Protein 7E7F (pdb70)

GO terms:
  GO:0034651 cortisol biosynthetic process (P, IDA)
  GO:0004507 steroid 11-beta-monooxygenase activity (F, IDA)
  GO:0005739 mitochondrion (C, HTP)
  GO:0005743 mitochondrial inner membrane (C, TAS)
  GO:0016125 sterol metabolic process (P, TAS)
  GO:0004507 steroid 11-beta-monooxygenase activity (F, TAS)
  GO:0006704 glucocorticoid biosynthetic process (P, TAS)
  GO:0005739 mitochondrion (C, IDA)
  GO:0032342 aldosterone biosynthetic process (P, IDA)
  GO:0006700 C21-steroid hormone biosynthetic process (P, IDA)
  GO:0005743 mitochondrial inner membrane (C, IC)
  GO:0042593 glucose homeostasis (P, TAS)
  GO:0006955 immune response (P, TAS)
  GO:0020037 heme binding (F, IC)
  GO:0034651 cortisol biosynthetic process (P, IMP)
  GO:0004507 steroid 11-beta-monooxygenase activity (F, IMP)
  GO:0008217 regulation of blood pressure (P, IMP)
  GO:0035865 cellular response to potassium ion (P, IEP)
  GO:0032870 cellular response to hormone stimulus (P, IEP)
  GO:0032342 aldosterone biosynthetic process (P, IMP)

Structure (mmCIF, N/CA/C/O backbone):
data_7E7F
#
_entry.id   7E7F
#
_cell.length_a   75.180
_cell.length_b   84.600
_cell.length_c   85.610
_cell.angle_alpha   90.000
_cell.angle_beta   90.000
_cell.angle_gamma   90.000
#
_symmetry.space_group_name_H-M   'P 21 21 21'
#
loop_
_entity.id
_entity.type
_entity.pdbx_description
1 polymer 'Cytochrome P450 11B1, mitochondrial'
2 non-polymer 'PROTOPORPHYRIN IX CONTAINING FE'
3 non-polymer METYRAPONE
4 non-polymer 'CHOLIC ACID'
5 non-polymer GLYCEROL
6 water water
#
loop_
_atom_site.group_PDB
_atom_site.id
_atom_site.type_symbol
_atom_site.label_atom_id
_atom_site.label_alt_id
_atom_site.label_comp_id
_atom_site.label_asym_id
_atom_site.label_entity_id
_atom_site.label_seq_id
_atom_site.pdbx_PDB_ins_code
_atom_site.Cartn_x
_atom_site.Cartn_y
_atom_site.Cartn_z
_atom_site.occupancy
_atom_site.B_iso_or_equiv
_atom_site.auth_seq_id
_atom_site.auth_comp_id
_atom_site.auth_asym_id
_atom_site.auth_atom_id
_atom_site.pdbx_PDB_model_num
ATOM 1 N N . VAL A 1 8 ? 8.760 -26.952 -26.705 1.00 44.29 31 VAL A N 1
ATOM 2 C CA . VAL A 1 8 ? 7.395 -27.201 -26.116 1.00 39.78 31 VAL A CA 1
ATOM 3 C C . VAL A 1 8 ? 6.724 -28.348 -26.870 1.00 37.90 31 VAL A C 1
ATOM 4 O O . VAL A 1 8 ? 7.085 -28.657 -28.010 1.00 37.45 31 VAL A O 1
ATOM 8 N N . PRO A 1 9 ? 5.745 -29.057 -26.267 1.00 35.54 32 PRO A N 1
ATOM 9 C CA . PRO A 1 9 ? 5.086 -30.150 -26.984 1.00 35.37 32 PRO A CA 1
ATOM 10 C C . PRO A 1 9 ? 4.390 -29.687 -28.281 1.00 33.93 32 PRO A C 1
ATOM 11 O O . PRO A 1 9 ? 3.905 -28.576 -28.345 1.00 33.80 32 PRO A O 1
ATOM 15 N N . ARG A 1 10 ? 4.357 -30.566 -29.286 1.00 33.71 33 ARG A N 1
ATOM 16 C CA . ARG A 1 10 ? 3.742 -30.339 -30.629 1.00 38.02 33 ARG A CA 1
ATOM 17 C C . ARG A 1 10 ? 2.218 -30.143 -30.526 1.00 36.04 33 ARG A C 1
ATOM 18 O O . ARG A 1 10 ? 1.626 -29.610 -31.473 1.00 35.45 33 ARG A O 1
ATOM 26 N N . THR A 1 11 ? 1.594 -30.555 -29.423 1.00 35.59 34 THR A N 1
ATOM 27 C CA . THR A 1 11 ? 0.120 -30.532 -29.220 1.00 31.44 34 THR A CA 1
ATOM 28 C C . THR A 1 11 ? -0.333 -29.160 -28.691 1.00 27.33 34 THR A C 1
ATOM 29 O O . THR A 1 11 ? -1.532 -28.873 -28.723 1.00 30.12 34 THR A O 1
ATOM 33 N N . VAL A 1 12 ? 0.575 -28.307 -28.230 1.00 28.50 35 VAL A N 1
ATOM 34 C CA . VAL A 1 12 ? 0.152 -26.992 -27.669 1.00 28.68 35 VAL A CA 1
ATOM 35 C C . VAL A 1 12 ? -0.253 -26.082 -28.830 1.00 26.12 35 VAL A C 1
ATOM 36 O O . VAL A 1 12 ? 0.219 -26.284 -29.983 1.00 28.17 35 VAL A O 1
ATOM 40 N N . LEU A 1 13 ? -1.148 -25.154 -28.546 1.00 24.87 36 LEU A N 1
ATOM 41 C CA . LEU A 1 13 ? -1.651 -24.201 -29.550 1.00 25.22 36 LEU A CA 1
ATOM 42 C C . LEU A 1 13 ? -0.552 -23.199 -29.853 1.00 24.23 36 LEU A C 1
ATOM 43 O O . LEU A 1 13 ? 0.248 -22.833 -28.986 1.00 24.87 36 LEU A O 1
ATOM 48 N N . PRO A 1 14 ? -0.449 -22.765 -31.123 1.00 25.89 37 PRO A N 1
ATOM 49 C CA . PRO A 1 14 ? 0.544 -21.764 -31.478 1.00 26.22 37 PRO A CA 1
ATOM 50 C C . PRO A 1 14 ? 0.245 -20.426 -30.802 1.00 25.48 37 PRO A C 1
ATOM 51 O O . PRO A 1 14 ? -0.882 -20.154 -30.467 1.00 24.24 37 PRO A O 1
ATOM 55 N N . PHE A 1 15 ? 1.282 -19.622 -30.615 1.00 24.41 38 PHE A N 1
ATOM 56 C CA . PHE A 1 15 ? 1.151 -18.292 -29.993 1.00 24.76 38 PHE A CA 1
ATOM 57 C C . PHE A 1 15 ? 0.092 -17.473 -30.763 1.00 25.23 38 PHE A C 1
ATOM 58 O O . PHE A 1 15 ? -0.689 -16.739 -30.160 1.00 26.02 38 PHE A O 1
ATOM 66 N N . GLU A 1 16 ? 0.074 -17.597 -32.091 1.00 29.46 39 GLU A N 1
ATOM 67 C CA . GLU A 1 16 ? -0.854 -16.847 -32.986 1.00 32.72 39 GLU A CA 1
ATOM 68 C C . GLU A 1 16 ? -2.316 -17.193 -32.669 1.00 29.75 39 GLU A C 1
ATOM 69 O O . GLU A 1 16 ? -3.191 -16.384 -33.004 1.00 31.62 39 GLU A O 1
ATOM 75 N N . ALA A 1 17 ? -2.585 -18.326 -32.019 1.00 28.29 40 ALA A N 1
ATOM 76 C CA . ALA A 1 17 ? -3.961 -18.772 -31.698 1.00 29.74 40 ALA A CA 1
ATOM 77 C C . ALA A 1 17 ? -4.468 -18.079 -30.436 1.00 27.11 40 ALA A C 1
ATOM 78 O O . ALA A 1 17 ? -5.665 -18.161 -30.155 1.00 29.61 40 ALA A O 1
ATOM 80 N N . MET A 1 18 ? -3.582 -17.459 -29.662 1.00 25.48 41 MET A N 1
ATOM 81 C CA . MET A 1 18 ? -4.022 -16.837 -28.401 1.00 25.56 41 MET A CA 1
ATOM 82 C C . MET A 1 18 ? -5.044 -15.744 -28.706 1.00 25.12 41 MET A C 1
ATOM 83 O O . MET A 1 18 ? -4.850 -14.906 -29.594 1.00 26.25 41 MET A O 1
ATOM 88 N N . PRO A 1 19 ? -6.150 -15.670 -27.934 1.00 25.45 42 PRO A N 1
ATOM 89 C CA . PRO A 1 19 ? -7.082 -14.552 -28.064 1.00 26.23 42 PRO A CA 1
ATOM 90 C C . PRO A 1 19 ? -6.354 -13.208 -27.965 1.00 25.99 42 PRO A C 1
ATOM 91 O O . PRO A 1 19 ? -5.465 -13.062 -27.136 1.00 25.78 42 PRO A O 1
ATOM 95 N N . ARG A 1 20 ? -6.741 -12.270 -28.819 1.00 28.19 43 ARG A N 1
ATOM 96 C CA . ARG A 1 20 ? -6.104 -10.945 -28.936 1.00 29.36 43 ARG A CA 1
ATOM 97 C C . ARG A 1 20 ? -7.121 -9.893 -28.519 1.00 28.46 43 ARG A C 1
ATOM 98 O O . ARG A 1 20 ? -8.270 -9.914 -29.022 1.00 31.36 43 ARG A O 1
ATOM 106 N N . ARG A 1 21 ? -6.684 -8.976 -27.670 1.00 30.04 44 ARG A N 1
ATOM 107 C CA . ARG A 1 21 ? -7.461 -7.769 -27.349 1.00 30.59 44 ARG A CA 1
ATOM 108 C C . ARG A 1 21 ? -7.417 -6.901 -28.588 1.00 32.80 44 ARG A C 1
ATOM 109 O O . ARG A 1 21 ? -6.343 -6.507 -29.030 1.00 37.20 44 ARG A O 1
ATOM 117 N N . PRO A 1 22 ? -8.586 -6.626 -29.196 1.00 39.60 45 PRO A N 1
ATOM 118 C CA . PRO A 1 22 ? -8.643 -5.754 -30.366 1.00 46.55 45 PRO A CA 1
ATOM 119 C C . PRO A 1 22 ? -7.983 -4.404 -30.051 1.00 46.13 45 PRO A C 1
ATOM 120 O O . PRO A 1 22 ? -8.257 -3.844 -28.997 1.00 42.43 45 PRO A O 1
ATOM 124 N N . GLY A 1 23 ? -7.093 -3.946 -30.936 1.00 46.87 46 GLY A N 1
ATOM 125 C CA . GLY A 1 23 ? -6.427 -2.634 -30.839 1.00 51.66 46 GLY A CA 1
ATOM 126 C C . GLY A 1 23 ? -7.089 -1.595 -31.729 1.00 55.25 46 GLY A C 1
ATOM 127 O O . GLY A 1 23 ? -6.704 -0.415 -31.624 1.00 74.53 46 GLY A O 1
ATOM 128 N N . ASN A 1 24 ? -8.058 -2.006 -32.560 1.00 65.16 47 ASN A N 1
ATOM 129 C CA . ASN A 1 24 ? -8.631 -1.181 -33.660 1.00 67.16 47 ASN A CA 1
ATOM 130 C C . ASN A 1 24 ? -10.164 -1.116 -33.555 1.00 65.79 47 ASN A C 1
ATOM 131 O O . ASN A 1 24 ? -10.814 -0.897 -34.598 1.00 68.12 47 ASN A O 1
ATOM 136 N N . ARG A 1 25 ? -10.739 -1.273 -32.359 1.00 64.37 48 ARG A N 1
ATOM 137 C CA . ARG A 1 25 ? -12.213 -1.137 -32.175 1.00 62.53 48 ARG A CA 1
ATOM 138 C C . ARG A 1 25 ? -12.581 0.349 -32.175 1.00 72.55 48 ARG A C 1
ATOM 139 O O . ARG A 1 25 ? -11.703 1.178 -31.848 1.00 61.79 48 ARG A O 1
ATOM 147 N N . ARG A 1 26 ? -13.825 0.656 -32.553 1.00 63.24 49 ARG A N 1
ATOM 148 C CA . ARG A 1 26 ? -14.432 2.011 -32.466 1.00 69.44 49 ARG A CA 1
ATOM 149 C C . ARG A 1 26 ? -15.229 2.090 -31.159 1.00 72.93 49 ARG A C 1
ATOM 150 O O . ARG A 1 26 ? -16.266 1.432 -31.056 1.00 83.19 49 ARG A O 1
ATOM 158 N N . ASN A 1 27 ? -14.735 2.870 -30.192 1.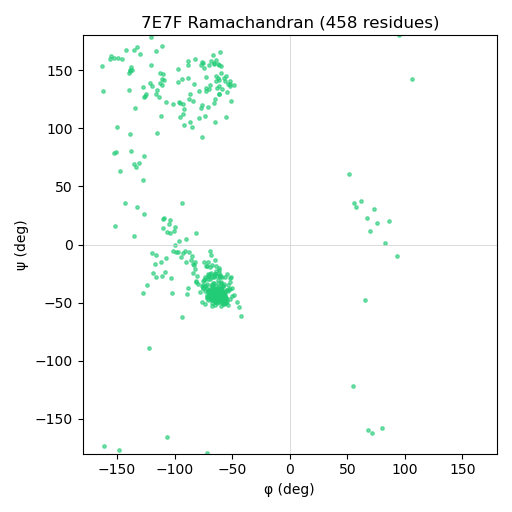00 66.90 50 ASN A N 1
ATOM 159 C CA . ASN A 1 27 ? -15.329 3.100 -28.849 1.00 71.37 50 ASN A CA 1
ATOM 160 C C . ASN A 1 27 ? -14.703 4.390 -28.302 1.00 72.50 50 ASN A C 1
ATOM 161 O O . ASN A 1 27 ? -13.933 5.030 -29.054 1.00 62.07 50 ASN A O 1
ATOM 166 N N . ARG A 1 28 ? -14.987 4.739 -27.045 1.00 62.13 51 ARG A N 1
ATOM 167 C CA A ARG A 1 28 ? -14.564 6.062 -26.502 0.50 62.52 51 ARG A CA 1
ATOM 168 C CA B ARG A 1 28 ? -14.622 6.030 -26.401 0.50 61.39 51 ARG A CA 1
ATOM 169 C C . ARG A 1 28 ? -13.258 5.917 -25.706 1.00 63.00 51 ARG A C 1
ATOM 170 O O . ARG A 1 28 ? -12.924 6.857 -24.962 1.00 66.26 51 ARG A O 1
ATOM 185 N N . LEU A 1 29 ? -12.520 4.817 -25.915 1.00 52.71 52 LEU A N 1
ATOM 186 C CA . LEU A 1 29 ? -11.245 4.561 -25.181 1.00 48.02 52 LEU A CA 1
ATOM 187 C C . LEU A 1 29 ? -10.240 5.688 -25.465 1.00 53.92 52 LEU A C 1
ATOM 188 O O . LEU A 1 29 ? -9.577 6.136 -24.515 1.00 55.21 52 LEU A O 1
ATOM 193 N N . ASN A 1 30 ? -10.128 6.112 -26.730 1.00 63.23 53 ASN A N 1
ATOM 194 C CA . ASN A 1 30 ? -9.335 7.289 -27.185 1.00 62.60 53 ASN A CA 1
ATOM 195 C C . ASN A 1 30 ? -9.582 8.463 -26.224 1.00 59.75 53 ASN A C 1
ATOM 196 O O . ASN A 1 30 ? -8.593 9.021 -25.676 1.00 55.85 53 ASN A O 1
ATOM 201 N N . GLN A 1 31 ? -10.860 8.803 -26.010 1.00 58.46 54 GLN A N 1
ATOM 202 C CA . GLN A 1 31 ? -11.301 9.967 -25.194 1.00 56.63 54 GLN A CA 1
ATOM 203 C C . GLN A 1 31 ? -11.088 9.664 -23.705 1.00 54.73 54 GLN A C 1
ATOM 204 O O . GLN A 1 31 ? -10.643 10.588 -22.985 1.00 58.65 54 GLN A O 1
ATOM 210 N N . ILE A 1 32 ? -11.367 8.430 -23.264 1.00 52.12 55 ILE A N 1
ATOM 211 C CA . ILE A 1 32 ? -11.102 7.968 -21.863 1.00 44.54 55 ILE A CA 1
ATOM 212 C C . ILE A 1 32 ? -9.609 8.175 -21.552 1.00 44.22 55 ILE A C 1
ATOM 213 O O . ILE A 1 32 ? -9.302 8.713 -20.463 1.00 41.44 55 ILE A O 1
ATOM 218 N N . ARG A 1 33 ? -8.712 7.801 -22.472 1.00 45.27 56 ARG A N 1
ATOM 219 C CA . ARG A 1 33 ? -7.246 8.017 -22.312 1.00 43.25 56 ARG A CA 1
ATOM 220 C C . ARG A 1 33 ? -6.961 9.521 -22.187 1.00 47.58 56 ARG A C 1
ATOM 221 O O . ARG A 1 33 ? -6.233 9.907 -21.256 1.00 42.57 56 ARG A O 1
ATOM 229 N N . ARG A 1 34 ? -7.521 10.355 -23.067 1.00 51.87 57 ARG A N 1
ATOM 230 C CA . ARG A 1 34 ? -7.315 11.823 -22.975 1.00 55.41 57 ARG A CA 1
ATOM 231 C C . ARG A 1 34 ? -7.734 12.325 -21.580 1.00 48.58 57 ARG A C 1
ATOM 232 O O . ARG A 1 34 ? -7.024 13.196 -21.045 1.00 47.98 57 ARG A O 1
ATOM 240 N N . GLU A 1 35 ? -8.820 11.794 -20.998 1.00 49.29 58 GLU A N 1
ATOM 241 C CA . GLU A 1 35 ? -9.451 12.342 -19.762 1.00 46.30 58 GLU A CA 1
ATOM 242 C C . GLU A 1 35 ? -8.847 11.731 -18.492 1.00 43.75 58 GLU A C 1
ATOM 243 O O . GLU A 1 35 ? -8.637 12.489 -17.529 1.00 49.84 58 GLU A O 1
ATOM 249 N N . GLN A 1 36 ? -8.611 10.417 -18.464 1.00 42.71 59 GLN A N 1
ATOM 250 C CA . GLN A 1 36 ? -8.208 9.719 -17.210 1.00 42.99 59 GLN A CA 1
ATOM 251 C C . GLN A 1 36 ? -7.044 8.750 -17.442 1.00 38.28 59 GLN A C 1
ATOM 252 O O . GLN A 1 36 ? -6.715 8.010 -16.477 1.00 34.69 59 GLN A O 1
ATOM 258 N N . GLY A 1 37 ? -6.429 8.741 -18.636 1.00 34.21 60 GLY A N 1
ATOM 259 C CA . GLY A 1 37 ? -5.236 7.908 -18.895 1.00 34.32 60 GLY A CA 1
ATOM 260 C C . GLY A 1 37 ? -5.500 6.451 -18.581 1.00 31.52 60 GLY A C 1
ATOM 261 O O . GLY A 1 37 ? -6.454 5.880 -19.156 1.00 32.33 60 GLY A O 1
ATOM 262 N N . TYR A 1 38 ? -4.717 5.847 -17.678 1.00 26.25 61 TYR A N 1
ATOM 263 C CA . TYR A 1 38 ? -4.819 4.395 -17.422 1.00 24.27 61 TYR A CA 1
ATOM 264 C C . TYR A 1 38 ? -5.427 4.126 -16.040 1.00 23.26 61 TYR A C 1
ATOM 265 O O . TYR A 1 38 ? -5.261 2.998 -15.558 1.00 24.69 61 TYR A O 1
ATOM 274 N N . GLU A 1 39 ? -6.163 5.079 -15.459 1.00 24.68 62 GLU A N 1
ATOM 275 C CA . GLU A 1 39 ? -6.673 4.994 -14.061 1.00 26.20 62 GLU A CA 1
ATOM 276 C C . GLU A 1 39 ? -7.628 3.792 -13.883 1.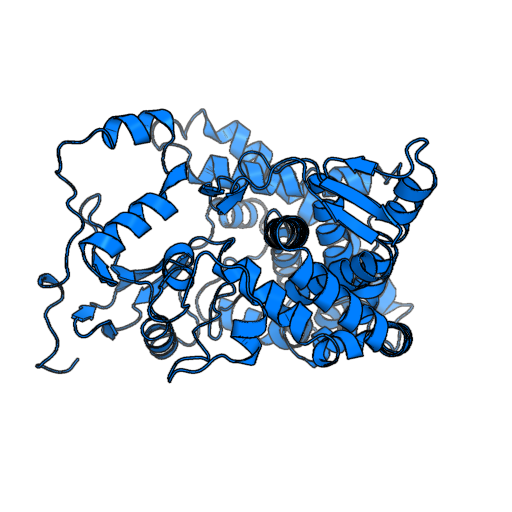00 24.44 62 GLU A C 1
ATOM 277 O O . GLU A 1 39 ? -7.722 3.288 -12.757 1.00 24.73 62 GLU A O 1
ATOM 283 N N . ASP A 1 40 ? -8.280 3.310 -14.941 1.00 23.91 63 ASP A N 1
ATOM 284 C CA . ASP A 1 40 ? -9.210 2.159 -14.865 1.00 23.83 63 ASP A CA 1
ATOM 285 C C . ASP A 1 40 ? -8.612 0.920 -15.544 1.00 22.61 63 ASP A C 1
ATOM 286 O O . ASP A 1 40 ? -9.355 -0.016 -15.838 1.00 24.54 63 ASP A O 1
ATOM 291 N N . LEU A 1 41 ? -7.293 0.834 -15.685 1.00 23.33 64 LEU A N 1
ATOM 292 C CA . LEU A 1 41 ? -6.686 -0.300 -16.421 1.00 22.11 64 LEU A CA 1
ATOM 293 C C . LEU A 1 41 ? -7.043 -1.634 -15.759 1.00 22.23 64 LEU A C 1
ATOM 294 O O . LEU A 1 41 ? -7.230 -2.628 -16.476 1.00 21.91 64 LEU A O 1
ATOM 299 N N . HIS A 1 42 ? -7.105 -1.678 -14.434 1.00 21.89 65 HIS A N 1
ATOM 300 C CA . HIS A 1 42 ? -7.472 -2.931 -13.727 1.00 21.77 65 HIS A CA 1
ATOM 301 C C . HIS A 1 42 ? -8.850 -3.406 -14.211 1.00 21.98 65 HIS A C 1
ATOM 302 O O . HIS A 1 42 ? -9.029 -4.602 -14.444 1.00 21.57 65 HIS A O 1
ATOM 309 N N . LEU A 1 43 ? -9.787 -2.483 -14.356 1.00 22.59 66 LEU A N 1
ATOM 310 C CA . LEU A 1 43 ? -11.187 -2.799 -14.748 1.00 23.18 66 LEU A CA 1
ATOM 311 C C . LEU A 1 43 ? -11.266 -3.129 -16.243 1.00 23.02 66 LEU A C 1
ATOM 312 O O . LEU A 1 43 ? -12.035 -4.027 -16.643 1.00 24.88 66 LEU A O 1
ATOM 317 N N . GLU A 1 44 ? -10.488 -2.422 -17.056 1.00 23.15 67 GLU A N 1
ATOM 318 C CA . GLU A 1 44 ? -10.455 -2.649 -18.521 1.00 23.68 67 GLU A CA 1
ATOM 319 C C . GLU A 1 44 ? -9.904 -4.048 -18.799 1.00 22.96 67 GLU A C 1
ATOM 320 O O . GLU A 1 44 ? -10.498 -4.807 -19.579 1.00 25.20 67 GLU A O 1
ATOM 326 N N . VAL A 1 45 ? -8.775 -4.394 -18.192 1.00 23.92 68 VAL A N 1
ATOM 327 C CA . VAL A 1 45 ? -8.201 -5.754 -18.357 1.00 22.48 68 VAL A CA 1
ATOM 328 C C . VAL A 1 45 ? -9.160 -6.814 -17.789 1.00 21.80 68 VAL A C 1
ATOM 329 O O . VAL A 1 45 ? -9.337 -7.857 -18.418 1.00 22.53 68 VAL A O 1
ATOM 333 N N . HIS A 1 46 ? -9.779 -6.561 -16.638 1.00 21.93 69 HIS A N 1
ATOM 334 C CA . HIS A 1 46 ? -10.775 -7.490 -16.049 1.00 23.68 69 HIS A CA 1
ATOM 335 C C . HIS A 1 46 ? -11.894 -7.768 -17.062 1.00 23.00 69 HIS A C 1
ATOM 336 O O . HIS A 1 46 ? -12.270 -8.936 -17.249 1.00 24.31 69 HIS A O 1
ATOM 343 N N . GLN A 1 47 ? -12.406 -6.721 -17.706 1.00 23.84 70 GLN A N 1
ATOM 344 C CA . GLN A 1 47 ? -13.491 -6.868 -18.703 1.00 26.03 70 GLN A CA 1
ATOM 345 C C . GLN A 1 47 ? -12.980 -7.715 -19.873 1.00 24.98 70 GLN A C 1
ATOM 346 O O . GLN A 1 47 ? -13.722 -8.593 -20.362 1.00 27.22 70 GLN A O 1
ATOM 352 N N . THR A 1 48 ? -11.741 -7.501 -20.302 1.00 25.58 71 THR A N 1
ATOM 353 C CA . THR A 1 48 ? -11.165 -8.274 -21.424 1.00 23.95 71 THR A CA 1
ATOM 354 C C . THR A 1 48 ? -11.082 -9.763 -21.044 1.00 24.64 71 THR A C 1
ATOM 355 O O . THR A 1 48 ? -11.394 -10.610 -21.892 1.00 26.96 71 THR A O 1
ATOM 359 N N . PHE A 1 49 ? -10.646 -10.101 -19.836 1.00 23.72 72 PHE A N 1
ATOM 360 C CA . PHE A 1 49 ? -10.629 -11.508 -19.376 1.00 23.39 72 PHE A CA 1
ATOM 361 C C . PHE A 1 49 ? -12.063 -12.074 -19.384 1.00 23.15 72 PHE A C 1
ATOM 362 O O . PHE A 1 49 ? -12.239 -13.258 -19.714 1.00 24.35 72 PHE A O 1
ATOM 370 N N . GLN A 1 50 ? -13.061 -11.286 -18.980 1.00 24.53 73 GLN A N 1
ATOM 371 C CA . GLN A 1 50 ? -14.461 -11.785 -18.980 1.00 26.91 73 GLN A CA 1
ATOM 372 C C . GLN A 1 50 ? -14.834 -12.199 -20.412 1.00 28.58 73 GLN A C 1
ATOM 373 O O . GLN A 1 50 ? -15.470 -13.261 -20.597 1.00 30.58 73 GLN A O 1
ATOM 379 N N . GLU A 1 51 ? -14.426 -11.404 -21.401 1.00 26.98 74 GLU A N 1
ATOM 380 C CA . GLU A 1 51 ? -14.792 -11.608 -22.826 1.00 27.84 74 GLU A CA 1
ATOM 381 C C . GLU A 1 51 ? -13.966 -12.720 -23.474 1.00 27.09 74 GLU A C 1
ATOM 382 O O . GLU A 1 51 ? -14.529 -13.459 -24.297 1.00 30.20 74 GLU A O 1
ATOM 388 N N . LEU A 1 52 ? -12.665 -12.785 -23.186 1.00 28.35 75 LEU A N 1
ATOM 389 C CA . LEU A 1 52 ? -11.730 -13.618 -23.986 1.00 27.45 75 LEU A CA 1
ATOM 390 C C . LEU A 1 52 ? -11.277 -14.862 -23.227 1.00 26.17 75 LEU A C 1
ATOM 391 O O . LEU A 1 52 ? -10.679 -15.748 -23.873 1.00 27.09 75 LEU A O 1
ATOM 396 N N . GLY A 1 53 ? -11.553 -14.941 -21.926 1.00 25.82 76 GLY A N 1
ATOM 397 C CA . GLY A 1 53 ? -11.026 -16.007 -21.076 1.00 26.16 76 GLY A CA 1
ATOM 398 C C . GLY A 1 53 ? -9.753 -15.550 -20.369 1.00 25.49 76 GLY A C 1
ATOM 399 O O . GLY A 1 53 ? -9.319 -14.412 -20.503 1.00 25.71 76 GLY A O 1
ATOM 400 N N . PRO A 1 54 ? -9.166 -16.433 -19.555 1.00 26.32 77 PRO A N 1
ATOM 401 C CA . PRO A 1 54 ? -8.125 -16.040 -18.602 1.00 24.55 77 PRO A CA 1
ATOM 402 C C . PRO A 1 54 ? -6.707 -15.903 -19.158 1.00 24.81 77 PRO A C 1
ATOM 403 O O . PRO A 1 54 ? -5.792 -15.749 -18.369 1.00 24.39 77 PRO A O 1
ATOM 407 N N . ILE A 1 55 ? -6.553 -15.951 -20.476 1.00 23.25 78 ILE A N 1
ATOM 408 C CA . ILE A 1 55 ? -5.278 -15.561 -21.139 1.00 21.51 78 ILE A CA 1
ATOM 409 C C . ILE A 1 55 ? -5.585 -14.768 -22.406 1.00 21.70 78 ILE A C 1
ATOM 410 O O . ILE A 1 55 ? -6.415 -15.197 -23.218 1.00 23.62 78 ILE A O 1
ATOM 415 N N . PHE A 1 56 ? -4.924 -13.651 -22.613 1.00 21.48 79 PHE A N 1
ATOM 416 C CA . PHE A 1 56 ? -5.041 -12.958 -23.910 1.00 21.61 79 PHE A CA 1
ATOM 417 C C . PHE A 1 56 ? -3.772 -12.159 -24.172 1.00 22.15 79 PHE A C 1
ATOM 418 O O . PHE A 1 56 ? -3.008 -11.868 -23.238 1.00 22.54 79 PHE A O 1
ATOM 426 N N . ARG A 1 57 ? -3.564 -11.825 -25.433 1.00 22.60 80 ARG A N 1
ATOM 427 C CA . ARG A 1 57 ? -2.464 -10.955 -25.907 1.00 23.78 80 ARG A CA 1
ATOM 428 C C . ARG A 1 57 ? -3.011 -9.532 -26.013 1.00 24.03 80 ARG A C 1
ATOM 429 O O . ARG A 1 57 ? -3.986 -9.301 -26.747 1.00 24.66 80 ARG A O 1
ATOM 437 N N . TYR A 1 58 ? -2.391 -8.611 -25.295 1.00 26.09 81 TYR A N 1
ATOM 438 C CA . TYR A 1 58 ? -2.716 -7.172 -25.314 1.00 26.63 81 TYR A CA 1
ATOM 439 C C . TYR A 1 58 ? -1.824 -6.533 -26.374 1.00 28.63 81 TYR A C 1
ATOM 440 O O . TYR A 1 58 ? -0.617 -6.404 -26.145 1.00 28.71 81 TYR A O 1
ATOM 449 N N . ASP A 1 59 ? -2.397 -6.247 -27.539 1.00 29.91 82 ASP A N 1
ATOM 450 C CA . ASP A 1 59 ? -1.651 -5.676 -28.692 1.00 30.17 82 ASP A CA 1
ATOM 451 C C . ASP A 1 59 ? -1.605 -4.149 -28.591 1.00 28.76 82 ASP A C 1
ATOM 452 O O . ASP A 1 59 ? -2.640 -3.505 -28.420 1.00 32.85 82 ASP A O 1
ATOM 457 N N . LEU A 1 60 ? -0.410 -3.583 -28.709 1.00 27.26 83 LEU A N 1
ATOM 458 C CA . LEU A 1 60 ? -0.183 -2.125 -28.631 1.00 29.14 83 LEU A CA 1
ATOM 459 C C . LEU A 1 60 ? 1.192 -1.841 -29.239 1.00 32.04 83 LEU A C 1
ATOM 460 O O . LEU A 1 60 ? 2.178 -2.539 -28.858 1.00 30.62 83 LEU A O 1
ATOM 465 N N . GLY A 1 61 ? 1.278 -0.859 -30.125 1.00 32.34 84 GLY A N 1
ATOM 466 C CA . GLY A 1 61 ? 2.559 -0.334 -30.645 1.00 32.12 84 GLY A CA 1
ATOM 467 C C . GLY A 1 61 ? 3.408 -1.410 -31.303 1.00 31.86 84 GLY A C 1
ATOM 468 O O . GLY A 1 61 ? 4.652 -1.287 -31.267 1.00 35.45 84 GLY A O 1
ATOM 469 N N . GLY A 1 62 ? 2.768 -2.411 -31.923 1.00 32.21 85 GLY A N 1
ATOM 470 C CA . GLY A 1 62 ? 3.441 -3.519 -32.634 1.00 32.92 85 GLY A CA 1
ATOM 471 C C . GLY A 1 62 ? 3.884 -4.621 -31.697 1.00 34.42 85 GLY A C 1
ATOM 472 O O . GLY A 1 62 ? 4.483 -5.606 -32.170 1.00 35.22 85 GLY A O 1
ATOM 473 N N . ALA A 1 63 ? 3.594 -4.472 -30.410 1.00 31.38 86 ALA A N 1
ATOM 474 C CA . ALA A 1 63 ? 3.993 -5.437 -29.372 1.00 31.83 86 ALA A CA 1
ATOM 475 C C . ALA A 1 63 ? 2.760 -6.146 -28.838 1.00 31.35 86 ALA A C 1
ATOM 476 O O . ALA A 1 63 ? 1.630 -5.733 -29.158 1.00 33.86 86 ALA A O 1
ATOM 478 N N . GLY A 1 64 ? 2.995 -7.168 -28.030 1.00 29.87 87 GLY A N 1
ATOM 479 C CA . GLY A 1 64 ? 1.908 -7.986 -27.475 1.00 33.55 87 GLY A CA 1
ATOM 480 C C . GLY A 1 64 ? 2.244 -8.567 -26.126 1.00 39.58 87 GLY A C 1
ATOM 481 O O . GLY A 1 64 ? 2.943 -9.634 -26.094 1.00 44.58 87 GLY A O 1
ATOM 482 N N . MET A 1 65 ? 1.721 -7.935 -25.069 1.00 31.56 88 MET A N 1
ATOM 483 C CA A MET A 1 65 ? 1.913 -8.417 -23.670 0.70 29.49 88 MET A CA 1
ATOM 484 C CA B MET A 1 65 ? 1.859 -8.397 -23.679 0.30 28.66 88 MET A CA 1
ATOM 485 C C . MET A 1 65 ? 0.922 -9.568 -23.427 1.00 26.43 88 MET A C 1
ATOM 486 O O . MET A 1 65 ? -0.273 -9.442 -23.785 1.00 27.96 88 MET A O 1
ATOM 495 N N . VAL A 1 66 ? 1.429 -10.667 -22.880 1.00 21.89 89 VAL A N 1
ATOM 496 C CA . VAL A 1 66 ? 0.553 -11.796 -22.488 1.00 21.02 89 VAL A CA 1
ATOM 497 C C . VAL A 1 66 ? -0.004 -11.492 -21.098 1.00 20.75 89 VAL A C 1
ATOM 498 O O . VAL A 1 66 ? 0.766 -11.350 -20.149 1.00 20.18 89 VAL A O 1
ATOM 502 N N . CYS A 1 67 ? -1.322 -11.485 -20.995 1.00 21.55 90 CYS A N 1
ATOM 503 C CA . CYS A 1 67 ? -2.072 -11.187 -19.751 1.00 20.67 90 CYS A CA 1
ATOM 504 C C . CYS A 1 67 ? -2.680 -12.476 -19.219 1.00 19.55 90 CYS A C 1
ATOM 505 O O . CYS A 1 67 ? -3.386 -13.156 -19.966 1.00 20.60 90 CYS A O 1
ATOM 508 N N . VAL A 1 68 ? -2.347 -12.832 -17.984 1.00 19.03 91 VAL A N 1
ATOM 509 C CA . VAL A 1 68 ? -2.833 -14.069 -17.325 1.00 19.69 91 VAL A CA 1
ATOM 510 C C . VAL A 1 68 ? -3.389 -13.733 -15.944 1.00 18.78 91 VAL A C 1
ATOM 511 O O . VAL A 1 68 ? -3.129 -12.641 -15.414 1.00 19.69 91 VAL A O 1
ATOM 515 N N . MET A 1 69 ? -4.155 -14.658 -15.384 1.00 19.35 92 MET A N 1
ATOM 516 C CA . MET A 1 69 ? -4.829 -14.380 -14.095 1.00 20.59 92 MET A CA 1
ATOM 517 C C . MET A 1 69 ? -5.065 -15.647 -13.286 1.00 19.46 92 MET A C 1
ATOM 518 O O . MET A 1 69 ? -5.861 -15.561 -12.345 1.00 22.00 92 MET A O 1
ATOM 523 N N . LEU A 1 70 ? -4.409 -16.761 -13.601 1.00 20.16 93 LEU A N 1
ATOM 524 C CA . LEU A 1 70 ? -4.647 -18.035 -12.875 1.00 19.92 93 LEU A CA 1
ATOM 525 C C . LEU A 1 70 ? -3.432 -18.411 -12.038 1.00 19.93 93 LEU A C 1
ATOM 526 O O . LEU A 1 70 ? -2.279 -18.273 -12.475 1.00 19.98 93 LEU A O 1
ATOM 531 N N . PRO A 1 71 ? -3.666 -18.976 -10.843 1.00 20.02 94 PRO A N 1
ATOM 532 C CA . PRO A 1 71 ? -2.583 -19.554 -10.049 1.00 19.64 94 PRO A CA 1
ATOM 533 C C . PRO A 1 71 ? -1.700 -20.527 -10.842 1.00 20.34 94 PRO A C 1
ATOM 534 O O . PRO A 1 71 ? -0.484 -20.489 -10.688 1.00 20.57 94 PRO A O 1
ATOM 538 N N . GLU A 1 72 ? -2.281 -21.322 -11.737 1.00 20.80 95 GLU A N 1
ATOM 539 C CA A GLU A 1 72 ? -1.528 -22.301 -12.562 0.70 25.17 95 GLU A CA 1
ATOM 540 C CA B GLU A 1 72 ? -1.463 -22.310 -12.495 0.30 21.62 95 GLU A CA 1
ATOM 541 C C . GLU A 1 72 ? -0.454 -21.565 -13.377 1.00 22.33 95 GLU A C 1
ATOM 542 O O . GLU A 1 72 ? 0.651 -22.115 -13.565 1.00 23.34 95 GLU A O 1
ATOM 553 N N . ASP A 1 73 ? -0.775 -20.362 -13.855 1.00 21.66 96 ASP A N 1
ATOM 554 C CA . ASP A 1 73 ? 0.176 -19.583 -14.696 1.00 22.32 96 ASP A CA 1
ATOM 555 C C . ASP A 1 73 ? 1.317 -19.085 -13.821 1.00 21.67 96 ASP A C 1
ATOM 556 O O . ASP A 1 73 ? 2.466 -19.023 -14.297 1.00 22.27 96 ASP A O 1
ATOM 561 N N . VAL A 1 74 ? 1.005 -18.650 -12.609 1.00 20.34 97 VAL A N 1
ATOM 562 C CA . VAL A 1 74 ? 2.072 -18.161 -11.692 1.00 21.09 97 VAL A CA 1
ATOM 563 C C . VAL A 1 74 ? 3.032 -19.323 -11.432 1.00 22.24 97 VAL A C 1
ATOM 564 O O . VAL A 1 74 ? 4.253 -19.106 -11.438 1.00 24.24 97 VAL A O 1
ATOM 568 N N . GLU A 1 75 ? 2.498 -20.515 -11.198 1.00 21.59 98 GLU A N 1
ATOM 569 C CA . GLU A 1 75 ? 3.327 -21.707 -10.918 1.00 24.23 98 GLU A CA 1
ATOM 570 C C . GLU A 1 75 ? 4.241 -21.963 -12.125 1.00 24.58 98 GLU A C 1
ATOM 571 O O . GLU A 1 75 ? 5.449 -22.211 -11.938 1.00 26.03 98 GLU A O 1
ATOM 577 N N . LYS A 1 76 ? 3.704 -21.906 -13.335 1.00 22.60 99 LYS A N 1
ATOM 578 C CA . LYS A 1 76 ? 4.506 -22.140 -14.560 1.00 23.54 99 LYS A CA 1
ATOM 579 C C . LYS A 1 76 ? 5.592 -21.064 -14.668 1.00 25.01 99 LYS A C 1
ATOM 580 O O . LYS A 1 76 ? 6.707 -21.380 -15.106 1.00 30.31 99 LYS A O 1
ATOM 586 N N . LEU A 1 77 ? 5.285 -19.809 -14.342 1.00 22.65 100 LEU A N 1
ATOM 587 C CA . LEU A 1 77 ? 6.318 -18.743 -14.389 1.00 25.52 100 LEU A CA 1
ATOM 588 C C . LEU A 1 77 ? 7.404 -19.031 -13.368 1.00 27.45 100 LEU A C 1
ATOM 589 O O . LEU A 1 77 ? 8.579 -18.826 -13.687 1.00 30.24 100 LEU A O 1
ATOM 594 N N . GLN A 1 78 ? 7.043 -19.438 -12.169 1.00 27.09 101 GLN A N 1
ATOM 595 C CA . GLN A 1 78 ? 8.094 -19.718 -11.171 1.00 29.59 101 GLN A CA 1
ATOM 596 C C . GLN A 1 78 ? 9.029 -20.791 -11.753 1.00 33.90 101 GLN A C 1
ATOM 597 O O . GLN A 1 78 ? 10.240 -20.671 -11.538 1.00 34.05 101 GLN A O 1
ATOM 603 N N . GLN A 1 79 ? 8.510 -21.758 -12.514 1.00 31.20 102 GLN A N 1
ATOM 604 C CA . GLN A 1 79 ? 9.323 -22.850 -13.122 1.00 31.53 102 GLN A CA 1
ATOM 605 C C . GLN A 1 79 ? 10.409 -22.315 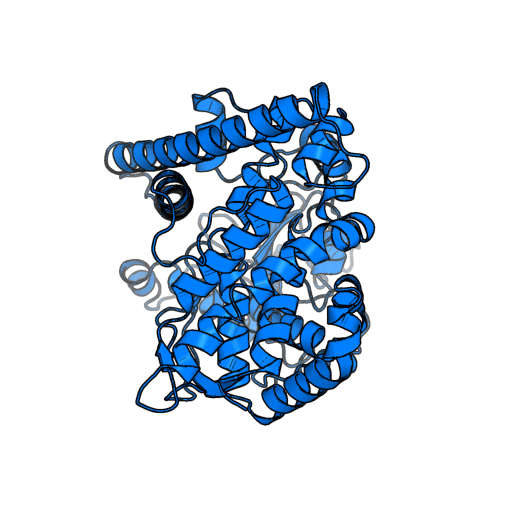-14.074 1.00 28.01 102 GLN A C 1
ATOM 606 O O . GLN A 1 79 ? 11.451 -23.019 -14.190 1.00 37.78 102 GLN A O 1
ATOM 612 N N . VAL A 1 80 ? 10.209 -21.200 -14.776 1.00 31.85 103 VAL A N 1
ATOM 613 C CA . VAL A 1 80 ? 11.192 -20.683 -15.787 1.00 32.44 103 VAL A CA 1
ATOM 614 C C . VAL A 1 80 ? 11.919 -19.442 -15.250 1.00 35.58 103 VAL A C 1
ATOM 615 O O . VAL A 1 80 ? 12.622 -18.709 -16.022 1.00 32.98 103 VAL A O 1
ATOM 619 N N . ASP A 1 81 ? 11.752 -19.162 -13.970 1.00 29.48 104 ASP A N 1
ATOM 620 C CA . ASP A 1 81 ? 12.623 -18.166 -13.320 1.00 25.94 104 ASP A CA 1
ATOM 621 C C . ASP A 1 81 ? 14.077 -18.648 -13.390 1.00 29.71 104 ASP A C 1
ATOM 622 O O . ASP A 1 81 ? 14.408 -19.802 -12.995 1.00 32.36 104 ASP A O 1
ATOM 627 N N . SER A 1 82 ? 14.930 -17.765 -13.845 1.00 29.18 105 SER A N 1
ATOM 628 C CA . SER A 1 82 ? 16.387 -17.980 -13.797 1.00 26.23 105 SER A CA 1
ATOM 629 C C . SER A 1 82 ? 16.909 -17.875 -12.354 1.00 25.64 105 SER A C 1
ATOM 630 O O . SER A 1 82 ? 16.150 -17.593 -11.404 1.00 26.84 105 SER A O 1
ATOM 633 N N . LEU A 1 83 ? 18.215 -18.032 -12.202 1.00 23.44 106 LEU A N 1
ATOM 634 C CA . LEU A 1 83 ? 18.925 -17.745 -10.928 1.00 22.74 106 LEU A CA 1
ATOM 635 C C . LEU A 1 83 ? 18.852 -16.247 -10.574 1.00 21.22 106 LEU A C 1
ATOM 636 O O . LEU A 1 83 ? 19.210 -15.872 -9.443 1.00 21.79 106 LEU A O 1
ATOM 641 N N . HIS A 1 84 ? 18.448 -15.390 -11.503 1.00 20.54 107 HIS A N 1
ATOM 642 C CA . HIS A 1 84 ? 18.363 -13.924 -11.288 1.00 19.36 107 HIS A CA 1
ATOM 643 C C . HIS A 1 84 ? 17.299 -13.379 -12.219 1.00 20.06 107 HIS A C 1
ATOM 644 O O . HIS A 1 84 ? 17.587 -12.819 -13.279 1.00 20.57 107 HIS A O 1
ATOM 651 N N . PRO A 1 85 ? 16.018 -13.546 -11.847 1.00 19.18 108 PRO A N 1
ATOM 652 C CA . PRO A 1 85 ? 14.946 -13.126 -12.740 1.00 17.80 108 PRO A CA 1
ATOM 653 C C . PRO A 1 85 ? 15.099 -11.662 -13.160 1.00 18.59 108 PRO A C 1
ATOM 654 O O . PRO A 1 85 ? 15.373 -10.795 -12.348 1.00 18.87 108 PRO A O 1
ATOM 658 N N . HIS A 1 86 ? 14.844 -11.391 -14.443 1.00 18.81 109 HIS A N 1
ATOM 659 C CA . HIS A 1 86 ? 14.978 -10.045 -15.009 1.00 18.41 109 HIS A CA 1
ATOM 660 C C . HIS A 1 86 ? 13.877 -9.134 -14.470 1.00 18.17 109 HIS A C 1
ATOM 661 O O . HIS A 1 86 ? 12.698 -9.535 -14.499 1.00 20.42 109 HIS A O 1
ATOM 668 N N . ARG A 1 87 ? 14.296 -7.949 -14.065 1.00 18.44 110 ARG A N 1
ATOM 669 C CA A ARG A 1 87 ? 13.420 -6.842 -13.651 0.70 17.41 110 ARG A CA 1
ATOM 670 C CA B ARG A 1 87 ? 13.420 -6.837 -13.636 0.30 18.02 110 ARG A CA 1
ATOM 671 C C . ARG A 1 87 ? 13.627 -5.637 -14.562 1.00 19.76 110 ARG A C 1
ATOM 672 O O . ARG A 1 87 ? 14.771 -5.273 -14.827 1.00 20.74 110 ARG A O 1
ATOM 687 N N . MET A 1 88 ? 12.536 -5.058 -15.035 1.00 19.30 111 MET A N 1
ATOM 688 C CA . MET A 1 88 ? 12.556 -3.772 -15.750 1.00 21.89 111 MET A CA 1
ATOM 689 C C . MET A 1 88 ? 12.748 -2.686 -14.682 1.00 21.74 111 MET A C 1
ATOM 690 O O . MET A 1 88 ? 11.793 -2.250 -14.056 1.00 25.41 111 MET A O 1
ATOM 695 N N . SER A 1 89 ? 14.001 -2.316 -14.431 1.00 22.99 112 SER A N 1
ATOM 696 C CA . SER A 1 89 ? 14.407 -1.469 -13.286 1.00 23.80 112 SER A CA 1
ATOM 697 C C . SER A 1 89 ? 13.739 -0.098 -13.384 1.00 22.49 112 SER A C 1
ATOM 698 O O . SER A 1 89 ? 13.640 0.440 -14.526 1.00 25.99 112 SER A O 1
ATOM 701 N N . LEU A 1 90 ? 13.327 0.456 -12.245 1.00 21.56 113 LEU A N 1
ATOM 702 C CA . LEU A 1 90 ? 12.699 1.804 -12.148 1.00 23.76 113 LEU A CA 1
ATOM 703 C C . LEU A 1 90 ? 13.717 2.874 -12.557 1.00 23.88 113 LEU A C 1
ATOM 704 O O . LEU A 1 90 ? 14.608 3.240 -11.762 1.00 23.41 113 LEU A O 1
ATOM 709 N N . GLU A 1 91 ? 13.536 3.423 -13.742 1.00 22.81 114 GLU A N 1
ATOM 710 C CA . GLU A 1 91 ? 14.552 4.297 -14.362 1.00 21.84 114 GLU A CA 1
ATOM 711 C C . GLU A 1 91 ? 14.867 5.527 -13.512 1.00 22.88 114 GLU A C 1
ATOM 712 O O . GLU A 1 91 ? 16.043 5.862 -13.362 1.00 22.59 114 GLU A O 1
ATOM 718 N N . PRO A 1 92 ? 13.895 6.283 -12.955 1.00 22.33 115 PRO A N 1
ATOM 719 C CA . PRO A 1 92 ? 14.269 7.497 -12.228 1.00 22.88 115 PRO A CA 1
ATOM 720 C C . PRO A 1 92 ? 15.194 7.153 -11.046 1.00 21.03 115 PRO A C 1
ATOM 721 O O . PRO A 1 92 ? 16.104 7.911 -10.702 1.00 22.73 115 PRO A O 1
ATOM 725 N N . TRP A 1 93 ? 14.962 6.000 -10.424 1.00 21.21 116 TRP A N 1
ATOM 726 C CA . TRP A 1 93 ? 15.766 5.581 -9.252 1.00 20.05 116 TRP A CA 1
ATOM 727 C C . TRP A 1 93 ? 17.187 5.233 -9.699 1.00 21.40 116 TRP A C 1
ATOM 728 O O . TRP A 1 93 ? 18.144 5.612 -8.986 1.00 22.39 116 TRP A O 1
ATOM 739 N N . VAL A 1 94 ? 17.316 4.517 -10.810 1.00 21.10 117 VAL A N 1
ATOM 740 C CA . VAL A 1 94 ? 18.650 4.170 -11.374 1.00 22.15 117 VAL A CA 1
ATOM 741 C C . VAL A 1 94 ? 19.381 5.477 -11.689 1.00 22.09 117 VAL A C 1
ATOM 742 O O . VAL A 1 94 ? 20.584 5.581 -11.367 1.00 22.90 117 VAL A O 1
ATOM 746 N N . ALA A 1 95 ? 18.714 6.416 -12.361 1.00 21.52 118 ALA A N 1
ATOM 747 C CA . ALA A 1 95 ? 19.348 7.673 -12.817 1.00 24.22 118 ALA A CA 1
ATOM 748 C C . ALA A 1 95 ? 19.916 8.422 -11.609 1.00 23.67 118 ALA A C 1
ATOM 749 O O . ALA A 1 95 ? 20.999 8.993 -11.715 1.00 25.24 118 ALA A O 1
ATOM 751 N N . TYR A 1 96 ? 19.208 8.441 -10.484 1.00 22.61 119 TYR A N 1
ATOM 752 C CA . TYR A 1 96 ? 19.705 9.121 -9.269 1.00 23.04 119 TYR A CA 1
ATOM 753 C C . TYR A 1 96 ? 21.032 8.479 -8.840 1.00 23.00 119 TYR A C 1
ATOM 754 O O . TYR A 1 96 ? 22.027 9.194 -8.522 1.00 24.13 119 TYR A O 1
ATOM 763 N N . ARG A 1 97 ? 21.078 7.152 -8.784 1.00 22.28 120 ARG A N 1
ATOM 764 C CA . ARG A 1 97 ? 22.302 6.446 -8.327 1.00 22.97 120 ARG A CA 1
ATOM 765 C C . ARG A 1 97 ? 23.463 6.733 -9.286 1.00 24.51 120 ARG A C 1
ATOM 766 O O . ARG A 1 97 ? 24.591 6.975 -8.801 1.00 24.87 120 ARG A O 1
ATOM 774 N N . GLN A 1 98 ? 23.203 6.717 -10.589 1.00 24.70 121 GLN A N 1
ATOM 775 C CA . GLN A 1 98 ? 24.225 7.023 -11.620 1.00 27.13 121 GLN A CA 1
ATOM 776 C C . GLN A 1 98 ? 24.769 8.438 -11.387 1.00 28.75 121 GLN A C 1
ATOM 777 O O . GLN A 1 98 ? 26.013 8.622 -11.406 1.00 31.04 121 GLN A O 1
ATOM 783 N N . HIS A 1 99 ? 23.890 9.406 -11.150 1.00 27.25 122 HIS A N 1
ATOM 784 C CA . HIS A 1 99 ? 24.261 10.842 -11.043 1.00 30.04 122 HIS A CA 1
ATOM 785 C C . HIS A 1 99 ? 25.112 11.083 -9.796 1.00 28.30 122 HIS A C 1
ATOM 786 O O . HIS A 1 99 ? 26.055 11.876 -9.894 1.00 32.56 122 HIS A O 1
ATOM 793 N N . ARG A 1 100 ? 24.786 10.447 -8.665 1.00 26.57 123 ARG A N 1
ATOM 794 C CA . ARG A 1 100 ? 25.498 10.694 -7.375 1.00 28.32 123 ARG A CA 1
ATOM 795 C C . ARG A 1 100 ? 26.590 9.658 -7.093 1.00 28.86 123 ARG A C 1
ATOM 796 O O . ARG A 1 100 ? 27.306 9.849 -6.105 1.00 35.01 123 ARG A O 1
ATOM 804 N N . GLY A 1 101 ? 26.726 8.610 -7.904 1.00 29.18 124 GLY A N 1
ATOM 805 C CA . GLY A 1 101 ? 27.751 7.573 -7.689 1.00 30.54 124 GLY A CA 1
ATOM 806 C C . GLY A 1 101 ? 27.411 6.659 -6.521 1.00 28.83 124 GLY A C 1
ATOM 807 O O . GLY A 1 101 ? 28.333 6.128 -5.873 1.00 31.26 124 GLY A O 1
ATOM 808 N N . HIS A 1 102 ? 26.123 6.455 -6.266 1.00 25.31 125 HIS A N 1
ATOM 809 C CA . HIS A 1 102 ? 25.634 5.456 -5.288 1.00 26.22 125 HIS A CA 1
ATOM 810 C C . HIS A 1 102 ? 25.446 4.106 -5.988 1.00 23.81 125 HIS A C 1
ATOM 811 O O . HIS A 1 102 ? 25.282 4.048 -7.233 1.00 24.76 125 HIS A O 1
ATOM 818 N N . LYS A 1 103 ? 25.458 3.037 -5.214 1.00 23.84 126 LYS A N 1
ATOM 819 C CA . LYS A 1 103 ? 25.161 1.690 -5.731 1.00 23.01 126 LYS A CA 1
ATOM 820 C C . LYS A 1 103 ? 23.656 1.558 -5.968 1.00 21.70 126 LYS A C 1
ATOM 821 O O . LYS A 1 103 ? 22.845 2.276 -5.353 1.00 21.76 126 LYS A O 1
ATOM 827 N N . CYS A 1 104 ? 23.311 0.633 -6.853 1.00 21.56 127 CYS A N 1
ATOM 828 C CA . CYS A 1 104 ? 21.947 0.075 -6.957 1.00 21.21 127 CYS A CA 1
ATOM 829 C C . CYS A 1 104 ? 21.828 -1.118 -6.012 1.00 19.69 127 CYS A C 1
ATOM 830 O O . CYS A 1 104 ? 22.786 -1.888 -5.868 1.00 20.57 127 CYS A O 1
ATOM 833 N N . GLY A 1 105 ? 20.660 -1.275 -5.393 1.00 20.27 128 GLY A N 1
ATOM 834 C CA . GLY A 1 105 ? 20.362 -2.455 -4.577 1.00 19.53 128 GLY A CA 1
ATOM 835 C C . GLY A 1 105 ? 19.396 -3.390 -5.273 1.00 18.70 128 GLY A C 1
ATOM 836 O O . GLY A 1 105 ? 19.171 -3.258 -6.504 1.00 19.32 128 GLY A O 1
ATOM 837 N N . VAL A 1 106 ? 18.836 -4.327 -4.526 1.00 18.18 129 VAL A N 1
ATOM 838 C CA . VAL A 1 106 ? 18.041 -5.424 -5.142 1.00 17.63 129 VAL A CA 1
ATOM 839 C C . VAL A 1 106 ? 16.824 -4.916 -5.913 1.00 18.54 129 VAL A C 1
ATOM 840 O O . VAL A 1 106 ? 16.366 -5.661 -6.791 1.00 19.39 129 VAL A O 1
ATOM 844 N N . PHE A 1 107 ? 16.267 -3.763 -5.581 1.00 18.13 130 PHE A N 1
ATOM 845 C CA . PHE A 1 107 ? 15.085 -3.282 -6.325 1.00 19.39 130 PHE A CA 1
ATOM 846 C C . PHE A 1 107 ? 15.474 -3.060 -7.791 1.00 18.01 130 PHE A C 1
ATOM 847 O O . PHE A 1 107 ? 14.619 -3.213 -8.676 1.00 20.49 130 PHE A O 1
ATOM 855 N N . LEU A 1 108 ? 16.735 -2.654 -8.038 1.00 18.13 131 LEU A N 1
ATOM 856 C CA . LEU A 1 108 ? 17.173 -2.135 -9.358 1.00 19.23 131 LEU A CA 1
ATOM 857 C C . LEU A 1 108 ? 18.139 -3.078 -10.073 1.00 19.05 131 LEU A C 1
ATOM 858 O O . LEU A 1 108 ? 18.232 -2.991 -11.315 1.00 22.20 131 LEU A O 1
ATOM 863 N N . LEU A 1 109 ? 18.882 -3.880 -9.333 1.00 17.50 132 LEU A N 1
ATOM 864 C CA . LEU A 1 109 ? 19.946 -4.726 -9.919 1.00 17.98 132 LEU A CA 1
ATOM 865 C C . LEU A 1 109 ? 19.361 -5.832 -10.805 1.00 18.39 132 LEU A C 1
ATOM 866 O O . LEU A 1 109 ? 18.209 -6.274 -10.622 1.00 18.87 132 LEU A O 1
ATOM 871 N N . ASN A 1 110 ? 20.200 -6.332 -11.700 1.00 19.00 133 ASN A N 1
ATOM 872 C CA . ASN A 1 110 ? 19.928 -7.550 -12.482 1.00 19.02 133 ASN A CA 1
ATOM 873 C C . ASN A 1 110 ? 21.167 -8.444 -12.497 1.00 18.11 133 ASN A C 1
ATOM 874 O O . ASN A 1 110 ? 22.247 -8.011 -12.070 1.00 21.69 133 ASN A O 1
ATOM 879 N N . GLY A 1 111 ? 20.990 -9.676 -12.941 1.00 19.58 134 GLY A N 1
ATOM 880 C CA . GLY A 1 111 ? 22.109 -10.591 -13.181 1.00 20.31 134 GLY A CA 1
ATOM 881 C C . GLY A 1 111 ? 22.755 -11.068 -11.895 1.00 19.72 134 GLY A C 1
ATOM 882 O O . GLY A 1 111 ? 22.187 -11.009 -10.798 1.00 19.65 134 GLY A O 1
ATOM 883 N N . PRO A 1 112 ? 23.982 -11.590 -12.009 1.00 20.14 135 PRO A N 1
ATOM 884 C CA . PRO A 1 112 ? 24.699 -12.105 -10.846 1.00 20.21 135 PRO A CA 1
ATOM 885 C C . PRO A 1 112 ? 24.809 -11.114 -9.683 1.00 19.94 135 PRO A C 1
ATOM 886 O O . PRO A 1 112 ? 24.756 -11.572 -8.545 1.00 20.49 135 PRO A O 1
ATOM 890 N N . GLU A 1 113 ? 24.939 -9.819 -9.966 1.00 18.34 136 GLU A N 1
ATOM 891 C CA . GLU A 1 113 ? 25.053 -8.821 -8.877 1.00 19.13 136 GLU A CA 1
ATOM 892 C C . GLU A 1 113 ? 23.737 -8.796 -8.090 1.00 18.30 136 GLU A C 1
ATOM 893 O O . GLU A 1 113 ? 23.775 -8.706 -6.846 1.00 18.47 136 GLU A O 1
ATOM 899 N N . TRP A 1 114 ? 22.587 -8.886 -8.760 1.00 17.73 137 TRP A N 1
ATOM 900 C CA . TRP A 1 114 ? 21.298 -8.970 -8.025 1.00 17.57 137 TRP A CA 1
ATOM 901 C C . TRP A 1 114 ? 21.334 -10.168 -7.069 1.00 17.69 137 TRP A C 1
ATOM 902 O O . TRP A 1 114 ? 20.996 -10.041 -5.866 1.00 17.37 137 TRP A O 1
ATOM 913 N N . ARG A 1 115 ? 21.731 -11.330 -7.563 1.00 17.17 138 ARG A N 1
ATOM 914 C CA . ARG A 1 115 ? 21.667 -12.575 -6.767 1.00 17.23 138 ARG A CA 1
ATOM 915 C C . ARG A 1 115 ? 22.630 -12.451 -5.580 1.00 17.61 138 ARG A C 1
ATOM 916 O O . ARG A 1 115 ? 22.284 -12.879 -4.486 1.00 18.39 138 ARG A O 1
ATOM 924 N N . PHE A 1 116 ? 23.829 -11.926 -5.822 1.00 17.79 139 PHE A N 1
ATOM 925 C CA . PHE A 1 116 ? 24.841 -11.747 -4.758 1.00 18.81 139 PHE A CA 1
ATOM 926 C C . PHE A 1 116 ? 24.223 -10.928 -3.620 1.00 18.20 139 PHE A C 1
ATOM 927 O O . PHE A 1 116 ? 24.386 -11.267 -2.441 1.00 19.88 139 PHE A O 1
ATOM 935 N N . ASN A 1 117 ? 23.569 -9.832 -3.977 1.00 17.27 140 ASN A N 1
ATOM 936 C CA . ASN A 1 117 ? 22.926 -8.942 -2.988 1.00 17.49 140 ASN A CA 1
ATOM 937 C C . ASN A 1 117 ? 21.784 -9.692 -2.303 1.00 17.15 140 ASN A C 1
ATOM 938 O O . ASN A 1 117 ? 21.695 -9.669 -1.068 1.00 17.39 140 ASN A O 1
ATOM 943 N N . ARG A 1 118 ? 20.888 -10.273 -3.087 1.00 16.37 141 ARG A N 1
ATOM 944 C CA . ARG A 1 118 ? 19.661 -10.877 -2.522 1.00 16.86 141 ARG A CA 1
ATOM 945 C C . ARG A 1 118 ? 20.010 -11.962 -1.501 1.00 16.23 141 ARG A C 1
ATOM 946 O O . ARG A 1 118 ? 19.389 -12.013 -0.416 1.00 17.42 141 ARG A O 1
ATOM 954 N N . LEU A 1 119 ? 20.951 -12.839 -1.812 1.00 18.05 142 LEU A N 1
ATOM 955 C CA . LEU A 1 119 ? 21.266 -13.966 -0.906 1.00 19.16 142 LEU A CA 1
ATOM 956 C C . LEU A 1 119 ? 21.843 -13.444 0.422 1.00 18.01 142 LEU A C 1
ATOM 957 O O . LEU A 1 119 ? 21.686 -14.141 1.417 1.00 21.21 142 LEU A O 1
ATOM 962 N N . ARG A 1 120 ? 22.451 -12.265 0.421 1.00 18.36 143 ARG A N 1
ATOM 963 C CA . ARG A 1 120 ? 23.063 -11.674 1.641 1.00 20.06 143 ARG A CA 1
ATOM 964 C C . ARG A 1 120 ? 22.051 -10.791 2.390 1.00 20.70 143 ARG A C 1
ATOM 965 O O . ARG A 1 120 ? 22.354 -10.362 3.505 1.00 22.64 143 ARG A O 1
ATOM 973 N N . LEU A 1 121 ? 20.855 -10.576 1.835 1.00 18.53 144 LEU A N 1
ATOM 974 C CA . LEU A 1 121 ? 19.782 -9.810 2.506 1.00 18.31 144 LEU A CA 1
ATOM 975 C C . LEU A 1 121 ? 18.727 -10.749 3.084 1.00 18.48 144 LEU A C 1
ATOM 976 O O . LEU A 1 121 ? 18.208 -10.453 4.159 1.00 19.90 144 LEU A O 1
ATOM 981 N N . ASN A 1 122 ? 18.347 -11.780 2.351 1.00 18.60 145 ASN A N 1
ATOM 982 C CA . ASN A 1 122 ? 17.217 -12.653 2.732 1.00 19.28 145 ASN A CA 1
ATOM 983 C C . ASN A 1 122 ? 17.302 -13.040 4.202 1.00 20.08 145 ASN A C 1
ATOM 984 O O . ASN A 1 122 ? 16.312 -12.954 4.924 1.00 19.51 145 ASN A O 1
ATOM 989 N N . PRO A 1 123 ? 18.444 -13.521 4.744 1.00 19.68 146 PRO A N 1
ATOM 990 C CA . PRO A 1 123 ? 18.473 -14.005 6.131 1.00 20.75 146 PRO A CA 1
ATOM 991 C C . PRO A 1 123 ? 18.159 -12.923 7.169 1.00 21.41 146 PRO A C 1
ATOM 992 O O . PRO A 1 123 ? 17.678 -13.276 8.248 1.00 24.45 146 PRO A O 1
ATOM 996 N N . GLU A 1 124 ? 18.446 -11.660 6.843 1.00 20.12 147 GLU A N 1
ATOM 997 C CA . GLU A 1 124 ? 18.289 -10.537 7.798 1.00 21.18 147 GLU A CA 1
ATOM 998 C C . GLU A 1 124 ? 16.929 -9.842 7.647 1.00 19.90 147 GLU A C 1
ATOM 999 O O . GLU A 1 124 ? 16.610 -9.061 8.535 1.00 20.76 147 GLU A O 1
ATOM 1005 N N . VAL A 1 125 ? 16.147 -10.130 6.595 1.00 20.87 148 VAL A N 1
ATOM 1006 C CA . VAL A 1 125 ? 14.912 -9.350 6.277 1.00 21.21 148 VAL A CA 1
ATOM 1007 C C . VAL A 1 125 ? 13.707 -10.291 6.117 1.00 20.25 148 VAL A C 1
ATOM 1008 O O . VAL A 1 125 ? 12.602 -9.936 6.562 1.00 21.67 148 VAL A O 1
ATOM 1012 N N . LEU A 1 126 ? 13.877 -11.440 5.456 1.00 20.84 149 LEU A N 1
ATOM 1013 C CA . LEU A 1 126 ? 12.718 -12.256 4.997 1.00 22.42 149 LEU A CA 1
ATOM 1014 C C . LEU A 1 126 ? 12.574 -13.539 5.826 1.00 24.31 149 LEU A C 1
ATOM 1015 O O . LEU A 1 126 ? 11.473 -14.087 5.873 1.00 26.47 149 LEU A O 1
ATOM 1020 N N . SER A 1 127 ? 13.647 -14.019 6.452 1.00 23.37 150 SER A N 1
ATOM 1021 C CA . SER A 1 127 ? 13.700 -15.344 7.115 1.00 24.37 150 SER A CA 1
ATOM 1022 C C . SER A 1 127 ? 12.845 -15.362 8.376 1.00 26.00 150 SER A C 1
ATOM 1023 O O . SER A 1 127 ? 12.595 -14.324 9.005 1.00 25.57 150 SER A O 1
ATOM 1026 N N . PRO A 1 128 ? 12.363 -16.550 8.785 1.00 29.15 151 PRO A N 1
ATOM 1027 C CA . PRO A 1 128 ? 11.639 -16.681 10.049 1.00 30.50 151 PRO A CA 1
ATOM 1028 C C . PRO A 1 128 ? 12.443 -16.098 11.222 1.00 28.03 151 PRO A C 1
ATOM 1029 O O . PRO A 1 128 ? 11.874 -15.438 12.095 1.00 29.57 151 PRO A O 1
ATOM 1033 N N . ASN A 1 129 ? 13.757 -16.304 11.210 1.00 29.13 152 ASN A N 1
ATOM 1034 C CA . ASN A 1 129 ? 14.647 -15.774 12.271 1.00 31.07 152 ASN A CA 1
ATOM 1035 C C . ASN A 1 129 ? 14.596 -14.241 12.261 1.00 27.91 152 ASN A C 1
ATOM 1036 O O . ASN A 1 129 ? 14.456 -13.649 13.345 1.00 30.71 152 ASN A O 1
ATOM 1041 N N . ALA A 1 130 ? 14.671 -13.614 11.087 1.00 24.34 153 ALA A N 1
ATOM 1042 C CA . ALA A 1 130 ? 14.606 -12.139 10.976 1.00 23.21 153 ALA A CA 1
ATOM 1043 C C . ALA A 1 130 ? 13.288 -11.643 11.584 1.00 23.13 153 ALA A C 1
ATOM 1044 O O . ALA A 1 130 ? 13.280 -10.623 12.305 1.00 24.53 153 ALA A O 1
ATOM 1046 N N . VAL A 1 131 ? 12.188 -12.304 11.258 1.00 23.52 154 VAL A N 1
ATOM 1047 C CA . VAL A 1 131 ? 10.846 -11.897 11.760 1.00 24.41 154 VAL A CA 1
ATOM 1048 C C . VAL A 1 131 ? 10.846 -11.997 13.287 1.00 26.26 154 VAL A C 1
ATOM 1049 O O . VAL A 1 131 ? 10.351 -11.060 13.942 1.00 25.98 154 VAL A O 1
ATOM 1053 N N . GLN A 1 132 ? 11.370 -13.094 13.837 1.00 27.67 155 GLN A N 1
ATOM 1054 C CA . GLN A 1 132 ? 11.362 -13.293 15.308 1.00 31.06 155 GLN A CA 1
ATOM 1055 C C . GLN A 1 132 ? 12.102 -12.118 15.960 1.00 32.07 155 GLN A C 1
ATOM 1056 O O . GLN A 1 132 ? 11.669 -11.674 17.026 1.00 35.65 155 GLN A O 1
ATOM 1062 N N . ARG A 1 133 ? 13.154 -11.613 15.318 1.00 29.06 156 ARG A N 1
ATOM 1063 C CA . ARG A 1 133 ? 13.999 -10.507 15.851 1.00 29.84 156 ARG A CA 1
ATOM 1064 C C . ARG A 1 133 ? 13.246 -9.167 15.808 1.00 27.28 156 ARG A C 1
ATOM 1065 O O . ARG A 1 133 ? 13.328 -8.404 16.785 1.00 26.18 156 ARG A O 1
ATOM 1073 N N . PHE A 1 134 ? 12.581 -8.827 14.700 1.00 25.36 157 PHE A N 1
ATOM 1074 C CA . PHE A 1 134 ? 12.007 -7.464 14.543 1.00 26.75 157 PHE A CA 1
ATOM 1075 C C . PHE A 1 134 ? 10.566 -7.389 15.076 1.00 26.09 157 PHE A C 1
ATOM 1076 O O . PHE A 1 134 ? 10.095 -6.250 15.265 1.00 26.11 157 PHE A O 1
ATOM 1084 N N . LEU A 1 135 ? 9.877 -8.511 15.328 1.00 25.82 158 LEU A N 1
ATOM 1085 C CA . LEU A 1 135 ? 8.449 -8.448 15.753 1.00 27.46 158 LEU A CA 1
ATOM 1086 C C . LEU A 1 135 ? 8.306 -7.600 17.013 1.00 25.87 158 LEU A C 1
ATOM 1087 O O . LEU A 1 135 ? 7.358 -6.817 17.094 1.00 27.31 158 LEU A O 1
ATOM 1092 N N . PRO A 1 136 ? 9.164 -7.727 18.060 1.00 26.38 159 PRO A N 1
ATOM 1093 C CA . PRO A 1 136 ? 8.993 -6.883 19.242 1.00 27.56 159 PRO A CA 1
ATOM 1094 C C . PRO A 1 136 ? 9.075 -5.377 18.951 1.00 25.87 159 PRO A C 1
ATOM 1095 O O . PRO A 1 136 ? 8.405 -4.594 19.623 1.00 27.23 159 PRO A O 1
ATOM 1099 N N . MET A 1 137 ? 9.900 -4.986 17.974 1.00 25.13 160 MET A N 1
ATOM 1100 C CA . MET A 1 137 ? 10.055 -3.557 17.595 1.00 24.65 160 MET A CA 1
ATOM 1101 C C . MET A 1 137 ? 8.782 -3.097 16.883 1.00 25.48 160 MET A C 1
ATOM 1102 O O . MET A 1 137 ? 8.243 -2.031 17.217 1.00 24.34 160 MET A O 1
ATOM 1107 N N . VAL A 1 138 ? 8.300 -3.875 15.925 1.00 23.34 161 VAL A N 1
ATOM 1108 C CA . VAL A 1 138 ? 7.020 -3.522 15.257 1.00 23.30 161 VAL A CA 1
ATOM 1109 C C . VAL A 1 138 ? 5.908 -3.469 16.317 1.00 23.22 161 VAL A C 1
ATOM 1110 O O . VAL A 1 138 ? 5.090 -2.536 16.262 1.00 24.85 161 VAL A O 1
ATOM 1114 N N . ASP A 1 139 ? 5.878 -4.440 17.230 1.00 24.07 162 ASP A N 1
ATOM 1115 C CA . ASP A 1 139 ? 4.849 -4.503 18.299 1.00 24.88 162 ASP A CA 1
ATOM 1116 C C . ASP A 1 139 ? 4.886 -3.206 19.123 1.00 25.08 162 ASP A C 1
ATOM 1117 O O . ASP A 1 139 ? 3.809 -2.668 19.403 1.00 26.67 162 ASP A O 1
ATOM 1122 N N . ALA A 1 140 ? 6.069 -2.703 19.489 1.00 26.23 163 ALA A N 1
ATOM 1123 C CA . ALA A 1 140 ? 6.205 -1.459 20.283 1.00 26.11 163 ALA A CA 1
ATOM 1124 C C . ALA A 1 140 ? 5.569 -0.281 19.534 1.00 25.28 163 ALA A C 1
ATOM 1125 O O . ALA A 1 140 ? 4.820 0.512 20.156 1.00 27.39 163 ALA A O 1
ATOM 1127 N N . VAL A 1 141 ? 5.821 -0.168 18.229 1.00 24.11 164 VAL A N 1
ATOM 1128 C CA . VAL A 1 141 ? 5.264 0.964 17.445 1.00 23.01 164 VAL A CA 1
ATOM 1129 C C . VAL A 1 141 ? 3.740 0.799 17.324 1.00 23.83 164 VAL A C 1
ATOM 1130 O O . VAL A 1 141 ? 3.006 1.812 17.422 1.00 23.75 164 VAL A O 1
ATOM 1134 N N . ALA A 1 142 ? 3.266 -0.426 17.111 1.00 23.79 165 ALA A N 1
ATOM 1135 C CA . ALA A 1 142 ? 1.818 -0.720 16.991 1.00 24.43 165 ALA A CA 1
ATOM 1136 C C . ALA A 1 142 ? 1.107 -0.342 18.295 1.00 26.01 165 ALA A C 1
ATOM 1137 O O . ALA A 1 142 ? 0.056 0.299 18.250 1.00 26.05 165 ALA A O 1
ATOM 1139 N N . ARG A 1 143 ? 1.700 -0.685 19.424 1.00 25.61 166 ARG A N 1
ATOM 1140 C CA . ARG A 1 143 ? 1.175 -0.287 20.750 1.00 28.02 166 ARG A CA 1
ATOM 1141 C C . ARG A 1 143 ? 1.085 1.237 20.834 1.00 27.77 166 ARG A C 1
ATOM 1142 O O . ARG A 1 143 ? 0.032 1.738 21.285 1.00 31.23 166 ARG A O 1
ATOM 1150 N N . ASP A 1 144 ? 2.136 1.954 20.442 1.00 26.40 167 ASP A N 1
ATOM 1151 C CA . ASP A 1 144 ? 2.153 3.429 20.583 1.00 27.61 167 ASP A CA 1
ATOM 1152 C C . ASP A 1 144 ? 1.037 4.035 19.728 1.00 26.88 167 ASP A C 1
ATOM 1153 O O . ASP A 1 144 ? 0.357 4.942 20.208 1.00 28.46 167 ASP A O 1
ATOM 1158 N N . PHE A 1 145 ? 0.842 3.555 18.501 1.00 26.47 168 PHE A N 1
ATOM 1159 C CA A PHE A 1 145 ? -0.204 4.065 17.570 0.50 26.85 168 PHE A CA 1
ATOM 1160 C CA B PHE A 1 145 ? -0.182 4.160 17.611 0.50 26.72 168 PHE A CA 1
ATOM 1161 C C . PHE A 1 145 ? -1.576 3.778 18.156 1.00 27.33 168 PHE A C 1
ATOM 1162 O O . PHE A 1 145 ? -2.437 4.670 18.173 1.00 28.89 168 PHE A O 1
ATOM 1177 N N . SER A 1 146 ? -1.771 2.530 18.590 1.00 27.63 169 SER A N 1
ATOM 1178 C CA A SER A 1 146 ? -3.073 2.078 19.149 0.70 29.17 169 SER A CA 1
ATOM 1179 C CA B SER A 1 146 ? -3.053 2.046 19.179 0.30 28.94 169 SER A CA 1
ATOM 1180 C C . SER A 1 146 ? -3.428 2.886 20.409 1.00 31.27 169 SER A C 1
ATOM 1181 O O . SER A 1 146 ? -4.616 3.326 20.524 1.00 33.24 169 SER A O 1
ATOM 1186 N N . GLN A 1 147 ? -2.460 3.115 21.296 1.00 30.88 170 GLN A N 1
ATOM 1187 C CA . GLN A 1 147 ? -2.676 3.884 22.553 1.00 33.76 170 GLN A CA 1
ATOM 1188 C C . GLN A 1 147 ? -3.018 5.340 22.205 1.00 33.10 170 GLN A C 1
ATOM 1189 O O . GLN A 1 147 ? -3.901 5.908 22.856 1.00 34.79 170 GLN A O 1
ATOM 1195 N N . ALA A 1 148 ? -2.364 5.925 21.203 1.00 32.35 171 ALA A N 1
ATOM 1196 C CA . ALA A 1 148 ? -2.595 7.330 20.796 1.00 31.68 171 ALA A CA 1
ATOM 1197 C C . ALA A 1 148 ? -4.025 7.473 20.263 1.00 30.65 171 ALA A C 1
ATOM 1198 O O . ALA A 1 148 ? -4.685 8.451 20.604 1.00 34.76 171 ALA A O 1
ATOM 1200 N N . LEU A 1 149 ? -4.516 6.482 19.519 1.00 32.16 172 LEU A N 1
ATOM 1201 C CA . LEU A 1 149 ? -5.879 6.546 18.948 1.00 32.59 172 LEU A CA 1
ATOM 1202 C C . LEU A 1 149 ? -6.901 6.379 20.074 1.00 33.48 172 LEU A C 1
ATOM 1203 O O . LEU A 1 149 ? -7.898 7.139 20.098 1.00 33.74 172 LEU A O 1
ATOM 1208 N N . LYS A 1 150 ? -6.675 5.403 20.957 1.00 33.88 173 LYS A N 1
ATOM 1209 C CA . LYS A 1 150 ? -7.577 5.128 22.103 1.00 36.99 173 LYS A CA 1
ATOM 1210 C C . LYS A 1 150 ? -7.697 6.410 22.934 1.00 39.91 173 LYS A C 1
ATOM 1211 O O . LYS A 1 150 ? -8.828 6.756 23.318 1.00 40.71 173 LYS A O 1
ATOM 1217 N N . LYS A 1 151 ? -6.585 7.114 23.155 1.00 38.44 174 LYS A N 1
ATOM 1218 C CA . LYS A 1 151 ? -6.548 8.358 23.971 1.00 43.01 174 LYS A CA 1
ATOM 1219 C C . LYS A 1 151 ? -7.388 9.457 23.305 1.00 42.49 174 LYS A C 1
ATOM 1220 O O . LYS A 1 151 ? -8.125 10.136 24.041 1.00 48.13 174 LYS A O 1
ATOM 1226 N N . LYS A 1 152 ? -7.256 9.647 21.986 1.00 38.92 175 LYS A N 1
ATOM 1227 C CA . LYS A 1 152 ? -8.057 10.624 21.196 1.00 42.18 175 LYS A CA 1
ATOM 1228 C C . LYS A 1 152 ? -9.550 10.284 21.303 1.00 44.04 175 LYS A C 1
ATOM 1229 O O . LYS A 1 152 ? -10.346 11.239 21.483 1.00 47.59 175 LYS A O 1
ATOM 1235 N N . VAL A 1 153 ? -9.918 8.997 21.228 1.00 40.95 176 VAL A N 1
ATOM 1236 C CA . VAL A 1 153 ? -11.334 8.516 21.329 1.00 43.13 176 VAL A CA 1
ATOM 1237 C C . VAL A 1 153 ? -11.874 8.855 22.724 1.00 45.71 176 VAL A C 1
ATOM 1238 O O . VAL A 1 153 ? -12.966 9.439 22.811 1.00 43.63 176 VAL A O 1
ATOM 1242 N N . LEU A 1 154 ? -11.134 8.504 23.779 1.00 47.85 177 LEU A N 1
ATOM 1243 C CA . LEU A 1 154 ? -11.639 8.572 25.173 1.00 53.96 177 LEU A CA 1
ATOM 1244 C C . LEU A 1 154 ? -11.738 10.027 25.643 1.00 57.76 177 LEU A C 1
ATOM 1245 O O . LEU A 1 154 ? -12.506 10.273 26.598 1.00 63.45 177 LEU A O 1
ATOM 1250 N N . GLN A 1 155 ? -11.050 10.959 24.978 1.00 48.38 178 GLN A N 1
ATOM 1251 C CA . GLN A 1 155 ? -11.032 12.391 25.388 1.00 55.98 178 GLN A CA 1
ATOM 1252 C C . GLN A 1 155 ? -11.978 13.213 24.500 1.00 55.50 178 GLN A C 1
ATOM 1253 O O . GLN A 1 155 ? -12.183 14.402 24.819 1.00 55.68 178 GLN A O 1
ATOM 1259 N N . ASN A 1 156 ? -12.566 12.610 23.459 1.00 51.29 179 ASN A N 1
ATOM 1260 C CA . ASN A 1 156 ? -13.548 13.286 22.568 1.00 50.00 179 ASN A CA 1
ATOM 1261 C C . ASN A 1 156 ? -14.874 13.450 23.323 1.00 49.86 179 ASN A C 1
ATOM 1262 O O . ASN A 1 156 ? -15.360 12.461 23.925 1.00 50.48 179 ASN A O 1
ATOM 1267 N N . ALA A 1 157 ? -15.434 14.661 23.268 1.00 48.66 180 ALA A N 1
ATOM 1268 C CA . ALA A 1 157 ? -16.696 15.071 23.928 1.00 56.42 180 ALA A CA 1
ATOM 1269 C C . ALA A 1 157 ? -17.857 14.155 23.503 1.00 54.78 180 ALA A C 1
ATOM 1270 O O . ALA A 1 157 ? -18.811 14.000 24.287 1.00 49.29 180 ALA A O 1
ATOM 1272 N N . ARG A 1 158 ? -17.800 13.567 22.306 1.00 54.43 181 ARG A N 1
ATOM 1273 C CA . ARG A 1 158 ? -18.953 12.864 21.682 1.00 48.60 181 ARG A CA 1
ATOM 1274 C C . ARG A 1 158 ? -18.898 11.348 21.935 1.00 48.27 181 ARG A C 1
ATOM 1275 O O . ARG A 1 158 ? -19.782 10.654 21.414 1.00 48.75 181 ARG A O 1
ATOM 1283 N N . GLY A 1 159 ? -17.925 10.838 22.699 1.00 53.25 182 GLY A N 1
ATOM 1284 C CA . GLY A 1 159 ? -17.807 9.392 22.989 1.00 50.51 182 GLY A CA 1
ATOM 1285 C C . GLY A 1 159 ? -17.400 8.576 21.757 1.00 47.57 182 GLY A C 1
ATOM 1286 O O . GLY A 1 159 ? -17.494 7.334 21.797 1.00 51.29 182 GLY A O 1
ATOM 1287 N N . SER A 1 160 ? -16.970 9.243 20.685 1.00 41.70 183 SER A N 1
ATOM 1288 C CA . SER A 1 160 ? -16.548 8.618 19.407 1.00 41.71 183 SER A CA 1
ATOM 1289 C C . SER A 1 160 ? -15.588 9.579 18.707 1.00 43.79 183 SER A C 1
ATOM 1290 O O . SER A 1 160 ? -15.532 10.762 19.095 1.00 49.83 183 SER A O 1
ATOM 1293 N N . LEU A 1 161 ? -14.816 9.076 17.749 1.00 38.31 184 LEU A N 1
ATOM 1294 C CA . LEU A 1 161 ? -13.868 9.911 16.966 1.00 37.13 184 LEU A CA 1
ATOM 1295 C C . LEU A 1 161 ? -14.025 9.550 15.494 1.00 30.82 184 LEU A C 1
ATOM 1296 O O . LEU A 1 161 ? -13.752 8.380 15.144 1.00 34.63 184 LEU A O 1
ATOM 1301 N N . THR A 1 162 ? -14.437 10.518 14.681 1.00 33.92 185 THR A N 1
ATOM 1302 C CA . THR A 1 162 ? -14.465 10.400 13.206 1.00 34.96 185 THR A CA 1
ATOM 1303 C C . THR A 1 162 ? -13.237 11.141 12.692 1.00 33.89 185 THR A C 1
ATOM 1304 O O . THR A 1 162 ? -13.075 12.335 13.010 1.00 36.75 185 THR A O 1
ATOM 1308 N N . LEU A 1 163 ? -12.370 10.440 11.977 1.00 31.88 186 LEU A N 1
ATOM 1309 C CA . LEU A 1 163 ? -11.127 11.069 11.480 1.00 34.13 186 LEU A CA 1
ATOM 1310 C C . LEU A 1 163 ? -10.710 10.423 10.169 1.00 31.00 186 LEU A C 1
ATOM 1311 O O . LEU A 1 163 ? -11.158 9.285 9.856 1.00 31.72 186 LEU A O 1
ATOM 1316 N N . ASP A 1 164 ? -9.878 11.161 9.444 1.00 33.25 187 ASP A N 1
ATOM 1317 C CA . ASP A 1 164 ? -9.101 10.637 8.310 1.00 31.74 187 ASP A CA 1
ATOM 1318 C C . ASP A 1 164 ? -7.899 9.893 8.910 1.00 30.67 187 ASP A C 1
ATOM 1319 O O . ASP A 1 164 ? -7.035 10.545 9.498 1.00 31.74 187 ASP A O 1
ATOM 1324 N N . VAL A 1 165 ? -7.883 8.566 8.822 1.00 28.62 188 VAL A N 1
ATOM 1325 C CA . VAL A 1 165 ? -6.803 7.719 9.409 1.00 27.57 188 VAL A CA 1
ATOM 1326 C C . VAL A 1 165 ? -5.651 7.566 8.422 1.00 25.68 188 VAL A C 1
ATOM 1327 O O . VAL A 1 165 ? -4.629 6.991 8.846 1.00 27.39 188 VAL A O 1
ATOM 1331 N N . GLN A 1 166 ? -5.780 8.048 7.185 1.00 26.94 189 GLN A N 1
ATOM 1332 C CA . GLN A 1 166 ? -4.778 7.743 6.134 1.00 25.23 189 GLN A CA 1
ATOM 1333 C C . GLN A 1 166 ? -3.411 8.261 6.578 1.00 26.37 189 GLN A C 1
ATOM 1334 O O . GLN A 1 166 ? -2.429 7.517 6.512 1.00 24.78 189 GLN A O 1
ATOM 1340 N N . PRO A 1 167 ? -3.249 9.548 6.975 1.00 25.15 190 PRO A N 1
ATOM 1341 C CA . PRO A 1 167 ? -1.911 10.022 7.335 1.00 24.39 190 PRO A CA 1
ATOM 1342 C C . PRO A 1 167 ? -1.288 9.246 8.506 1.00 24.67 190 PRO A C 1
ATOM 1343 O O . PRO A 1 167 ? -0.122 8.867 8.432 1.00 25.33 190 PRO A O 1
ATOM 1347 N N . SER A 1 168 ? -2.061 9.004 9.564 1.00 25.68 191 SER A N 1
ATOM 1348 C CA . SER A 1 168 ? -1.545 8.362 10.799 1.00 25.50 191 SER A CA 1
ATOM 1349 C C . SER A 1 168 ? -1.153 6.903 10.488 1.00 23.01 191 SER A C 1
ATOM 1350 O O . SER A 1 168 ? -0.118 6.420 11.005 1.00 23.84 191 SER A O 1
ATOM 1353 N N . ILE A 1 169 ? -1.903 6.204 9.633 1.00 23.04 192 ILE A N 1
ATOM 1354 C CA . ILE A 1 169 ? -1.555 4.799 9.286 1.00 23.31 192 ILE A CA 1
ATOM 1355 C C . ILE A 1 169 ? -0.280 4.814 8.434 1.00 21.96 192 ILE A C 1
ATOM 1356 O O . ILE A 1 169 ? 0.600 3.959 8.643 1.00 22.51 192 ILE A O 1
ATOM 1361 N N . PHE A 1 170 ? -0.185 5.731 7.483 1.00 21.45 193 PHE A N 1
ATOM 1362 C CA . PHE A 1 170 ? 1.051 5.859 6.686 1.00 20.84 193 PHE A CA 1
ATOM 1363 C C . PHE A 1 170 ? 2.223 6.105 7.639 1.00 20.73 193 PHE A C 1
ATOM 1364 O O . PHE A 1 170 ? 3.269 5.444 7.544 1.00 21.47 193 PHE A O 1
ATOM 1372 N N . HIS A 1 171 ? 2.093 7.077 8.535 1.00 21.98 194 HIS A N 1
ATOM 1373 C CA . HIS A 1 171 ? 3.176 7.422 9.489 1.00 22.06 194 HIS A CA 1
ATOM 1374 C C . HIS A 1 171 ? 3.562 6.189 10.308 1.00 20.51 194 HIS A C 1
ATOM 1375 O O . HIS A 1 171 ? 4.752 5.964 10.557 1.00 22.26 194 HIS A O 1
ATOM 1382 N N . TYR A 1 172 ? 2.584 5.412 10.745 1.00 21.50 195 TYR A N 1
ATOM 1383 C CA . TYR A 1 172 ? 2.847 4.153 11.478 1.00 20.77 195 TYR A CA 1
ATOM 1384 C C . TYR A 1 172 ? 3.751 3.234 10.643 1.00 20.99 195 TYR A C 1
ATOM 1385 O O . TYR A 1 172 ? 4.711 2.693 11.174 1.00 20.39 195 TYR A O 1
ATOM 1394 N N . THR A 1 173 ? 3.424 3.017 9.372 1.00 19.35 196 THR A N 1
ATOM 1395 C CA . THR A 1 173 ? 4.216 2.067 8.544 1.00 19.30 196 THR A CA 1
ATOM 1396 C C . THR A 1 173 ? 5.663 2.563 8.425 1.00 18.99 196 THR A C 1
ATOM 1397 O O . THR A 1 173 ? 6.593 1.724 8.504 1.00 19.56 196 THR A O 1
ATOM 1401 N N . ILE A 1 174 ? 5.863 3.871 8.262 1.00 19.36 197 ILE A N 1
ATOM 1402 C CA . ILE A 1 174 ? 7.240 4.438 8.123 1.00 19.77 197 ILE A CA 1
ATOM 1403 C C . ILE A 1 174 ? 7.950 4.295 9.475 1.00 19.53 197 ILE A C 1
ATOM 1404 O O . ILE A 1 174 ? 9.092 3.838 9.530 1.00 21.06 197 ILE A O 1
ATOM 1409 N N . GLU A 1 175 ? 7.277 4.640 10.557 1.00 20.77 198 GLU A N 1
ATOM 1410 C CA . GLU A 1 175 ? 7.889 4.558 11.896 1.00 20.50 198 GLU A CA 1
ATOM 1411 C C . GLU A 1 175 ? 8.342 3.125 12.183 1.00 19.43 198 GLU A C 1
ATOM 1412 O O . GLU A 1 175 ? 9.483 2.922 12.634 1.00 20.74 198 GLU A O 1
ATOM 1418 N N . ALA A 1 176 ? 7.478 2.149 11.948 1.00 19.44 199 ALA A N 1
ATOM 1419 C CA . ALA A 1 176 ? 7.762 0.732 12.248 1.00 20.31 199 ALA A CA 1
ATOM 1420 C C . ALA A 1 176 ? 8.903 0.245 11.354 1.00 19.55 199 ALA A C 1
ATOM 1421 O O . ALA A 1 176 ? 9.802 -0.433 11.841 1.00 19.58 199 ALA A O 1
ATOM 1423 N N . SER A 1 177 ? 8.831 0.528 10.059 1.00 18.86 200 SER A N 1
ATOM 1424 C CA . SER A 1 177 ? 9.856 0.020 9.108 1.00 19.24 200 SER A CA 1
ATOM 1425 C C . SER A 1 177 ? 11.211 0.641 9.449 1.00 18.79 200 SER A C 1
ATOM 1426 O O . SER A 1 177 ? 12.238 -0.058 9.420 1.00 19.82 200 SER A O 1
ATOM 1429 N N . ASN A 1 178 ? 11.219 1.941 9.704 1.00 19.68 201 ASN A N 1
ATOM 1430 C CA . ASN A 1 178 ? 12.475 2.670 9.977 1.00 20.11 201 ASN A CA 1
ATOM 1431 C C . ASN A 1 178 ? 13.091 2.123 11.269 1.00 19.77 201 ASN A C 1
ATOM 1432 O O . ASN A 1 178 ? 14.320 1.998 11.355 1.00 21.20 201 ASN A O 1
ATOM 1437 N N . LEU A 1 179 ? 12.274 1.803 12.262 1.00 19.94 202 LEU A N 1
ATOM 1438 C CA . LEU A 1 179 ? 12.789 1.201 13.506 1.00 20.38 202 LEU A CA 1
ATOM 1439 C C . LEU A 1 179 ? 13.390 -0.172 13.201 1.00 20.29 202 LEU A C 1
ATOM 1440 O O . LEU A 1 179 ? 14.512 -0.462 13.666 1.00 21.67 202 LEU A O 1
ATOM 1445 N N . ALA A 1 180 ? 12.677 -1.024 12.463 1.00 19.16 203 ALA A N 1
ATOM 1446 C CA . ALA A 1 180 ? 13.204 -2.357 12.101 1.00 19.60 203 ALA A CA 1
ATOM 1447 C C . ALA A 1 180 ? 14.551 -2.210 11.372 1.00 19.90 203 ALA A C 1
ATOM 1448 O O . ALA A 1 180 ? 15.472 -2.990 11.679 1.00 20.38 203 ALA A O 1
ATOM 1450 N N . LEU A 1 181 ? 14.640 -1.288 10.422 1.00 19.64 204 LEU A N 1
ATOM 1451 C CA . LEU A 1 181 ? 15.832 -1.148 9.552 1.00 19.13 204 LEU A CA 1
ATOM 1452 C C . LEU A 1 181 ? 16.993 -0.535 10.336 1.00 20.18 204 LEU A C 1
ATOM 1453 O O . LEU A 1 181 ? 18.111 -1.074 10.250 1.00 21.58 204 LEU A O 1
ATOM 1458 N N . PHE A 1 182 ? 16.786 0.588 11.015 1.00 20.45 205 PHE A N 1
ATOM 1459 C CA . PHE A 1 182 ? 17.908 1.431 11.513 1.00 20.98 205 PHE A CA 1
ATOM 1460 C C . PHE A 1 182 ? 17.949 1.515 13.038 1.00 22.71 205 PHE A C 1
ATOM 1461 O O . PHE A 1 182 ? 18.930 2.089 13.565 1.00 25.07 205 PHE A O 1
ATOM 1469 N N . GLY A 1 183 ? 16.930 1.019 13.726 1.00 21.59 206 GLY A N 1
ATOM 1470 C CA . GLY A 1 183 ? 16.892 1.018 15.195 1.00 22.96 206 GLY A CA 1
ATOM 1471 C C . GLY A 1 183 ? 16.585 2.395 15.759 1.00 23.57 206 GLY A C 1
ATOM 1472 O O . GLY A 1 183 ? 16.861 2.595 16.950 1.00 27.58 206 GLY A O 1
ATOM 1473 N N . GLU A 1 184 ? 16.035 3.290 14.942 1.00 23.58 207 GLU A N 1
ATOM 1474 C CA . GLU A 1 184 ? 15.690 4.684 15.303 1.00 25.61 207 GLU A CA 1
ATOM 1475 C C . GLU A 1 184 ? 14.176 4.870 15.293 1.00 23.92 207 GLU A C 1
ATOM 1476 O O . GLU A 1 184 ? 13.522 4.380 14.357 1.00 23.84 207 GLU A O 1
ATOM 1482 N N . ARG A 1 185 ? 13.656 5.604 16.271 1.00 23.08 208 ARG A N 1
ATOM 1483 C CA . ARG A 1 185 ? 12.272 6.130 16.258 1.00 23.34 208 ARG A CA 1
ATOM 1484 C C . ARG A 1 185 ? 12.283 7.535 15.653 1.00 24.57 208 ARG A C 1
ATOM 1485 O O . ARG A 1 185 ? 12.906 8.443 16.234 1.00 28.12 208 ARG A O 1
ATOM 1493 N N . LEU A 1 186 ? 11.543 7.735 14.567 1.00 24.01 209 LEU A N 1
ATOM 1494 C CA . LEU A 1 186 ? 11.385 9.076 13.953 1.00 24.65 209 LEU A CA 1
ATOM 1495 C C . LEU A 1 186 ? 10.515 9.972 14.835 1.00 24.03 209 LEU A C 1
ATOM 1496 O O . LEU A 1 186 ? 10.625 11.183 14.730 1.00 26.80 209 LEU A O 1
ATOM 1501 N N . GLY A 1 187 ? 9.651 9.384 15.650 1.00 24.96 210 GLY A N 1
ATOM 1502 C CA . GLY A 1 187 ? 8.740 10.150 16.515 1.00 26.87 210 GLY A CA 1
ATOM 1503 C C . GLY A 1 187 ? 7.451 10.557 15.827 1.00 28.02 210 GLY A C 1
ATOM 1504 O O . GLY A 1 187 ? 6.779 11.478 16.340 1.00 30.39 210 GLY A O 1
ATOM 1505 N N . LEU A 1 188 ? 7.068 9.887 14.735 1.00 25.82 211 LEU A N 1
ATOM 1506 C CA . LEU A 1 188 ? 5.872 10.300 13.954 1.00 27.85 211 LEU A CA 1
ATOM 1507 C C . LEU A 1 188 ? 4.559 10.043 14.722 1.00 32.23 211 LEU A C 1
ATOM 1508 O O . LEU A 1 188 ? 3.524 10.549 14.229 1.00 35.56 211 LEU A O 1
ATOM 1513 N N . VAL A 1 189 ? 4.583 9.408 15.909 1.00 38.57 212 VAL A N 1
ATOM 1514 C CA . VAL A 1 189 ? 3.396 9.298 16.831 1.00 40.31 212 VAL A CA 1
ATOM 1515 C C . VAL A 1 189 ? 3.223 10.532 17.723 1.00 42.56 212 VAL A C 1
ATOM 1516 O O . VAL A 1 189 ? 2.107 10.697 18.242 1.00 46.87 212 VAL A O 1
ATOM 1520 N N . GLY A 1 190 ? 4.268 11.300 17.998 1.00 45.92 213 GLY A N 1
ATOM 1521 C CA . GLY A 1 190 ? 4.141 12.546 18.774 1.00 43.65 213 GLY A CA 1
ATOM 1522 C C . GLY A 1 190 ? 3.345 13.553 17.975 1.00 48.63 213 GLY A C 1
ATOM 1523 O O . GLY A 1 190 ? 3.177 13.334 16.752 1.00 54.69 213 GLY A O 1
ATOM 1524 N N . HIS A 1 191 ? 2.838 14.594 18.630 1.00 59.38 214 HIS A N 1
ATOM 1525 C CA . HIS A 1 191 ? 2.058 15.682 17.983 1.00 65.94 214 HIS A CA 1
ATOM 1526 C C . HIS A 1 191 ? 3.017 16.718 17.390 1.00 63.50 214 HIS A C 1
ATOM 1527 O O . HIS A 1 191 ? 2.574 17.491 16.518 1.00 71.07 214 HIS A O 1
ATOM 1534 N N . SER A 1 192 ? 4.281 16.702 17.824 1.00 57.26 215 SER A N 1
ATOM 1535 C CA . SER A 1 192 ? 5.349 17.625 17.364 1.00 53.25 215 SER A CA 1
ATOM 1536 C C . SER A 1 192 ? 6.622 16.837 17.053 1.00 47.53 215 SER A C 1
ATOM 1537 O O . SER A 1 192 ? 7.635 16.972 17.734 1.00 49.10 215 SER A O 1
ATOM 1540 N N . PRO A 1 193 ? 6.622 15.978 16.010 1.00 43.35 216 PRO A N 1
ATOM 1541 C CA . PRO A 1 193 ? 7.849 15.304 15.591 1.00 41.20 216 PRO A CA 1
ATOM 1542 C C . PRO A 1 193 ? 8.901 16.338 15.156 1.00 38.07 216 PRO A C 1
ATOM 1543 O O . PRO A 1 193 ? 8.514 17.429 14.750 1.00 41.45 216 PRO A O 1
ATOM 1547 N N . SER A 1 194 ? 10.187 15.984 15.249 1.00 35.10 217 SER A N 1
ATOM 1548 C CA . SER A 1 194 ? 11.330 16.874 14.910 1.00 36.16 217 SER A CA 1
ATOM 1549 C C . SER A 1 194 ? 11.250 17.312 13.443 1.00 36.47 217 SER A C 1
ATOM 1550 O O . SER A 1 194 ? 10.655 16.591 12.613 1.00 33.83 217 SER A O 1
ATOM 1553 N N . SER A 1 195 ? 11.829 18.471 13.129 1.00 39.04 218 SER A N 1
ATOM 1554 C CA . SER A 1 195 ? 11.956 18.974 11.739 1.00 39.34 218 SER A CA 1
ATOM 1555 C C . SER A 1 195 ? 12.719 17.945 10.897 1.00 34.16 218 SER A C 1
ATOM 1556 O O . SER A 1 195 ? 12.341 17.732 9.743 1.00 34.59 218 SER A O 1
ATOM 1559 N N . ALA A 1 196 ? 13.774 17.341 11.446 1.00 34.08 219 ALA A N 1
ATOM 1560 C CA . ALA A 1 196 ? 14.590 16.325 10.736 1.00 33.76 219 ALA A CA 1
ATOM 1561 C C . ALA A 1 196 ? 13.697 15.142 10.339 1.00 29.95 219 ALA A C 1
ATOM 1562 O O . ALA A 1 196 ? 13.743 14.710 9.169 1.00 31.29 219 ALA A O 1
ATOM 1564 N N . SER A 1 197 ? 12.859 14.662 11.254 1.00 28.13 220 SER A N 1
ATOM 1565 C CA . SER A 1 197 ? 11.948 13.520 10.971 1.00 25.43 220 SER A CA 1
ATOM 1566 C C . SER A 1 197 ? 10.899 13.915 9.922 1.00 24.81 220 SER A C 1
ATOM 1567 O O . SER A 1 197 ? 10.653 13.139 8.997 1.00 25.38 220 SER A O 1
ATOM 1570 N N . LEU A 1 198 ? 10.316 15.106 10.037 1.00 26.44 221 LEU A N 1
ATOM 1571 C CA . LEU A 1 198 ? 9.287 15.561 9.075 1.00 28.69 221 LEU A CA 1
ATOM 1572 C C . LEU A 1 198 ? 9.929 15.781 7.702 1.00 26.56 221 LEU A C 1
ATOM 1573 O O . LEU A 1 198 ? 9.273 15.466 6.695 1.00 27.86 221 LEU A O 1
ATOM 1578 N N . ASN A 1 199 ? 11.167 16.266 7.651 1.00 27.09 222 ASN A N 1
ATOM 1579 C CA . ASN A 1 199 ? 11.877 16.508 6.367 1.00 28.84 222 ASN A CA 1
ATOM 1580 C C . ASN A 1 199 ? 12.100 15.159 5.683 1.00 25.56 222 ASN A C 1
ATOM 1581 O O . ASN A 1 199 ? 11.896 15.064 4.478 1.00 26.29 222 ASN A O 1
ATOM 1586 N N . PHE A 1 200 ? 12.496 14.146 6.442 1.00 25.14 223 PHE A N 1
ATOM 1587 C CA . PHE A 1 200 ? 12.719 12.779 5.912 1.00 23.43 223 PHE A CA 1
ATOM 1588 C C . PHE A 1 200 ? 11.397 12.220 5.378 1.00 23.15 223 PHE A C 1
ATOM 1589 O O . PHE A 1 200 ? 11.331 11.721 4.237 1.00 22.77 223 PHE A O 1
ATOM 1597 N N . LEU A 1 201 ? 10.338 12.319 6.167 1.00 22.52 224 LEU A N 1
ATOM 1598 C CA . LEU A 1 201 ? 9.001 11.837 5.731 1.00 22.48 224 LEU A CA 1
ATOM 1599 C C . LEU A 1 201 ? 8.604 12.564 4.435 1.00 22.64 224 LEU A C 1
ATOM 1600 O O . LEU A 1 201 ? 8.142 11.909 3.490 1.00 23.70 224 LEU A O 1
ATOM 1605 N N . HIS A 1 202 ? 8.738 13.886 4.381 1.00 22.90 225 HIS A N 1
ATOM 1606 C CA A HIS A 1 202 ? 8.377 14.716 3.197 0.50 24.58 225 HIS A CA 1
ATOM 1607 C CA B HIS A 1 202 ? 8.317 14.652 3.185 0.50 24.15 225 HIS A CA 1
ATOM 1608 C C . HIS A 1 202 ? 9.181 14.244 1.986 1.00 21.85 225 HIS A C 1
ATOM 1609 O O . HIS A 1 202 ? 8.620 14.142 0.885 1.00 23.40 225 HIS A O 1
ATOM 1622 N N . ALA A 1 203 ? 10.469 13.957 2.195 1.00 22.98 226 ALA A N 1
ATOM 1623 C CA . ALA A 1 203 ? 11.354 13.523 1.095 1.00 22.33 226 ALA A CA 1
ATOM 1624 C C . ALA A 1 203 ? 10.847 12.176 0.562 1.00 21.11 226 ALA A C 1
ATOM 1625 O O . ALA A 1 203 ? 10.844 11.973 -0.649 1.00 21.02 226 ALA A O 1
ATOM 1627 N N . LEU A 1 204 ? 10.443 11.261 1.444 1.00 20.56 227 LEU A N 1
ATOM 1628 C CA . LEU A 1 204 ? 9.899 9.955 1.002 1.00 20.53 227 LEU A CA 1
ATOM 1629 C C . LEU A 1 204 ? 8.675 10.195 0.106 1.00 19.81 227 LEU A C 1
ATOM 1630 O O . LEU A 1 204 ? 8.538 9.557 -0.952 1.00 20.65 227 LEU A O 1
ATOM 1635 N N . GLU A 1 205 ? 7.776 11.080 0.541 1.00 20.28 228 GLU A N 1
ATOM 1636 C CA . GLU A 1 205 ? 6.536 11.380 -0.206 1.00 21.84 228 GLU A CA 1
ATOM 1637 C C . GLU A 1 205 ? 6.892 12.001 -1.558 1.00 21.09 228 GLU A C 1
ATOM 1638 O O . GLU A 1 205 ? 6.319 11.582 -2.578 1.00 21.54 228 GLU A O 1
ATOM 1644 N N . VAL A 1 206 ? 7.779 12.998 -1.578 1.00 21.72 229 VAL A N 1
ATOM 1645 C CA . VAL A 1 206 ? 8.149 13.668 -2.845 1.00 22.33 229 VAL A CA 1
ATOM 1646 C C . VAL A 1 206 ? 8.854 12.679 -3.770 1.00 20.50 229 VAL A C 1
ATOM 1647 O O . VAL A 1 206 ? 8.602 12.704 -4.981 1.00 21.71 229 VAL A O 1
ATOM 1651 N N . MET A 1 207 ? 9.726 11.855 -3.221 1.00 20.48 230 MET A N 1
ATOM 1652 C CA . MET A 1 207 ? 10.426 10.830 -4.024 1.00 20.55 230 MET A CA 1
ATOM 1653 C C . MET A 1 207 ? 9.389 9.973 -4.767 1.00 19.41 230 MET A C 1
ATOM 1654 O O . MET A 1 207 ? 9.516 9.784 -5.999 1.00 20.79 230 MET A O 1
ATOM 1659 N N . PHE A 1 208 ? 8.362 9.484 -4.077 1.00 19.81 231 PHE A N 1
ATOM 1660 C CA . PHE A 1 208 ? 7.402 8.565 -4.724 1.00 20.36 231 PHE A CA 1
ATOM 1661 C C . PHE A 1 208 ? 6.549 9.352 -5.729 1.00 20.25 231 PHE A C 1
ATOM 1662 O O . PHE A 1 208 ? 6.326 8.882 -6.846 1.00 20.40 231 PHE A O 1
ATOM 1670 N N . LYS A 1 209 ? 6.061 10.528 -5.335 1.00 21.41 232 LYS A N 1
ATOM 1671 C CA . LYS A 1 209 ? 5.182 11.341 -6.219 1.00 21.81 232 LYS A CA 1
ATOM 1672 C C . LYS A 1 209 ? 5.933 11.629 -7.529 1.00 20.31 232 LYS A C 1
ATOM 1673 O O . LYS A 1 209 ? 5.360 11.437 -8.636 1.00 21.63 232 LYS A O 1
ATOM 1679 N N . SER A 1 210 ? 7.188 12.059 -7.412 1.00 20.15 233 SER A N 1
ATOM 1680 C CA . SER A 1 210 ? 8.028 12.426 -8.576 1.00 20.95 233 SER A CA 1
ATOM 1681 C C . SER A 1 210 ? 8.396 11.175 -9.391 1.00 20.06 233 SER A C 1
ATOM 1682 O O . SER A 1 210 ? 8.511 11.273 -10.624 1.00 20.73 233 SER A O 1
ATOM 1685 N N . THR A 1 211 ? 8.502 10.011 -8.766 1.00 20.18 234 THR A N 1
ATOM 1686 C CA . THR A 1 211 ? 8.727 8.753 -9.516 1.00 20.37 234 THR A CA 1
ATOM 1687 C C . THR A 1 211 ? 7.585 8.578 -10.528 1.00 19.46 234 THR A C 1
ATOM 1688 O O . THR A 1 211 ? 7.809 8.276 -11.706 1.00 20.32 234 THR A O 1
ATOM 1692 N N . VAL A 1 212 ? 6.359 8.681 -10.048 1.00 20.21 235 VAL A N 1
ATOM 1693 C CA . VAL A 1 212 ? 5.162 8.413 -10.891 1.00 20.19 235 VAL A CA 1
ATOM 1694 C C . VAL A 1 212 ? 5.047 9.502 -11.960 1.00 20.84 235 VAL A C 1
ATOM 1695 O O . VAL A 1 212 ? 4.765 9.167 -13.119 1.00 21.77 235 VAL A O 1
ATOM 1699 N N . GLN A 1 213 ? 5.292 10.758 -11.602 1.00 20.58 236 GLN A N 1
ATOM 1700 C CA . GLN A 1 213 ? 5.254 11.859 -12.597 1.00 20.66 236 GLN A CA 1
ATOM 1701 C C . GLN A 1 213 ? 6.293 11.601 -13.693 1.00 21.16 236 GLN A C 1
ATOM 1702 O O . GLN A 1 213 ? 5.987 11.827 -14.859 1.00 23.33 236 GLN A O 1
ATOM 1708 N N . LEU A 1 214 ? 7.496 11.152 -13.336 1.00 20.26 237 LEU A N 1
ATOM 1709 C CA . LEU A 1 214 ? 8.547 10.941 -14.355 1.00 20.98 237 LEU A CA 1
ATOM 1710 C C . LEU A 1 214 ? 8.203 9.732 -15.215 1.00 21.54 237 LEU A C 1
ATOM 1711 O O . LEU A 1 214 ? 8.390 9.793 -16.438 1.00 23.35 237 LEU A O 1
ATOM 1716 N N . MET A 1 215 ? 7.681 8.667 -14.622 1.00 21.84 238 MET A N 1
ATOM 1717 C CA . MET A 1 215 ? 7.398 7.450 -15.414 1.00 22.77 238 MET A CA 1
ATOM 1718 C C . MET A 1 215 ? 6.350 7.736 -16.496 1.00 22.78 238 MET A C 1
ATOM 1719 O O . MET A 1 215 ? 6.429 7.099 -17.558 1.00 22.59 238 MET A O 1
ATOM 1724 N N . PHE A 1 216 ? 5.430 8.669 -16.249 1.00 22.07 239 PHE A N 1
ATOM 1725 C CA . PHE A 1 216 ? 4.321 8.977 -17.180 1.00 23.00 239 PHE A CA 1
ATOM 1726 C C . PHE A 1 216 ? 4.577 10.287 -17.937 1.00 23.87 239 PHE A C 1
ATOM 1727 O O . PHE A 1 216 ? 3.672 10.724 -18.660 1.00 28.26 239 PHE A O 1
ATOM 1735 N N . MET A 1 217 ? 5.779 10.860 -17.842 1.00 24.94 240 MET A N 1
ATOM 1736 C CA . MET A 1 217 ? 6.144 12.106 -18.565 1.00 26.10 240 MET A CA 1
ATOM 1737 C C . MET A 1 217 ? 6.142 11.809 -20.064 1.00 28.28 240 MET A C 1
ATOM 1738 O O . MET A 1 217 ? 6.879 10.930 -20.514 1.00 28.35 240 MET A O 1
ATOM 1743 N N . PRO A 1 218 ? 5.333 12.510 -20.888 1.00 27.64 241 PRO A N 1
ATOM 1744 C CA . PRO A 1 218 ? 5.357 12.304 -22.337 1.00 29.27 241 PRO A CA 1
ATOM 1745 C C . PRO A 1 218 ? 6.703 12.682 -22.966 1.00 29.67 241 PRO A C 1
ATOM 1746 O O . PRO A 1 218 ? 7.364 13.622 -22.520 1.00 29.45 241 PRO A O 1
ATOM 1750 N N . ARG A 1 219 ? 7.082 11.934 -23.994 1.00 29.87 242 ARG A N 1
ATOM 1751 C CA . ARG A 1 219 ? 8.381 12.104 -24.680 1.00 31.13 242 ARG A CA 1
ATOM 1752 C C . ARG A 1 219 ? 8.565 13.544 -25.170 1.00 34.55 242 ARG A C 1
ATOM 1753 O O . ARG A 1 219 ? 9.666 14.112 -25.022 1.00 36.45 242 ARG A O 1
ATOM 1761 N N . SER A 1 220 ? 7.522 14.088 -25.787 1.00 30.16 243 SER A N 1
ATOM 1762 C CA . SER A 1 220 ? 7.529 15.423 -26.435 1.00 33.59 243 SER A CA 1
ATOM 1763 C C . SER A 1 220 ? 7.650 16.572 -25.420 1.00 38.86 243 SER A C 1
ATOM 1764 O O . SER A 1 220 ? 7.808 17.714 -25.882 1.00 43.93 243 SER A O 1
ATOM 1767 N N . ASN A 1 221 ? 7.557 16.306 -24.106 1.00 39.51 244 ASN A N 1
ATOM 1768 C CA . ASN A 1 221 ? 7.531 17.357 -23.044 1.00 36.72 244 ASN A CA 1
ATOM 1769 C C . ASN A 1 221 ? 8.710 17.204 -22.086 1.00 38.70 244 ASN A C 1
ATOM 1770 O O . ASN A 1 221 ? 8.877 18.096 -21.222 1.00 37.85 244 ASN A O 1
ATOM 1775 N N . SER A 1 222 ? 9.486 16.127 -22.221 1.00 38.19 245 SER A N 1
ATOM 1776 C CA . SER A 1 222 ? 10.559 15.746 -21.273 1.00 40.85 245 SER A CA 1
ATOM 1777 C C . SER A 1 222 ? 11.618 16.855 -21.167 1.00 43.76 245 SER A C 1
ATOM 1778 O O . SER A 1 222 ? 11.992 17.207 -20.017 1.00 39.81 245 SER A O 1
ATOM 1781 N N . ARG A 1 223 ? 12.092 17.379 -22.308 1.00 39.14 246 ARG A N 1
ATOM 1782 C CA . ARG A 1 223 ? 13.245 18.319 -22.363 1.00 39.68 246 ARG A CA 1
ATOM 1783 C C . ARG A 1 223 ? 13.008 19.454 -21.356 1.00 37.90 246 ARG A C 1
ATOM 1784 O O . ARG A 1 223 ? 13.958 19.795 -20.611 1.00 44.19 246 ARG A O 1
ATOM 1792 N N . ASN A 1 224 ? 11.793 20.006 -21.304 1.00 41.80 247 ASN A N 1
ATOM 1793 C CA . ASN A 1 224 ? 11.560 21.241 -20.511 1.00 40.20 247 ASN A CA 1
ATOM 1794 C C . ASN A 1 224 ? 10.546 21.059 -19.382 1.00 38.91 247 ASN A C 1
ATOM 1795 O O . ASN A 1 224 ? 10.640 21.866 -18.438 1.00 47.85 247 ASN A O 1
ATOM 1800 N N . THR A 1 225 ? 9.617 20.094 -19.453 1.00 37.17 248 THR A N 1
ATOM 1801 C CA . THR A 1 225 ? 8.660 19.823 -18.338 1.00 38.00 248 THR A CA 1
ATOM 1802 C C . THR A 1 225 ? 9.383 19.001 -17.259 1.00 35.16 248 THR A C 1
ATOM 1803 O O . THR A 1 225 ? 9.096 19.211 -16.052 1.00 36.71 248 THR A O 1
ATOM 1807 N N . SER A 1 226 ? 10.313 18.123 -17.645 1.00 36.19 249 SER A N 1
ATOM 1808 C CA . SER A 1 226 ? 10.895 17.132 -16.703 1.00 35.97 249 SER A CA 1
ATOM 1809 C C . SER A 1 226 ? 12.017 17.722 -15.836 1.00 33.66 249 SER A C 1
ATOM 1810 O O . SER A 1 226 ? 12.132 17.293 -14.701 1.00 35.79 249 SER A O 1
ATOM 1813 N N . PRO A 1 227 ? 12.862 18.707 -16.249 1.00 37.33 250 PRO A N 1
ATOM 1814 C CA . PRO A 1 227 ? 14.020 19.075 -15.431 1.00 35.75 250 PRO A CA 1
ATOM 1815 C C . PRO A 1 227 ? 13.676 19.482 -13.983 1.00 33.57 250 PRO A C 1
ATOM 1816 O O . PRO A 1 227 ? 14.360 19.024 -13.102 1.00 31.62 250 PRO A O 1
ATOM 1820 N N . LYS A 1 228 ? 12.621 20.279 -13.760 1.00 31.80 251 LYS A N 1
ATOM 1821 C CA . LYS A 1 228 ? 12.162 20.631 -12.386 1.00 32.30 251 LYS A CA 1
ATOM 1822 C C . LYS A 1 228 ? 11.744 19.353 -11.639 1.00 30.33 251 LYS A C 1
ATOM 1823 O O . LYS A 1 228 ? 11.961 19.266 -10.415 1.00 30.21 251 LYS A O 1
ATOM 1829 N N . VAL A 1 229 ? 11.115 18.401 -12.331 1.00 31.03 252 VAL A N 1
ATOM 1830 C CA . VAL A 1 229 ? 10.654 17.141 -11.677 1.00 27.74 252 VAL A CA 1
ATOM 1831 C C . VAL A 1 229 ? 11.877 16.282 -11.354 1.00 25.90 252 VAL A C 1
ATOM 1832 O O . VAL A 1 229 ? 11.938 15.721 -10.249 1.00 25.30 252 VAL A O 1
ATOM 1836 N N . TRP A 1 230 ? 12.819 16.174 -12.285 1.00 25.78 253 TRP A N 1
ATOM 1837 C CA . TRP A 1 230 ? 14.087 15.448 -12.031 1.00 24.04 253 TRP A CA 1
ATOM 1838 C C . TRP A 1 230 ? 14.804 16.073 -10.841 1.00 26.20 253 TRP A C 1
ATOM 1839 O O . TRP A 1 230 ? 15.322 15.329 -10.002 1.00 25.57 253 TRP A O 1
ATOM 1850 N N . LYS A 1 231 ? 14.881 17.398 -10.803 1.00 26.68 254 LYS A N 1
ATOM 1851 C CA . LYS A 1 231 ? 15.545 18.100 -9.681 1.00 28.46 254 LYS A CA 1
ATOM 1852 C C . LYS A 1 231 ? 14.841 17.718 -8.379 1.00 26.73 254 LYS A C 1
ATOM 1853 O O . LYS A 1 231 ? 15.525 17.402 -7.412 1.00 27.53 254 LYS A O 1
ATOM 1859 N N . GLU A 1 232 ? 13.508 17.763 -8.359 1.00 25.66 255 GLU A N 1
ATOM 1860 C CA . GLU A 1 232 ? 12.720 17.436 -7.146 1.00 26.76 255 GLU A CA 1
ATOM 1861 C C . GLU A 1 232 ? 13.027 15.987 -6.730 1.00 24.47 255 GLU A C 1
ATOM 1862 O O . GLU A 1 232 ? 13.221 15.708 -5.529 1.00 24.65 255 GLU A O 1
ATOM 1868 N N . HIS A 1 233 ? 13.053 15.075 -7.698 1.00 22.83 256 HIS A N 1
ATOM 1869 C CA . HIS A 1 233 ? 13.294 13.632 -7.461 1.00 22.75 256 HIS A CA 1
ATOM 1870 C C . HIS A 1 233 ? 14.676 13.448 -6.839 1.00 23.33 256 HIS A C 1
ATOM 1871 O O . HIS A 1 233 ? 14.801 12.760 -5.829 1.00 22.58 256 HIS A O 1
ATOM 1878 N N . PHE A 1 234 ? 15.693 14.060 -7.434 1.00 22.89 257 PHE A N 1
ATOM 1879 C CA . PHE A 1 234 ? 17.084 13.871 -6.961 1.00 24.17 257 PHE A CA 1
ATOM 1880 C C . PHE A 1 234 ? 17.277 14.535 -5.592 1.00 24.15 257 PHE A C 1
ATOM 1881 O O . PHE A 1 234 ? 17.995 13.968 -4.760 1.00 24.47 257 PHE A O 1
ATOM 1889 N N . GLU A 1 235 ? 16.671 15.700 -5.356 1.00 23.92 258 GLU A N 1
ATOM 1890 C CA . GLU A 1 235 ? 16.790 16.386 -4.039 1.00 27.25 258 GLU A CA 1
ATOM 1891 C C . GLU A 1 235 ? 16.109 15.539 -2.962 1.00 24.83 258 GLU A C 1
ATOM 1892 O O . GLU A 1 235 ? 16.652 15.434 -1.854 1.00 24.84 258 GLU A O 1
ATOM 1898 N N . ALA A 1 236 ? 14.986 14.907 -3.282 1.00 23.51 259 ALA A N 1
ATOM 1899 C CA . ALA A 1 236 ? 14.296 14.025 -2.321 1.00 23.07 259 ALA A CA 1
ATOM 1900 C C . ALA A 1 236 ? 15.204 12.829 -1.999 1.00 21.54 259 ALA A C 1
ATOM 1901 O O . ALA A 1 236 ? 15.392 12.506 -0.811 1.00 22.15 259 ALA A O 1
ATOM 1903 N N . TRP A 1 237 ? 15.743 12.163 -3.014 1.00 21.37 260 TRP A N 1
ATOM 1904 C CA . TRP A 1 237 ? 16.682 11.046 -2.782 1.00 21.62 260 TRP A CA 1
ATOM 1905 C C . TRP A 1 237 ? 17.905 11.530 -1.993 1.00 21.90 260 TRP A C 1
ATOM 1906 O O . TRP A 1 237 ? 18.396 10.773 -1.150 1.00 22.51 260 TRP A O 1
ATOM 1917 N N . ASP A 1 238 ? 18.411 12.732 -2.262 1.00 22.46 261 ASP A N 1
ATOM 1918 C CA . ASP A 1 238 ? 19.583 13.231 -1.500 1.00 23.83 261 ASP A CA 1
ATOM 1919 C C . ASP A 1 238 ? 19.224 13.266 -0.008 1.00 23.87 261 ASP A C 1
ATOM 1920 O O . ASP A 1 238 ? 20.062 12.882 0.828 1.00 24.33 261 ASP A O 1
ATOM 1925 N N . CYS A 1 239 ? 18.022 13.742 0.335 1.00 23.13 262 CYS A N 1
ATOM 1926 C CA . CYS A 1 239 ? 17.586 13.827 1.752 1.00 23.79 262 CYS A CA 1
ATOM 1927 C C . CYS A 1 239 ? 17.484 12.409 2.332 1.00 23.34 262 CYS A C 1
ATOM 1928 O O . CYS A 1 239 ? 17.928 12.163 3.462 1.00 23.88 262 CYS A O 1
ATOM 1931 N N . ILE A 1 240 ? 16.909 11.485 1.578 1.00 22.71 263 ILE A N 1
ATOM 1932 C CA . ILE A 1 240 ? 16.765 10.076 2.040 1.00 22.45 263 ILE A CA 1
ATOM 1933 C C . ILE A 1 240 ? 18.161 9.478 2.285 1.00 21.48 263 ILE A C 1
ATOM 1934 O O . ILE A 1 240 ? 18.374 8.857 3.323 1.00 21.79 263 ILE A O 1
ATOM 1939 N N . PHE A 1 241 ? 19.086 9.658 1.343 1.00 21.22 264 PHE A N 1
ATOM 1940 C CA . PHE A 1 241 ? 20.459 9.117 1.466 1.00 21.13 264 PHE A CA 1
ATOM 1941 C C . PHE A 1 241 ? 21.207 9.804 2.617 1.00 22.52 264 PHE A C 1
ATOM 1942 O O . PHE A 1 241 ? 22.012 9.123 3.260 1.00 25.16 264 PHE A O 1
ATOM 1950 N N . GLN A 1 242 ? 20.944 11.089 2.884 1.00 22.69 265 GLN A N 1
ATOM 1951 C CA . GLN A 1 242 ? 21.577 11.815 4.023 1.00 24.64 265 GLN A CA 1
ATOM 1952 C C . GLN A 1 242 ? 21.114 11.159 5.322 1.00 24.28 265 GLN A C 1
ATOM 1953 O O . GLN A 1 242 ? 21.948 10.840 6.162 1.00 26.46 265 GLN A O 1
ATOM 1959 N N . TYR A 1 243 ? 19.819 10.876 5.437 1.00 23.80 266 TYR A N 1
ATOM 1960 C CA . TYR A 1 243 ? 19.264 10.203 6.636 1.00 24.54 266 TYR A CA 1
ATOM 1961 C C . TYR A 1 243 ? 19.914 8.821 6.782 1.00 24.25 266 TYR A C 1
ATOM 1962 O O . TYR A 1 243 ? 20.355 8.477 7.888 1.00 25.37 266 TYR A O 1
ATOM 1971 N N . GLY A 1 244 ? 19.979 8.049 5.699 1.00 23.28 267 GLY A N 1
ATOM 1972 C CA . GLY A 1 244 ? 20.622 6.723 5.712 1.00 24.47 267 GLY A CA 1
ATOM 1973 C C . GLY A 1 244 ? 22.067 6.801 6.179 1.00 24.11 267 GLY A C 1
ATOM 1974 O O . GLY A 1 244 ? 22.467 5.993 7.022 1.00 25.36 267 GLY A O 1
ATOM 1975 N N . ASP A 1 245 ? 22.850 7.708 5.590 1.00 24.50 268 ASP A N 1
ATOM 1976 C CA . ASP A 1 245 ? 24.262 7.909 5.991 1.00 26.13 268 ASP A CA 1
ATOM 1977 C C . ASP A 1 245 ? 24.305 8.231 7.488 1.00 26.75 268 ASP A C 1
ATOM 1978 O O . ASP A 1 245 ? 25.139 7.623 8.190 1.00 27.68 268 ASP A O 1
ATOM 1983 N N . ASN A 1 246 ? 23.452 9.147 7.955 1.00 25.69 269 ASN A N 1
ATOM 1984 C CA . ASN A 1 246 ? 23.444 9.583 9.376 1.00 26.94 269 ASN A CA 1
ATOM 1985 C C . ASN A 1 246 ? 23.220 8.343 10.251 1.00 26.72 269 ASN A C 1
ATOM 1986 O O . ASN A 1 246 ? 23.942 8.160 11.237 1.00 28.74 269 ASN A O 1
ATOM 1991 N N . CYS A 1 247 ? 22.249 7.508 9.911 1.00 23.48 270 CYS A N 1
ATOM 1992 C CA . CYS A 1 247 ? 21.921 6.313 10.730 1.00 23.59 270 CYS A CA 1
ATOM 1993 C C . CYS A 1 247 ? 23.095 5.324 10.700 1.00 24.00 270 CYS A C 1
ATOM 1994 O O . CYS A 1 247 ? 23.429 4.762 11.746 1.00 25.28 270 CYS A O 1
ATOM 1997 N N . ILE A 1 248 ? 23.671 5.079 9.522 1.00 22.94 271 ILE A N 1
ATOM 1998 C CA . ILE A 1 248 ? 24.779 4.099 9.375 1.00 22.57 271 ILE A CA 1
ATOM 1999 C C . ILE A 1 248 ? 25.984 4.606 10.177 1.00 23.18 271 ILE A C 1
ATOM 2000 O O . ILE A 1 248 ? 26.606 3.792 10.859 1.00 24.33 271 ILE A O 1
ATOM 2005 N N . GLN A 1 249 ? 26.274 5.906 10.154 1.00 24.77 272 GLN A N 1
ATOM 2006 C CA . GLN A 1 249 ? 27.429 6.441 10.925 1.00 26.29 272 GLN A CA 1
ATOM 2007 C C . GLN A 1 249 ? 27.174 6.179 12.416 1.00 26.10 272 GLN A C 1
ATOM 2008 O O . GLN A 1 249 ? 28.120 5.810 13.162 1.00 27.28 272 GLN A O 1
ATOM 2014 N N . LYS A 1 250 ? 25.945 6.398 12.872 1.00 24.16 273 LYS A N 1
ATOM 2015 C CA . LYS A 1 250 ? 25.589 6.175 14.294 1.00 24.08 273 LYS A CA 1
ATOM 2016 C C . LYS A 1 250 ? 25.772 4.690 14.634 1.00 22.04 273 LYS A C 1
ATOM 2017 O O . LYS A 1 250 ? 26.338 4.356 15.704 1.00 23.27 273 LYS A O 1
ATOM 2023 N N . ILE A 1 251 ? 25.301 3.802 13.769 1.00 22.34 274 ILE A N 1
ATOM 2024 C CA . ILE A 1 251 ? 25.434 2.343 14.002 1.00 21.82 274 ILE A CA 1
ATOM 2025 C C . ILE A 1 251 ? 26.932 1.978 14.024 1.00 21.53 274 ILE A C 1
ATOM 2026 O O . ILE A 1 251 ? 27.329 1.212 14.915 1.00 22.69 274 ILE A O 1
ATOM 2031 N N . TYR A 1 252 ? 27.743 2.494 13.094 1.00 23.80 275 TYR A N 1
ATOM 2032 C CA . TYR A 1 252 ? 29.205 2.215 13.085 1.00 25.10 275 TYR A CA 1
ATOM 2033 C C . TYR A 1 252 ? 29.777 2.514 14.475 1.00 21.99 275 TYR A C 1
ATOM 2034 O O . TYR A 1 252 ? 30.562 1.728 15.038 1.00 23.65 275 TYR A O 1
ATOM 2043 N N . GLN A 1 253 ? 29.401 3.670 15.016 1.00 22.85 276 GLN A N 1
ATOM 2044 C CA . GLN A 1 253 ? 29.954 4.176 16.304 1.00 23.15 276 GLN A CA 1
ATOM 2045 C C . GLN A 1 253 ? 29.549 3.220 17.430 1.00 22.59 276 GLN A C 1
ATOM 2046 O O . GLN A 1 253 ? 30.400 2.890 18.288 1.00 22.78 276 GLN A O 1
ATOM 2052 N N . GLU A 1 254 ? 28.283 2.799 17.452 1.00 20.91 277 GLU A N 1
ATOM 2053 C CA . GLU A 1 254 ? 27.773 1.817 18.448 1.00 21.40 277 GLU A CA 1
ATOM 2054 C C . GLU A 1 254 ? 28.493 0.466 18.305 1.00 20.24 277 GLU A C 1
ATOM 2055 O O . GLU A 1 254 ? 28.914 -0.116 19.330 1.00 21.88 277 GLU A O 1
ATOM 2061 N N . LEU A 1 255 ? 28.670 -0.032 17.079 1.00 20.70 278 LEU A N 1
ATOM 2062 C CA . LEU A 1 255 ? 29.258 -1.381 16.890 1.00 21.15 278 LEU A CA 1
ATOM 2063 C C . LEU A 1 255 ? 30.751 -1.370 17.231 1.00 20.35 278 LEU A C 1
ATOM 2064 O O . LEU A 1 255 ? 31.280 -2.429 17.624 1.00 23.04 278 LEU A O 1
ATOM 2069 N N . ALA A 1 256 ? 31.431 -0.248 17.040 1.00 20.96 279 ALA A N 1
ATOM 2070 C CA . ALA A 1 256 ? 32.885 -0.169 17.314 1.00 20.53 279 ALA A CA 1
ATOM 2071 C C . ALA A 1 256 ? 33.125 -0.074 18.826 1.00 19.95 279 ALA A C 1
ATOM 2072 O O . ALA A 1 256 ? 33.924 -0.850 19.360 1.00 22.32 279 ALA A O 1
ATOM 2074 N N . PHE A 1 257 ? 32.424 0.828 19.511 1.00 19.82 280 PHE A N 1
ATOM 2075 C CA . PHE A 1 257 ? 32.826 1.248 20.875 1.00 19.08 280 PHE A CA 1
ATOM 2076 C C . PHE A 1 257 ? 31.862 0.791 21.966 1.00 19.83 280 PHE A C 1
ATOM 2077 O O . PHE A 1 257 ? 32.237 0.855 23.156 1.00 19.06 280 PHE A O 1
ATOM 2085 N N . SER A 1 258 ? 30.658 0.369 21.598 1.00 19.80 281 SER A N 1
ATOM 2086 C CA . SER A 1 258 ? 29.553 0.091 22.557 1.00 20.12 281 SER A CA 1
ATOM 2087 C C . SER A 1 258 ? 28.745 -1.123 22.079 1.00 20.59 281 SER A C 1
ATOM 2088 O O . SER A 1 258 ? 27.526 -1.133 22.240 1.00 21.63 281 SER A O 1
ATOM 2091 N N . ARG A 1 259 ? 29.379 -2.123 21.477 1.00 20.84 282 ARG A N 1
ATOM 2092 C CA A ARG A 1 259 ? 28.658 -3.175 20.722 0.60 21.61 282 ARG A CA 1
ATOM 2093 C CA B ARG A 1 259 ? 28.632 -3.157 20.714 0.40 21.17 282 ARG A CA 1
ATOM 2094 C C . ARG A 1 259 ? 27.791 -3.991 21.670 1.00 21.01 282 ARG A C 1
ATOM 2095 O O . ARG A 1 259 ? 28.301 -4.587 22.608 1.00 24.38 282 ARG A O 1
ATOM 2110 N N . PRO A 1 260 ? 26.472 -4.097 21.406 1.00 21.22 283 PRO A N 1
ATOM 2111 C CA . PRO A 1 260 ? 25.625 -4.976 22.201 1.00 22.65 283 PRO A CA 1
ATOM 2112 C C . PRO A 1 260 ? 25.686 -6.440 21.758 1.00 23.32 283 PRO A C 1
ATOM 2113 O O . PRO A 1 260 ? 26.063 -6.758 20.622 1.00 24.97 283 PRO A O 1
ATOM 2117 N N . GLN A 1 261 ? 25.285 -7.306 22.676 1.00 25.07 284 GLN A N 1
ATOM 2118 C CA . GLN A 1 261 ? 25.126 -8.752 22.429 1.00 26.43 284 GLN A CA 1
ATOM 2119 C C . GLN A 1 261 ? 23.842 -9.014 21.634 1.00 27.89 284 GLN A C 1
ATOM 2120 O O . GLN A 1 261 ? 23.824 -9.951 20.826 1.00 31.70 284 GLN A O 1
ATOM 2126 N N . GLN A 1 262 ? 22.796 -8.244 21.892 1.00 26.95 285 GLN A N 1
ATOM 2127 C CA . GLN A 1 262 ? 21.454 -8.522 21.319 1.00 29.15 285 GLN A CA 1
ATOM 2128 C C . GLN A 1 262 ? 21.300 -7.833 19.957 1.00 28.97 285 GLN A C 1
ATOM 2129 O O . GLN A 1 262 ? 21.965 -6.812 19.675 1.00 27.42 285 GLN A O 1
ATOM 2135 N N . TYR A 1 263 ? 20.424 -8.397 19.139 1.00 30.44 286 TYR A N 1
ATOM 2136 C CA . TYR A 1 263 ? 19.905 -7.752 17.911 1.00 30.28 286 TYR A CA 1
ATOM 2137 C C . TYR A 1 263 ? 19.373 -6.361 18.264 1.00 26.93 286 TYR A C 1
ATOM 2138 O O . TYR A 1 263 ? 18.622 -6.227 19.271 1.00 29.35 286 TYR A O 1
ATOM 2147 N N . THR A 1 264 ? 19.695 -5.362 17.436 1.00 26.50 287 THR A N 1
ATOM 2148 C CA . THR A 1 264 ? 19.112 -4.001 17.514 1.00 25.48 287 THR A CA 1
ATOM 2149 C C . THR A 1 264 ? 18.459 -3.572 16.199 1.00 24.22 287 THR A C 1
ATOM 2150 O O . THR A 1 264 ? 17.492 -2.798 16.259 1.00 26.40 287 THR A O 1
ATOM 2154 N N . SER A 1 265 ? 18.993 -3.965 15.046 1.00 22.80 288 SER A N 1
ATOM 2155 C CA . SER A 1 265 ? 18.437 -3.489 13.749 1.00 23.19 288 SER A CA 1
ATOM 2156 C C . SER A 1 265 ? 18.913 -4.363 12.598 1.00 22.62 288 SER A C 1
ATOM 2157 O O . SER A 1 265 ? 19.984 -4.977 12.674 1.00 21.89 288 SER A O 1
ATOM 2160 N N . ILE A 1 266 ? 18.115 -4.400 11.545 1.00 20.40 289 ILE A N 1
ATOM 2161 C CA . ILE A 1 266 ? 18.489 -5.127 10.312 1.00 19.32 289 ILE A CA 1
ATOM 2162 C C . ILE A 1 266 ? 19.824 -4.584 9.796 1.00 20.18 289 ILE A C 1
ATOM 2163 O O . ILE A 1 266 ? 20.698 -5.392 9.426 1.00 20.30 289 ILE A O 1
ATOM 2168 N N . VAL A 1 267 ? 19.970 -3.270 9.692 1.00 20.24 290 VAL A N 1
ATOM 2169 C CA . VAL A 1 267 ? 21.197 -2.686 9.082 1.00 19.87 290 VAL A CA 1
ATOM 2170 C C . VAL A 1 267 ? 22.407 -3.021 9.970 1.00 19.83 290 VAL A C 1
ATOM 2171 O O . VAL A 1 267 ? 23.469 -3.339 9.414 1.00 20.53 290 VAL A O 1
ATOM 2175 N N . ALA A 1 268 ? 22.283 -2.995 11.298 1.00 20.75 291 ALA A N 1
ATOM 2176 C CA . ALA A 1 268 ? 23.408 -3.388 12.171 1.00 20.79 291 ALA A CA 1
ATOM 2177 C C . ALA A 1 268 ? 23.800 -4.833 11.854 1.00 20.28 291 ALA A C 1
ATOM 2178 O O . ALA A 1 268 ? 24.997 -5.121 11.767 1.00 22.25 291 ALA A O 1
ATOM 2180 N N . GLU A 1 269 ? 22.838 -5.740 11.676 1.00 19.53 292 GLU A N 1
ATOM 2181 C CA . GLU A 1 269 ? 23.170 -7.149 11.381 1.00 19.80 292 GLU A CA 1
ATOM 2182 C C . GLU A 1 269 ? 23.917 -7.221 10.049 1.00 20.25 292 GLU A C 1
ATOM 2183 O O . GLU A 1 269 ? 24.889 -7.985 9.950 1.00 21.64 292 GLU A O 1
ATOM 2189 N N . LEU A 1 270 ? 23.465 -6.495 9.031 1.00 19.34 293 LEU A N 1
ATOM 2190 C CA . LEU A 1 270 ? 24.166 -6.516 7.720 1.00 19.97 293 LEU A CA 1
ATOM 2191 C C . LEU A 1 270 ? 25.596 -5.985 7.887 1.00 20.16 293 LEU A C 1
ATOM 2192 O O . LEU A 1 270 ? 26.528 -6.574 7.293 1.00 21.85 293 LEU A O 1
ATOM 2197 N N . LEU A 1 271 ? 25.785 -4.885 8.631 1.00 20.51 294 LEU A N 1
ATOM 2198 C CA . LEU A 1 271 ? 27.142 -4.316 8.789 1.00 21.88 294 LEU A CA 1
ATOM 2199 C C . LEU A 1 271 ? 28.025 -5.308 9.553 1.00 22.79 294 LEU A C 1
ATOM 2200 O O . LEU A 1 271 ? 29.221 -5.449 9.183 1.00 25.47 294 LEU A O 1
ATOM 2205 N N . LEU A 1 272 ? 27.491 -5.972 10.578 1.00 21.81 295 LEU A N 1
ATOM 2206 C CA . LEU A 1 272 ? 28.253 -6.987 11.359 1.00 23.07 295 LEU A CA 1
ATOM 2207 C C . LEU A 1 272 ? 28.616 -8.178 10.469 1.00 23.11 295 LEU A C 1
ATOM 2208 O O . LEU A 1 272 ? 29.740 -8.661 10.562 1.00 27.05 295 LEU A O 1
ATOM 2213 N N . ASN A 1 273 ? 27.701 -8.636 9.616 1.00 22.42 296 ASN A N 1
ATOM 2214 C CA . ASN A 1 273 ? 27.973 -9.772 8.704 1.00 23.39 296 ASN A CA 1
ATOM 2215 C C . ASN A 1 273 ? 29.128 -9.405 7.765 1.00 23.78 296 ASN A C 1
ATOM 2216 O O . ASN A 1 273 ? 29.951 -10.294 7.459 1.00 26.61 296 ASN A O 1
ATOM 2221 N N . ALA A 1 274 ? 29.150 -8.156 7.291 1.00 23.96 297 ALA A N 1
ATOM 2222 C CA . ALA A 1 274 ? 30.212 -7.596 6.417 1.00 24.86 297 ALA A CA 1
ATOM 2223 C C . ALA A 1 274 ? 30.385 -8.452 5.156 1.00 25.07 297 ALA A C 1
ATOM 2224 O O . ALA A 1 274 ? 31.515 -8.616 4.679 1.00 30.30 297 ALA A O 1
ATOM 2226 N N . GLU A 1 275 ? 29.293 -8.984 4.640 1.00 25.48 298 GLU A N 1
ATOM 2227 C CA . GLU A 1 275 ? 29.275 -9.773 3.380 1.00 24.54 298 GLU A CA 1
ATOM 2228 C C . GLU A 1 275 ? 29.070 -8.850 2.177 1.00 24.95 298 GLU A C 1
ATOM 2229 O O . GLU A 1 275 ? 29.575 -9.155 1.109 1.00 29.63 298 GLU A O 1
ATOM 2235 N N . LEU A 1 276 ? 28.250 -7.827 2.343 1.00 22.43 299 LEU A N 1
ATOM 2236 C CA . LEU A 1 276 ? 28.075 -6.724 1.384 1.00 23.46 299 LEU A CA 1
ATOM 2237 C C . LEU A 1 276 ? 28.933 -5.552 1.831 1.00 22.19 299 LEU A C 1
ATOM 2238 O O . LEU A 1 276 ? 29.114 -5.362 3.060 1.00 24.50 299 LEU A O 1
ATOM 2243 N N . SER A 1 277 ? 29.378 -4.752 0.872 1.00 21.46 300 SER A N 1
ATOM 2244 C CA . SER A 1 277 ? 30.155 -3.517 1.124 1.00 23.46 300 SER A CA 1
ATOM 2245 C C . SER A 1 277 ? 29.257 -2.527 1.850 1.00 24.46 300 SER A C 1
ATOM 2246 O O . SER A 1 277 ? 28.020 -2.587 1.754 1.00 22.25 300 SER A O 1
ATOM 2249 N N . PRO A 1 278 ? 29.841 -1.573 2.593 1.00 25.26 301 PRO A N 1
ATOM 2250 C CA . PRO A 1 278 ? 29.019 -0.526 3.197 1.00 26.26 301 PRO A CA 1
ATOM 2251 C C . PRO A 1 278 ? 28.136 0.200 2.170 1.00 24.23 301 PRO A C 1
ATOM 2252 O O . PRO A 1 278 ? 27.002 0.481 2.480 1.00 23.47 301 PRO A O 1
ATOM 2256 N N . ASP A 1 279 ? 28.658 0.477 0.970 1.00 23.46 302 ASP A N 1
ATOM 2257 C CA . ASP A 1 279 ? 27.898 1.204 -0.076 1.00 24.03 302 ASP A CA 1
ATOM 2258 C C . ASP A 1 279 ? 26.735 0.325 -0.551 1.00 22.85 302 ASP A C 1
ATOM 2259 O O . ASP A 1 279 ? 25.657 0.884 -0.830 1.00 22.36 302 ASP A O 1
ATOM 2264 N N . ALA A 1 280 ? 26.945 -0.983 -0.668 1.00 21.95 303 ALA A N 1
ATOM 2265 C CA . ALA A 1 280 ? 25.873 -1.930 -1.055 1.00 19.44 303 ALA A CA 1
ATOM 2266 C C . ALA A 1 280 ? 24.831 -1.989 0.068 1.00 19.47 303 ALA A C 1
ATOM 2267 O O . ALA A 1 280 ? 23.616 -2.055 -0.213 1.00 19.95 303 ALA A O 1
ATOM 2269 N N . ILE A 1 281 ? 25.275 -2.048 1.319 1.00 20.29 304 ILE A N 1
ATOM 2270 C CA . ILE A 1 281 ? 24.330 -2.080 2.460 1.00 19.37 304 ILE A CA 1
ATOM 2271 C C . ILE A 1 281 ? 23.509 -0.792 2.449 1.00 20.24 304 ILE A C 1
ATOM 2272 O O . ILE A 1 281 ? 22.281 -0.875 2.616 1.00 20.46 304 ILE A O 1
ATOM 2277 N N . LYS A 1 282 ? 24.135 0.360 2.250 1.00 20.27 305 LYS A N 1
ATOM 2278 C CA . LYS A 1 282 ? 23.377 1.628 2.200 1.00 20.57 305 LYS A CA 1
ATOM 2279 C C . LYS A 1 282 ? 22.344 1.561 1.077 1.00 20.37 305 LYS A C 1
ATOM 2280 O O . LYS A 1 282 ? 21.183 1.907 1.316 1.00 21.00 305 LYS A O 1
ATOM 2286 N N . ALA A 1 283 ? 22.745 1.159 -0.122 1.00 19.97 306 ALA A N 1
ATOM 2287 C CA . ALA A 1 283 ? 21.822 1.152 -1.277 1.00 20.15 306 ALA A CA 1
ATOM 2288 C C . ALA A 1 283 ? 20.600 0.277 -0.954 1.00 19.37 306 ALA A C 1
ATOM 2289 O O . ALA A 1 283 ? 19.447 0.693 -1.199 1.00 20.28 306 ALA A O 1
ATOM 2291 N N . ASN A 1 284 ? 20.833 -0.933 -0.455 1.00 18.50 307 ASN A N 1
ATOM 2292 C CA . ASN A 1 284 ? 19.725 -1.866 -0.125 1.00 18.91 307 ASN A CA 1
ATOM 2293 C C . ASN A 1 284 ? 18.874 -1.280 1.007 1.00 18.54 307 ASN A C 1
ATOM 2294 O O . ASN A 1 284 ? 17.651 -1.412 0.964 1.00 19.53 307 ASN A O 1
ATOM 2299 N N . SER A 1 285 ? 19.486 -0.649 1.999 1.00 18.62 308 SER A N 1
ATOM 2300 C CA A SER A 1 285 ? 18.751 -0.036 3.129 0.50 20.07 308 SER A CA 1
ATOM 2301 C CA B SER A 1 285 ? 18.741 -0.039 3.129 0.50 18.94 308 SER A CA 1
ATOM 2302 C C . SER A 1 285 ? 17.852 1.091 2.607 1.00 18.90 308 SER A C 1
ATOM 2303 O O . SER A 1 285 ? 16.748 1.271 3.139 1.00 20.00 308 SER A O 1
ATOM 2308 N N . MET A 1 286 ? 18.316 1.841 1.621 1.00 18.70 309 MET A N 1
ATOM 2309 C CA . MET A 1 286 ? 17.525 2.969 1.070 1.00 19.67 309 MET A CA 1
ATOM 2310 C C . MET A 1 286 ? 16.374 2.421 0.214 1.00 19.24 309 MET A C 1
ATOM 2311 O O . MET A 1 286 ? 15.287 3.040 0.194 1.00 19.92 309 MET A O 1
ATOM 2316 N N . GLU A 1 287 ? 16.598 1.320 -0.493 1.00 18.94 310 GLU A N 1
ATOM 2317 C CA . GLU A 1 287 ? 15.514 0.691 -1.278 1.00 19.07 310 GLU A CA 1
ATOM 2318 C C . GLU A 1 287 ? 14.493 0.071 -0.329 1.00 18.98 310 GLU A C 1
ATOM 2319 O O . GLU A 1 287 ? 13.293 0.192 -0.603 1.00 19.82 310 GLU A O 1
ATOM 2325 N N . LEU A 1 288 ? 14.930 -0.573 0.744 1.00 18.05 311 LEU A N 1
ATOM 2326 C CA . LEU A 1 288 ? 13.986 -1.114 1.755 1.00 18.37 311 LEU A CA 1
ATOM 2327 C C . LEU A 1 288 ? 13.212 0.052 2.377 1.00 18.50 311 LEU A C 1
ATOM 2328 O O . LEU A 1 288 ? 11.999 -0.088 2.575 1.00 19.93 311 LEU A O 1
ATOM 2333 N N . THR A 1 289 ? 13.882 1.158 2.674 1.00 18.97 312 THR A N 1
ATOM 2334 C CA . THR A 1 289 ? 13.235 2.374 3.211 1.00 19.16 312 THR A CA 1
ATOM 2335 C C . THR A 1 289 ? 12.126 2.801 2.247 1.00 18.57 312 THR A C 1
ATOM 2336 O O . THR A 1 289 ? 11.001 3.096 2.688 1.00 20.54 312 THR A O 1
ATOM 2340 N N . ALA A 1 290 ? 12.445 2.895 0.966 1.00 18.80 313 ALA A N 1
ATOM 2341 C CA . ALA A 1 290 ? 11.496 3.370 -0.063 1.00 19.40 313 ALA A CA 1
ATOM 2342 C C . ALA A 1 290 ? 10.335 2.380 -0.195 1.00 18.69 313 ALA A C 1
ATOM 2343 O O . ALA A 1 290 ? 9.253 2.791 -0.647 1.00 19.90 313 ALA A O 1
ATOM 2345 N N . GLY A 1 291 ? 10.556 1.105 0.114 1.00 18.54 314 GLY A N 1
ATOM 2346 C CA . GLY A 1 291 ? 9.561 0.040 -0.080 1.00 18.77 314 GLY A CA 1
ATOM 2347 C C . GLY A 1 291 ? 8.288 0.226 0.717 1.00 18.49 314 GLY A C 1
ATOM 2348 O O . GLY A 1 291 ? 7.286 -0.350 0.302 1.00 19.84 314 GLY A O 1
ATOM 2349 N N . SER A 1 292 ? 8.313 1.008 1.798 1.00 19.11 315 SER A N 1
ATOM 2350 C CA . SER A 1 292 ? 7.101 1.295 2.609 1.00 19.24 315 SER A CA 1
ATOM 2351 C C . SER A 1 292 ? 6.314 2.457 2.036 1.00 20.11 315 SER A C 1
ATOM 2352 O O . SER A 1 292 ? 5.188 2.706 2.507 1.00 22.72 315 SER A O 1
ATOM 2355 N N . VAL A 1 293 ? 6.848 3.178 1.069 1.00 20.06 316 VAL A N 1
ATOM 2356 C CA . VAL A 1 293 ? 6.123 4.378 0.580 1.00 19.83 316 VAL A CA 1
ATOM 2357 C C . VAL A 1 293 ? 4.972 3.935 -0.333 1.00 21.01 316 VAL A C 1
ATOM 2358 O O . VAL A 1 293 ? 5.203 3.295 -1.347 1.00 21.02 316 VAL A O 1
ATOM 2362 N N . ASP A 1 294 ? 3.744 4.237 0.073 1.00 20.77 317 ASP A N 1
ATOM 2363 C CA . ASP A 1 294 ? 2.529 3.9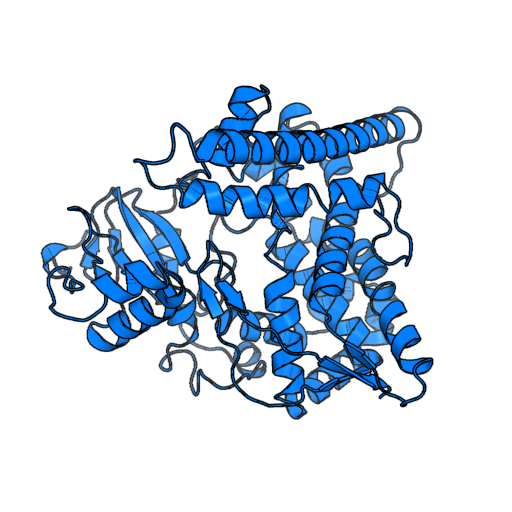91 -0.747 1.00 21.33 317 ASP A CA 1
ATOM 2364 C C . ASP A 1 294 ? 2.370 2.491 -1.025 1.00 20.60 317 ASP A C 1
ATOM 2365 O O . ASP A 1 294 ? 1.880 2.133 -2.111 1.00 21.50 317 ASP A O 1
ATOM 2370 N N . THR A 1 295 ? 2.694 1.631 -0.057 1.00 18.41 318 THR A N 1
ATOM 2371 C CA . THR A 1 295 ? 2.475 0.165 -0.173 1.00 18.40 318 THR A CA 1
ATOM 2372 C C . THR A 1 295 ? 1.580 -0.316 0.984 1.00 18.08 318 THR A C 1
ATOM 2373 O O . THR A 1 295 ? 0.334 -0.308 0.810 1.00 19.85 318 THR A O 1
ATOM 2377 N N . THR A 1 296 ? 2.172 -0.691 2.108 1.00 17.74 319 THR A N 1
ATOM 2378 C CA . THR A 1 296 ? 1.498 -1.337 3.259 1.00 17.56 319 THR A CA 1
ATOM 2379 C C . THR A 1 296 ? 0.274 -0.523 3.709 1.00 17.91 319 THR A C 1
ATOM 2380 O O . THR A 1 296 ? -0.738 -1.120 4.103 1.00 19.24 319 THR A O 1
ATOM 2384 N N . VAL A 1 297 ? 0.356 0.796 3.684 1.00 18.05 320 VAL A N 1
ATOM 2385 C CA . VAL A 1 297 ? -0.752 1.674 4.120 1.00 19.33 320 VAL A CA 1
ATOM 2386 C C . VAL A 1 297 ? -2.060 1.206 3.475 1.00 20.60 320 VAL A C 1
ATOM 2387 O O . VAL A 1 297 ? -3.107 1.235 4.136 1.00 21.55 320 VAL A O 1
ATOM 2391 N N . PHE A 1 298 ? -2.062 0.873 2.194 1.00 18.89 321 PHE A N 1
ATOM 2392 C CA . PHE A 1 298 ? -3.333 0.645 1.458 1.00 18.98 321 PHE A CA 1
ATOM 2393 C C . PHE A 1 298 ? -4.063 -0.599 1.955 1.00 20.26 321 PHE A C 1
ATOM 2394 O O . PHE A 1 298 ? -5.235 -0.494 2.310 1.00 20.29 321 PHE A O 1
ATOM 2402 N N . PRO A 1 299 ? -3.457 -1.801 2.031 1.00 18.79 322 PRO A N 1
ATOM 2403 C CA . PRO A 1 299 ? -4.192 -2.947 2.574 1.00 18.69 322 PRO A CA 1
ATOM 2404 C C . PRO A 1 299 ? -4.542 -2.782 4.063 1.00 20.06 322 PRO A C 1
ATOM 2405 O O . PRO A 1 299 ? -5.536 -3.312 4.508 1.00 20.49 322 PRO A O 1
ATOM 2409 N N . LEU A 1 300 ? -3.774 -1.994 4.802 1.00 19.46 323 LEU A N 1
ATOM 2410 C CA . LEU A 1 300 ? -4.108 -1.728 6.220 1.00 21.48 323 LEU A CA 1
ATOM 2411 C C . LEU A 1 300 ? -5.397 -0.892 6.254 1.00 21.54 323 LEU A C 1
ATOM 2412 O O . LEU A 1 300 ? -6.363 -1.312 6.954 1.00 22.88 323 LEU A O 1
ATOM 2417 N N . LEU A 1 301 ? -5.482 0.174 5.451 1.00 21.20 324 LEU A N 1
ATOM 2418 C CA . LEU A 1 301 ? -6.713 0.986 5.317 1.00 20.85 324 LEU A CA 1
ATOM 2419 C C . LEU A 1 301 ? -7.868 0.105 4.839 1.00 22.69 324 LEU A C 1
ATOM 2420 O O . LEU A 1 301 ? -8.989 0.222 5.395 1.00 23.62 324 LEU A O 1
ATOM 2425 N N . MET A 1 302 ? -7.655 -0.713 3.817 1.00 20.58 325 MET A N 1
ATOM 2426 C CA . MET A 1 302 ? -8.769 -1.464 3.190 1.00 20.39 325 MET A CA 1
ATOM 2427 C C . MET A 1 302 ? -9.257 -2.563 4.141 1.00 21.39 325 MET A C 1
ATOM 2428 O O . MET A 1 302 ? -10.461 -2.894 4.105 1.00 23.57 325 MET A O 1
ATOM 2433 N N . THR A 1 303 ? -8.396 -3.070 5.030 1.00 20.30 326 THR A N 1
ATOM 2434 C CA . THR A 1 303 ? -8.807 -4.051 6.049 1.00 20.86 326 THR A CA 1
ATOM 2435 C C . THR A 1 303 ? -9.732 -3.326 7.036 1.00 22.16 326 THR A C 1
ATOM 2436 O O . THR A 1 303 ? -10.786 -3.864 7.373 1.00 24.54 326 THR A O 1
ATOM 2440 N N . LEU A 1 304 ? -9.344 -2.141 7.492 1.00 22.39 327 LEU A N 1
ATOM 2441 C CA . LEU A 1 304 ? -10.184 -1.351 8.419 1.00 24.03 327 LEU A CA 1
ATOM 2442 C C . LEU A 1 304 ? -11.534 -1.081 7.754 1.00 24.19 327 LEU A C 1
ATOM 2443 O O . LEU A 1 304 ? -12.564 -1.235 8.429 1.00 27.93 327 LEU A O 1
ATOM 2448 N N . PHE A 1 305 ? -11.536 -0.690 6.489 1.00 25.18 328 PHE A N 1
ATOM 2449 C CA . PHE A 1 305 ? -12.776 -0.411 5.724 1.00 25.24 328 PHE A CA 1
ATOM 2450 C C . PHE A 1 305 ? -13.654 -1.669 5.712 1.00 24.83 328 PHE A C 1
ATOM 2451 O O . PHE A 1 305 ? -14.872 -1.601 5.998 1.00 26.65 328 PHE A O 1
ATOM 2459 N N . GLU A 1 306 ? -13.095 -2.822 5.378 1.00 24.01 329 GLU A N 1
ATOM 2460 C CA . GLU A 1 306 ? -13.928 -4.036 5.219 1.00 24.39 329 GLU A CA 1
ATOM 2461 C C . GLU A 1 306 ? -14.403 -4.505 6.598 1.00 25.55 329 GLU A C 1
ATOM 2462 O O . GLU A 1 306 ? -15.533 -5.012 6.679 1.00 28.32 329 GLU A O 1
ATOM 2468 N N . LEU A 1 307 ? -13.605 -4.349 7.649 1.00 24.21 330 LEU A N 1
ATOM 2469 C CA . LEU A 1 307 ? -14.070 -4.678 9.021 1.00 25.99 330 LEU A CA 1
ATOM 2470 C C . LEU A 1 307 ? -15.224 -3.747 9.395 1.00 27.02 330 LEU A C 1
ATOM 2471 O O . LEU A 1 307 ? -16.203 -4.253 9.992 1.00 28.82 330 LEU A O 1
ATOM 2476 N N . ALA A 1 308 ? -15.173 -2.467 9.011 1.00 26.38 331 ALA A N 1
ATOM 2477 C CA . ALA A 1 308 ? -16.290 -1.517 9.250 1.00 29.22 331 ALA A CA 1
ATOM 2478 C C . ALA A 1 308 ? -17.569 -2.017 8.566 1.00 32.00 331 ALA A C 1
ATOM 2479 O O . ALA A 1 308 ? -18.650 -1.820 9.122 1.00 31.82 331 ALA A O 1
ATOM 2481 N N . ARG A 1 309 ? -17.460 -2.597 7.373 1.00 30.34 332 ARG A N 1
ATOM 2482 C CA . ARG A 1 309 ? -18.608 -3.041 6.527 1.00 31.66 332 ARG A CA 1
ATOM 2483 C C . ARG A 1 309 ? -19.105 -4.432 6.930 1.00 32.01 332 ARG A C 1
ATOM 2484 O O . ARG A 1 309 ? -20.166 -4.826 6.432 1.00 32.62 332 ARG A O 1
ATOM 2492 N N . ASN A 1 310 ? -18.301 -5.193 7.677 1.00 28.98 333 ASN A N 1
ATOM 2493 C CA . ASN A 1 310 ? -18.532 -6.637 7.964 1.00 29.35 333 ASN A CA 1
ATOM 2494 C C . ASN A 1 310 ? -18.390 -6.825 9.471 1.00 30.65 333 ASN A C 1
ATOM 2495 O O . ASN A 1 310 ? -17.435 -7.418 9.969 1.00 30.35 333 ASN A O 1
ATOM 2500 N N . PRO A 1 311 ? -19.354 -6.309 10.260 1.00 30.40 334 PRO A N 1
ATOM 2501 C CA . PRO A 1 311 ? -19.211 -6.333 11.715 1.00 32.64 334 PRO A CA 1
ATOM 2502 C C . PRO A 1 311 ? -19.091 -7.737 12.331 1.00 32.74 334 PRO A C 1
ATOM 2503 O O . PRO A 1 311 ? -18.451 -7.838 13.366 1.00 32.57 334 PRO A O 1
ATOM 2507 N N . ASN A 1 312 ? -19.662 -8.775 11.704 1.00 32.61 335 ASN A N 1
ATOM 2508 C CA . ASN A 1 312 ? -19.536 -10.181 12.189 1.00 35.41 335 ASN A CA 1
ATOM 2509 C C . ASN A 1 312 ? -18.069 -10.601 12.078 1.00 32.12 335 ASN A C 1
ATOM 2510 O O . ASN A 1 312 ? -17.541 -11.225 13.013 1.00 33.09 335 ASN A O 1
ATOM 2515 N N . VAL A 1 313 ? -17.425 -10.259 10.966 1.00 29.08 336 VAL A N 1
ATOM 2516 C CA . VAL A 1 313 ? -15.980 -10.586 10.768 1.00 29.11 336 VAL A CA 1
ATOM 2517 C C . VAL A 1 313 ? -15.139 -9.785 11.769 1.00 26.99 336 VAL A C 1
ATOM 2518 O O . VAL A 1 313 ? -14.251 -10.386 12.412 1.00 28.17 336 VAL A O 1
ATOM 2522 N N . GLN A 1 314 ? -15.450 -8.503 11.945 1.00 27.11 337 GLN A N 1
ATOM 2523 C CA . GLN A 1 314 ? -14.737 -7.626 12.907 1.00 27.70 337 GLN A CA 1
ATOM 2524 C C . GLN A 1 314 ? -14.835 -8.255 14.298 1.00 27.45 337 GLN A C 1
ATOM 2525 O O . GLN A 1 314 ? -13.805 -8.337 14.983 1.00 29.38 337 GLN A O 1
ATOM 2531 N N . GLN A 1 315 ? -16.025 -8.704 14.713 1.00 29.62 338 GLN A N 1
ATOM 2532 C CA . GLN A 1 315 ? -16.182 -9.271 16.076 1.00 33.65 338 GLN A CA 1
ATOM 2533 C C . GLN A 1 315 ? -15.420 -10.598 16.203 1.00 31.63 338 GLN A C 1
ATOM 2534 O O . GLN A 1 315 ? -14.796 -10.800 17.250 1.00 36.02 338 GLN A O 1
ATOM 2540 N N . ALA A 1 316 ? -15.427 -11.455 15.178 1.00 29.81 339 ALA A N 1
ATOM 2541 C CA . ALA A 1 316 ? -14.691 -12.741 15.200 1.00 31.72 339 ALA A CA 1
ATOM 2542 C C . ALA A 1 316 ? -13.190 -12.449 15.325 1.00 31.84 339 ALA A C 1
ATOM 2543 O O . ALA A 1 316 ? -12.491 -13.128 16.105 1.00 31.09 339 ALA A O 1
ATOM 2545 N N . LEU A 1 317 ? -12.691 -11.453 14.600 1.00 30.87 340 LEU A N 1
ATOM 2546 C CA . LEU A 1 317 ? -11.266 -11.059 14.740 1.00 28.36 340 LEU A CA 1
ATOM 2547 C C . LEU A 1 317 ? -11.006 -10.508 16.145 1.00 29.19 340 LEU A C 1
ATOM 2548 O O . LEU A 1 317 ? -9.968 -10.853 16.732 1.00 30.75 340 LEU A O 1
ATOM 2553 N N . ARG A 1 318 ? -11.917 -9.697 16.684 1.00 30.72 341 ARG A N 1
ATOM 2554 C CA . ARG A 1 318 ? -11.773 -9.153 18.060 1.00 31.64 341 ARG A CA 1
ATOM 2555 C C . ARG A 1 318 ? -11.716 -10.317 19.060 1.00 32.79 341 ARG A C 1
ATOM 2556 O O . ARG A 1 318 ? -10.816 -10.295 19.918 1.00 33.91 341 ARG A O 1
ATOM 2564 N N . GLN A 1 319 ? -12.595 -11.319 18.933 1.00 33.55 342 GLN A N 1
ATOM 2565 C CA . GLN A 1 319 ? -12.615 -12.479 19.875 1.00 36.18 342 GLN A CA 1
ATOM 2566 C C . GLN A 1 319 ? -11.234 -13.139 19.852 1.00 34.39 342 GLN A C 1
ATOM 2567 O O . GLN A 1 319 ? -10.677 -13.414 20.924 1.00 35.25 342 GLN A O 1
ATOM 2573 N N . GLU A 1 320 ? -10.673 -13.346 18.653 1.00 31.58 343 GLU A N 1
ATOM 2574 C CA . GLU A 1 320 ? -9.373 -14.040 18.490 1.00 33.96 343 GLU A CA 1
ATOM 2575 C C . GLU A 1 320 ? -8.269 -13.220 19.166 1.00 32.49 343 GLU A C 1
ATOM 2576 O O . GLU A 1 320 ? -7.426 -13.811 19.874 1.00 33.69 343 GLU A O 1
ATOM 2582 N N . SER A 1 321 ? -8.251 -11.909 18.935 1.00 31.69 344 SER A N 1
ATOM 2583 C CA . SER A 1 321 ? -7.192 -11.006 19.456 1.00 32.63 344 SER A CA 1
ATOM 2584 C C . SER A 1 321 ? -7.306 -10.938 20.984 1.00 31.52 344 SER A C 1
ATOM 2585 O O . SER A 1 321 ? -6.269 -10.980 21.654 1.00 34.18 344 SER A O 1
ATOM 2588 N N . LEU A 1 322 ? -8.525 -10.907 21.526 1.00 35.85 345 LEU A N 1
ATOM 2589 C CA . LEU A 1 322 ? -8.707 -10.845 23.005 1.00 36.63 345 LEU A CA 1
ATOM 2590 C C . LEU A 1 322 ? -8.229 -12.158 23.634 1.00 36.25 345 LEU A C 1
ATOM 2591 O O . LEU A 1 322 ? -7.546 -12.104 24.681 1.00 41.17 345 LEU A O 1
ATOM 2596 N N . ALA A 1 323 ? -8.538 -13.289 22.997 1.00 36.00 346 ALA A N 1
ATOM 2597 C CA . ALA A 1 323 ? -8.158 -14.636 23.489 1.00 38.71 346 ALA A CA 1
ATOM 2598 C C . ALA A 1 323 ? -6.631 -14.806 23.443 1.00 38.52 346 ALA A C 1
ATOM 2599 O O . ALA A 1 323 ? -6.106 -15.497 24.320 1.00 43.04 346 ALA A O 1
ATOM 2601 N N . ALA A 1 324 ? -5.947 -14.187 22.470 1.00 35.93 347 ALA A N 1
ATOM 2602 C CA . ALA A 1 324 ? -4.480 -14.297 22.269 1.00 38.30 347 ALA A CA 1
ATOM 2603 C C . ALA A 1 324 ? -3.718 -13.173 22.985 1.00 35.98 347 ALA A C 1
ATOM 2604 O O . ALA A 1 324 ? -2.473 -13.230 22.981 1.00 37.71 347 ALA A O 1
ATOM 2606 N N . ALA A 1 325 ? -4.421 -12.180 23.542 1.00 37.98 348 ALA A N 1
ATOM 2607 C CA . ALA A 1 325 ? -3.838 -10.892 23.983 1.00 36.33 348 ALA A CA 1
ATOM 2608 C C . ALA A 1 325 ? -2.718 -11.137 25.000 1.00 40.51 348 ALA A C 1
ATOM 2609 O O . ALA A 1 325 ? -1.623 -10.573 24.824 1.00 38.93 348 ALA A O 1
ATOM 2611 N N . ALA A 1 326 ? -2.973 -11.947 26.028 1.00 39.87 349 ALA A N 1
ATOM 2612 C CA . ALA A 1 326 ? -2.007 -12.194 27.122 1.00 42.74 349 ALA A CA 1
ATOM 2613 C C . ALA A 1 326 ? -0.737 -12.822 26.541 1.00 39.66 349 ALA A C 1
ATOM 2614 O O . ALA A 1 326 ? 0.362 -12.366 26.902 1.00 41.32 349 ALA A O 1
ATOM 2616 N N . SER A 1 327 ? -0.892 -13.823 25.668 1.00 38.56 350 SER A N 1
ATOM 2617 C CA . SER A 1 327 ? 0.224 -14.604 25.075 1.00 43.19 350 SER A CA 1
ATOM 2618 C C . SER A 1 327 ? 1.117 -13.672 24.250 1.00 41.86 350 SER A C 1
ATOM 2619 O O . SER A 1 327 ? 2.367 -13.760 24.364 1.00 40.80 350 SER A O 1
ATOM 2622 N N . ILE A 1 328 ? 0.496 -12.794 23.462 1.00 37.13 351 ILE A N 1
ATOM 2623 C CA . ILE A 1 328 ? 1.230 -11.863 22.557 1.00 34.92 351 ILE A CA 1
ATOM 2624 C C . ILE A 1 328 ? 1.905 -10.752 23.378 1.00 35.33 351 ILE A C 1
ATOM 2625 O O . ILE A 1 328 ? 3.041 -10.388 23.018 1.00 37.15 351 ILE A O 1
ATOM 2630 N N . SER A 1 329 ? 1.289 -10.277 24.469 1.00 37.48 352 SER A N 1
ATOM 2631 C CA . SER A 1 329 ? 1.899 -9.285 25.398 1.00 40.40 352 SER A CA 1
ATOM 2632 C C . SER A 1 329 ? 3.199 -9.848 25.991 1.00 39.37 352 SER A C 1
ATOM 2633 O O . SER A 1 329 ? 4.181 -9.100 26.071 1.00 43.10 352 SER A O 1
ATOM 2636 N N . GLU A 1 330 ? 3.195 -11.124 26.377 1.00 43.91 353 GLU A N 1
ATOM 2637 C CA . GLU A 1 330 ? 4.361 -11.833 26.968 1.00 46.15 353 GLU A CA 1
ATOM 2638 C C . GLU A 1 330 ? 5.459 -11.997 25.911 1.00 47.19 353 GLU A C 1
ATOM 2639 O O . GLU A 1 330 ? 6.608 -11.657 26.216 1.00 49.35 353 GLU A O 1
ATOM 2645 N N . HIS A 1 331 ? 5.110 -12.504 24.722 1.00 44.71 354 HIS A N 1
ATOM 2646 C CA . HIS A 1 331 ? 6.042 -12.765 23.593 1.00 40.65 354 HIS A CA 1
ATOM 2647 C C . HIS A 1 331 ? 5.379 -12.335 22.287 1.00 37.80 354 HIS A C 1
ATOM 2648 O O . HIS A 1 331 ? 4.613 -13.096 21.700 1.00 37.23 354 HIS A O 1
ATOM 2655 N N . PRO A 1 332 ? 5.629 -11.096 21.804 1.00 35.76 355 PRO A N 1
ATOM 2656 C CA . PRO A 1 332 ? 5.036 -10.631 20.549 1.00 34.30 355 PRO A CA 1
ATOM 2657 C C . PRO A 1 332 ? 5.233 -11.610 19.375 1.00 36.39 355 PRO A C 1
ATOM 2658 O O . PRO A 1 332 ? 4.399 -11.648 18.476 1.00 35.17 355 PRO A O 1
ATOM 2662 N N . GLN A 1 333 ? 6.308 -12.402 19.417 1.00 36.76 356 GLN A N 1
ATOM 2663 C CA . GLN A 1 333 ? 6.640 -13.430 18.388 1.00 40.26 356 GLN A CA 1
ATOM 2664 C C . GLN A 1 333 ? 5.459 -14.391 18.185 1.00 37.21 356 GLN A C 1
ATOM 2665 O O . GLN A 1 333 ? 5.346 -14.981 17.082 1.00 41.64 356 GLN A O 1
ATOM 2671 N N . LYS A 1 334 ? 4.611 -14.541 19.204 1.00 38.79 357 LYS A N 1
ATOM 2672 C CA . LYS A 1 334 ? 3.442 -15.456 19.185 1.00 41.44 357 LYS A CA 1
ATOM 2673 C C . LYS A 1 334 ? 2.400 -14.956 18.174 1.00 37.21 357 LYS A C 1
ATOM 2674 O O . LYS A 1 334 ? 1.554 -15.755 17.781 1.00 39.52 357 LYS A O 1
ATOM 2680 N N . ALA A 1 335 ? 2.458 -13.693 17.741 1.00 33.36 358 ALA A N 1
ATOM 2681 C CA . ALA A 1 335 ? 1.447 -13.121 16.821 1.00 36.15 358 ALA A CA 1
ATOM 2682 C C . ALA A 1 335 ? 1.437 -13.911 15.505 1.00 34.95 358 ALA A C 1
ATOM 2683 O O . ALA A 1 335 ? 0.369 -14.009 14.871 1.00 39.69 358 ALA A O 1
ATOM 2685 N N . THR A 1 336 ? 2.560 -14.525 15.143 1.00 34.65 359 THR A N 1
ATOM 2686 C CA . THR A 1 336 ? 2.717 -15.256 13.862 1.00 39.88 359 THR A CA 1
ATOM 2687 C C . THR A 1 336 ? 1.896 -16.552 13.847 1.00 38.76 359 THR A C 1
ATOM 2688 O O . THR A 1 336 ? 1.547 -16.982 12.740 1.00 41.53 359 THR A O 1
ATOM 2692 N N . THR A 1 337 ? 1.607 -17.172 14.996 1.00 37.53 360 THR A N 1
ATOM 2693 C CA . THR A 1 337 ? 0.855 -18.460 15.048 1.00 38.78 360 THR A CA 1
ATOM 2694 C C . THR A 1 337 ? -0.488 -18.331 15.781 1.00 37.95 360 THR A C 1
ATOM 2695 O O . THR A 1 337 ? -1.307 -19.249 15.610 1.00 45.93 360 THR A O 1
ATOM 2699 N N . GLU A 1 338 ? -0.718 -17.273 16.567 1.00 36.64 361 GLU A N 1
ATOM 2700 C CA . GLU A 1 338 ? -1.899 -17.186 17.471 1.00 38.28 361 GLU A CA 1
ATOM 2701 C C . GLU A 1 338 ? -3.035 -16.342 16.869 1.00 34.55 361 GLU A C 1
ATOM 2702 O O . GLU A 1 338 ? -4.070 -16.213 17.524 1.00 37.67 361 GLU A O 1
ATOM 2708 N N . LEU A 1 339 ? -2.870 -15.785 15.671 1.00 30.06 362 LEU A N 1
ATOM 2709 C CA . LEU A 1 339 ? -3.904 -14.940 15.026 1.00 28.25 362 LEU A CA 1
ATOM 2710 C C . LEU A 1 339 ? -4.184 -15.466 13.620 1.00 28.25 362 LEU A C 1
ATOM 2711 O O . LEU A 1 339 ? -4.092 -14.716 12.644 1.00 26.96 362 LEU A O 1
ATOM 2716 N N . PRO A 1 340 ? -4.553 -16.758 13.461 1.00 28.05 363 PRO A N 1
ATOM 2717 C CA . PRO A 1 340 ? -4.771 -17.315 12.128 1.00 27.79 363 PRO A CA 1
ATOM 2718 C C . PRO A 1 340 ? -5.875 -16.596 11.341 1.00 26.28 363 PRO A C 1
ATOM 2719 O O . PRO A 1 340 ? -5.747 -16.449 10.148 1.00 26.18 363 PRO A O 1
ATOM 2723 N N . LEU A 1 341 ? -6.971 -16.210 11.998 1.00 25.80 364 LEU A N 1
ATOM 2724 C CA . LEU A 1 341 ? -8.090 -15.552 11.278 1.00 25.69 364 LEU A CA 1
ATOM 2725 C C . LEU A 1 341 ? -7.655 -14.150 10.833 1.00 22.95 364 LEU A C 1
ATOM 2726 O O . LEU A 1 341 ? -8.028 -13.744 9.722 1.00 23.56 364 LEU A O 1
ATOM 2731 N N . LEU A 1 342 ? -6.903 -13.418 11.656 1.00 22.85 365 LEU A N 1
ATOM 2732 C CA . LEU A 1 342 ? -6.412 -12.080 11.246 1.00 22.48 365 LEU A CA 1
ATOM 2733 C C . LEU A 1 342 ? -5.416 -12.221 10.077 1.00 21.55 365 LEU A C 1
ATOM 2734 O O . LEU A 1 342 ? -5.478 -11.407 9.149 1.00 21.89 365 LEU A O 1
ATOM 2739 N N . ARG A 1 343 ? -4.523 -13.211 10.106 1.00 22.39 366 ARG A N 1
ATOM 2740 C CA . ARG A 1 343 ? -3.610 -13.462 8.959 1.00 22.51 366 ARG A CA 1
ATOM 2741 C C . ARG A 1 343 ? -4.454 -13.761 7.712 1.00 21.92 366 ARG A C 1
ATOM 2742 O O . ARG A 1 343 ? -4.145 -13.249 6.623 1.00 23.36 366 ARG A O 1
ATOM 2750 N N . ALA A 1 344 ? -5.518 -14.548 7.845 1.00 22.81 367 ALA A N 1
ATOM 2751 C CA . ALA A 1 344 ? -6.438 -14.846 6.728 1.00 23.06 367 ALA A CA 1
ATOM 2752 C C . ALA A 1 344 ? -7.113 -13.555 6.239 1.00 21.82 367 ALA A C 1
ATOM 2753 O O . ALA A 1 344 ? -7.280 -13.375 5.011 1.00 23.41 367 ALA A O 1
ATOM 2755 N N . ALA A 1 345 ? -7.478 -12.659 7.147 1.00 22.17 368 ALA A N 1
ATOM 2756 C CA . ALA A 1 345 ? -8.120 -11.383 6.761 1.00 22.13 368 ALA A CA 1
ATOM 2757 C C . ALA A 1 345 ? -7.160 -10.551 5.899 1.00 20.92 368 ALA A C 1
ATOM 2758 O O . ALA A 1 345 ? -7.618 -9.889 4.952 1.00 21.80 368 ALA A O 1
ATOM 2760 N N . LEU A 1 346 ? -5.862 -10.589 6.189 1.00 21.65 369 LEU A N 1
ATOM 2761 C CA . LEU A 1 346 ? -4.889 -9.833 5.361 1.00 20.90 369 LEU A CA 1
ATOM 2762 C C . LEU A 1 346 ? -4.861 -10.437 3.947 1.00 19.71 369 LEU A C 1
ATOM 2763 O O . LEU A 1 346 ? -4.803 -9.687 2.964 1.00 20.83 369 LEU A O 1
ATOM 2768 N N . LYS A 1 347 ? -4.891 -11.760 3.838 1.00 20.01 370 LYS A N 1
ATOM 2769 C CA . LYS A 1 347 ? -4.950 -12.421 2.510 1.00 19.65 370 LYS A CA 1
ATOM 2770 C C . LYS A 1 347 ? -6.227 -11.957 1.806 1.00 18.97 370 LYS A C 1
ATOM 2771 O O . LYS A 1 347 ? -6.209 -11.736 0.599 1.00 20.14 370 LYS A O 1
ATOM 2777 N N . GLU A 1 348 ? -7.333 -11.905 2.534 1.00 19.43 371 GLU A N 1
ATOM 2778 C CA . GLU A 1 348 ? -8.632 -11.530 1.933 1.00 20.56 371 GLU A CA 1
ATOM 2779 C C . GLU A 1 348 ? -8.610 -10.079 1.450 1.00 19.31 371 GLU A C 1
ATOM 2780 O O . GLU A 1 348 ? -9.128 -9.793 0.352 1.00 20.44 371 GLU A O 1
ATOM 2786 N N . THR A 1 349 ? -8.041 -9.166 2.226 1.00 19.64 372 THR A N 1
ATOM 2787 C CA . THR A 1 349 ? -7.894 -7.766 1.788 1.00 19.05 372 THR A CA 1
ATOM 2788 C C . THR A 1 349 ? -7.070 -7.716 0.500 1.00 19.66 372 THR A C 1
ATOM 2789 O O . THR A 1 349 ? -7.486 -7.043 -0.457 1.00 20.55 372 THR A O 1
ATOM 2793 N N . LEU A 1 350 ? -5.920 -8.383 0.479 1.00 19.09 373 LEU A N 1
ATOM 2794 C CA . LEU A 1 350 ? -5.041 -8.313 -0.707 1.00 19.39 373 LEU A CA 1
ATOM 2795 C C . LEU A 1 350 ? -5.664 -9.041 -1.893 1.00 18.86 373 LEU A C 1
ATOM 2796 O O . LEU A 1 350 ? -5.352 -8.650 -3.032 1.00 21.89 373 LEU A O 1
ATOM 2801 N N . ARG A 1 351 ? -6.537 -10.028 -1.668 1.00 19.33 374 ARG A N 1
ATOM 2802 C CA . ARG A 1 351 ? -7.241 -10.700 -2.786 1.00 20.04 374 ARG A CA 1
ATOM 2803 C C . ARG A 1 351 ? -8.093 -9.665 -3.536 1.00 19.99 374 ARG A C 1
ATOM 2804 O O . ARG A 1 351 ? -8.080 -9.655 -4.779 1.00 20.52 374 ARG A O 1
ATOM 2812 N N . LEU A 1 352 ? -8.851 -8.864 -2.789 1.00 20.38 375 LEU A N 1
ATOM 2813 C CA . LEU A 1 352 ? -9.785 -7.870 -3.358 1.00 21.30 375 LEU A CA 1
ATOM 2814 C C . LEU A 1 352 ? -9.040 -6.603 -3.765 1.00 20.99 375 LEU A C 1
ATOM 2815 O O . LEU A 1 352 ? -9.495 -5.932 -4.706 1.00 22.54 375 LEU A O 1
ATOM 2820 N N . TYR A 1 353 ? -7.968 -6.266 -3.048 1.00 20.28 376 TYR A N 1
ATOM 2821 C CA . TYR A 1 353 ? -7.323 -4.935 -3.132 1.00 20.39 376 TYR A CA 1
ATOM 2822 C C . TYR A 1 353 ? -5.808 -5.097 -3.213 1.00 19.54 376 TYR A C 1
ATOM 2823 O O . TYR A 1 353 ? -5.088 -4.717 -2.296 1.00 20.19 376 TYR A O 1
ATOM 2832 N N . PRO A 1 354 ? -5.269 -5.622 -4.331 1.00 20.04 377 PRO A N 1
ATOM 2833 C CA . PRO A 1 354 ? -3.819 -5.665 -4.503 1.00 20.69 377 PRO A CA 1
ATOM 2834 C C . PRO A 1 354 ? -3.278 -4.228 -4.563 1.00 19.56 377 PRO A C 1
ATOM 2835 O O . PRO A 1 354 ? -3.983 -3.279 -4.851 1.00 20.84 377 PRO A O 1
ATOM 2839 N N . VAL A 1 355 ? -1.986 -4.110 -4.282 1.00 19.65 378 VAL A N 1
ATOM 2840 C CA . VAL A 1 355 ? -1.256 -2.831 -4.360 1.00 19.19 378 VAL A CA 1
ATOM 2841 C C . VAL A 1 355 ? -0.606 -2.717 -5.734 1.00 19.59 378 VAL A C 1
ATOM 2842 O O . VAL A 1 355 ? -0.960 -1.828 -6.502 1.00 21.12 378 VAL A O 1
ATOM 2846 N N . GLY A 1 356 ? 0.295 -3.630 -6.047 1.00 20.91 379 GLY A N 1
ATOM 2847 C CA . GLY A 1 356 ? 0.778 -3.752 -7.425 1.00 21.04 379 GLY A CA 1
ATOM 2848 C C . GLY A 1 356 ? -0.331 -4.369 -8.249 1.00 22.24 379 GLY A C 1
ATOM 2849 O O . GLY A 1 356 ? -0.912 -5.359 -7.780 1.00 24.92 379 GLY A O 1
ATOM 2850 N N . LEU A 1 357 ? -0.618 -3.831 -9.428 1.00 19.80 380 LEU A N 1
ATOM 2851 C CA . LEU A 1 357 ? -1.664 -4.381 -10.311 1.00 21.11 380 LEU A CA 1
ATOM 2852 C C . LEU A 1 357 ? -1.251 -5.740 -10.866 1.00 20.20 380 LEU A C 1
ATOM 2853 O O . LEU A 1 357 ? -2.118 -6.625 -11.055 1.00 23.45 380 LEU A O 1
ATOM 2858 N N . PHE A 1 358 ? 0.032 -5.923 -11.138 1.00 18.28 381 PHE A N 1
ATOM 2859 C CA . PHE A 1 358 ? 0.476 -7.158 -11.794 1.00 17.46 381 PHE A CA 1
ATOM 2860 C C . PHE A 1 358 ? 1.855 -7.572 -11.300 1.00 16.98 381 PHE A C 1
ATOM 2861 O O . PHE A 1 358 ? 2.638 -6.761 -10.789 1.00 19.53 381 PHE A O 1
ATOM 2869 N N . LEU A 1 359 ? 2.104 -8.845 -11.515 1.00 16.50 382 LEU A N 1
ATOM 2870 C CA . LEU A 1 359 ? 3.449 -9.458 -11.450 1.00 16.82 382 LEU A CA 1
ATOM 2871 C C . LEU A 1 359 ? 3.952 -9.527 -12.883 1.00 16.82 382 LEU A C 1
ATOM 2872 O O . LEU A 1 359 ? 3.167 -9.865 -13.753 1.00 19.51 382 LEU A O 1
ATOM 2877 N N . GLU A 1 360 ? 5.228 -9.243 -13.117 1.00 17.19 383 GLU A N 1
ATOM 2878 C CA . GLU A 1 360 ? 5.774 -9.184 -14.488 1.00 17.44 383 GLU A CA 1
ATOM 2879 C C . GLU A 1 360 ? 7.009 -10.071 -14.600 1.00 16.24 383 GLU A C 1
ATOM 2880 O O . GLU A 1 360 ? 7.913 -9.970 -13.737 1.00 16.89 383 GLU A O 1
ATOM 2886 N N . ARG A 1 361 ? 7.078 -10.837 -15.676 1.00 16.15 384 ARG A N 1
ATOM 2887 C CA . ARG A 1 361 ? 8.302 -11.568 -16.046 1.00 17.19 384 ARG A CA 1
ATOM 2888 C C . ARG A 1 361 ? 8.465 -11.470 -17.548 1.00 18.29 384 ARG A C 1
ATOM 2889 O O . ARG A 1 361 ? 7.482 -11.462 -18.284 1.00 19.90 384 ARG A O 1
ATOM 2897 N N . VAL A 1 362 ? 9.702 -11.440 -17.981 1.00 20.49 385 VAL A N 1
ATOM 2898 C CA . VAL A 1 362 ? 10.055 -11.645 -19.402 1.00 21.32 385 VAL A CA 1
ATOM 2899 C C . VAL A 1 362 ? 10.423 -13.113 -19.494 1.00 22.81 385 VAL A C 1
ATOM 2900 O O . VAL A 1 362 ? 11.350 -13.539 -18.771 1.00 27.81 385 VAL A O 1
ATOM 2904 N N . ALA A 1 363 ? 9.735 -13.851 -20.354 1.00 22.47 386 ALA A N 1
ATOM 2905 C CA . ALA A 1 363 ? 9.937 -15.299 -20.487 1.00 27.97 386 ALA A CA 1
ATOM 2906 C C . ALA A 1 363 ? 11.428 -15.542 -20.781 1.00 29.28 386 ALA A C 1
ATOM 2907 O O . ALA A 1 363 ? 11.894 -15.121 -21.832 1.00 27.95 386 ALA A O 1
ATOM 2909 N N . SER A 1 364 ? 12.179 -16.116 -19.826 1.00 28.73 387 SER A N 1
ATOM 2910 C CA . SER A 1 364 ? 13.633 -16.412 -19.962 1.00 32.17 387 SER A CA 1
ATOM 2911 C C . SER A 1 364 ? 13.845 -17.521 -21.001 1.00 33.50 387 SER A C 1
ATOM 2912 O O . SER A 1 364 ? 14.948 -17.618 -21.575 1.00 36.29 387 SER A O 1
ATOM 2915 N N . SER A 1 365 ? 12.829 -18.351 -21.228 1.00 33.24 388 SER A N 1
ATOM 2916 C CA . SER A 1 365 ? 12.841 -19.435 -22.243 1.00 31.56 388 SER A CA 1
ATOM 2917 C C . SER A 1 365 ? 11.454 -19.523 -22.889 1.00 31.53 388 SER A C 1
ATOM 2918 O O . SER A 1 365 ? 10.544 -18.915 -22.359 1.00 29.15 388 SER A O 1
ATOM 2921 N N . ASP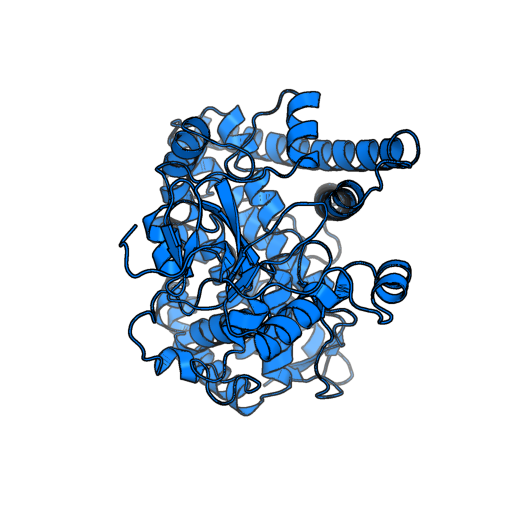 A 1 366 ? 11.303 -20.253 -24.001 1.00 33.10 389 ASP A N 1
ATOM 2922 C CA . ASP A 1 366 ? 9.965 -20.668 -24.487 1.00 29.69 389 ASP A CA 1
ATOM 2923 C C . ASP A 1 366 ? 9.301 -21.423 -23.333 1.00 30.28 389 ASP A C 1
ATOM 2924 O O . ASP A 1 366 ? 9.980 -22.178 -22.619 1.00 35.57 389 ASP A O 1
ATOM 2929 N N . LEU A 1 367 ? 8.009 -21.219 -23.148 1.00 27.45 390 LEU A N 1
ATOM 2930 C CA . LEU A 1 367 ? 7.233 -21.981 -22.149 1.00 25.44 390 LEU A CA 1
ATOM 2931 C C . LEU A 1 367 ? 5.811 -22.130 -22.668 1.00 23.44 390 LEU A C 1
ATOM 2932 O O . LEU A 1 367 ? 5.523 -21.688 -23.791 1.00 23.83 390 LEU A O 1
ATOM 2937 N N . VAL A 1 368 ? 4.964 -22.742 -21.857 1.00 22.27 391 VAL A N 1
ATOM 2938 C CA . VAL A 1 368 ? 3.540 -22.941 -22.204 1.00 21.75 391 VAL A CA 1
ATOM 2939 C C . VAL A 1 368 ? 2.696 -22.342 -21.082 1.00 22.43 391 VAL A C 1
ATOM 2940 O O . VAL A 1 368 ? 2.964 -22.672 -19.896 1.00 24.02 391 VAL A O 1
ATOM 2944 N N . LEU A 1 369 ? 1.725 -21.510 -21.451 1.00 20.33 392 LEU A N 1
ATOM 2945 C CA . LEU A 1 369 ? 0.695 -21.008 -20.509 1.00 21.62 392 LEU A CA 1
ATOM 2946 C C . LEU A 1 369 ? -0.666 -21.322 -21.103 1.00 22.43 392 LEU A C 1
ATOM 2947 O O . LEU A 1 369 ? -0.918 -20.947 -22.259 1.00 21.14 392 LEU A O 1
ATOM 2952 N N . GLN A 1 370 ? -1.513 -21.962 -20.309 1.00 23.00 393 GLN A N 1
ATOM 2953 C CA A GLN A 1 370 ? -2.902 -22.285 -20.727 0.70 22.87 393 GLN A CA 1
ATOM 2954 C CA B GLN A 1 370 ? -2.898 -22.344 -20.696 0.30 22.59 393 GLN A CA 1
ATOM 2955 C C . GLN A 1 370 ? -2.889 -23.005 -22.081 1.00 22.40 393 GLN A C 1
ATOM 2956 O O . GLN A 1 370 ? -3.774 -22.721 -22.920 1.00 24.49 393 GLN A O 1
ATOM 2967 N N . ASN A 1 371 ? -1.886 -23.863 -22.286 1.00 22.97 394 ASN A N 1
ATOM 2968 C CA . ASN A 1 371 ? -1.753 -24.683 -23.509 1.00 23.04 394 ASN A CA 1
ATOM 2969 C C . ASN A 1 371 ? -1.459 -23.840 -24.758 1.00 23.32 394 ASN A C 1
ATOM 2970 O O . ASN A 1 371 ? -1.696 -24.359 -25.865 1.00 25.22 394 ASN A O 1
ATOM 2975 N N . TYR A 1 372 ? -0.903 -22.639 -24.607 1.00 21.48 395 TYR A N 1
ATOM 2976 C CA . TYR A 1 372 ? -0.362 -21.819 -25.720 1.00 21.59 395 TYR A CA 1
ATOM 2977 C C . TYR A 1 372 ? 1.154 -21.754 -25.597 1.00 22.32 395 TYR A C 1
ATOM 2978 O O . TYR A 1 372 ? 1.693 -21.554 -24.504 1.00 21.58 395 TYR A O 1
ATOM 2987 N N . HIS A 1 373 ? 1.823 -21.887 -26.730 1.00 23.28 396 HIS A N 1
ATOM 2988 C CA . HIS A 1 373 ? 3.277 -21.632 -26.837 1.00 23.06 396 HIS A CA 1
ATOM 2989 C C . HIS A 1 373 ? 3.540 -20.152 -26.573 1.00 22.36 396 HIS A C 1
ATOM 2990 O O . HIS A 1 373 ? 2.914 -19.309 -27.222 1.00 24.65 396 HIS A O 1
ATOM 2997 N N . ILE A 1 374 ? 4.413 -19.858 -25.615 1.00 22.39 397 ILE A N 1
ATOM 2998 C CA . ILE A 1 374 ? 4.863 -18.480 -25.289 1.00 22.74 397 ILE A CA 1
ATOM 2999 C C . ILE A 1 374 ? 6.329 -18.370 -25.689 1.00 23.02 397 ILE A C 1
ATOM 3000 O O . ILE A 1 374 ? 7.186 -19.007 -25.075 1.00 24.33 397 ILE A O 1
ATOM 3005 N N . PRO A 1 375 ? 6.658 -17.585 -26.733 1.00 24.72 398 PRO A N 1
ATOM 3006 C CA . PRO A 1 375 ? 8.050 -17.414 -27.150 1.00 25.06 398 PRO A CA 1
ATOM 3007 C C . PRO A 1 375 ? 8.929 -16.760 -26.079 1.00 25.19 398 PRO A C 1
ATOM 3008 O O . PRO A 1 375 ? 8.483 -15.871 -25.352 1.00 24.13 398 PRO A O 1
ATOM 3012 N N . ALA A 1 376 ? 10.175 -17.208 -25.994 1.00 26.34 399 ALA A N 1
ATOM 3013 C CA . ALA A 1 376 ? 11.203 -16.552 -25.172 1.00 25.68 399 ALA A CA 1
ATOM 3014 C C . ALA A 1 376 ? 11.172 -15.051 -25.470 1.00 25.59 399 ALA A C 1
ATOM 3015 O O . ALA A 1 376 ? 11.019 -14.686 -26.640 1.00 25.83 399 ALA A O 1
ATOM 3017 N N . GLY A 1 377 ? 11.268 -14.221 -24.431 1.00 22.37 400 GLY A N 1
ATOM 3018 C CA . GLY A 1 377 ? 11.325 -12.754 -24.552 1.00 22.96 400 GLY A CA 1
ATOM 3019 C C . GLY A 1 377 ? 9.957 -12.109 -24.447 1.00 20.37 400 GLY A C 1
ATOM 3020 O O . GLY A 1 377 ? 9.895 -10.877 -24.399 1.00 24.21 400 GLY A O 1
ATOM 3021 N N . THR A 1 378 ? 8.888 -12.904 -24.474 1.00 21.59 401 THR A N 1
ATOM 3022 C CA . THR A 1 378 ? 7.515 -12.392 -24.310 1.00 21.29 401 THR A CA 1
ATOM 3023 C C . THR A 1 378 ? 7.348 -11.777 -22.918 1.00 19.67 401 THR A C 1
ATOM 3024 O O . THR A 1 378 ? 7.763 -12.398 -21.932 1.00 20.50 401 THR A O 1
ATOM 3028 N N . LEU A 1 379 ? 6.740 -10.601 -22.865 1.00 19.99 402 LEU A N 1
ATOM 3029 C CA . LEU A 1 379 ? 6.336 -9.942 -21.598 1.00 18.44 402 LEU A CA 1
ATOM 3030 C C . LEU A 1 379 ? 5.080 -10.642 -21.093 1.00 18.84 402 LEU A C 1
ATOM 3031 O O . LEU A 1 379 ? 4.066 -10.650 -21.827 1.00 20.64 402 LEU A O 1
ATOM 3036 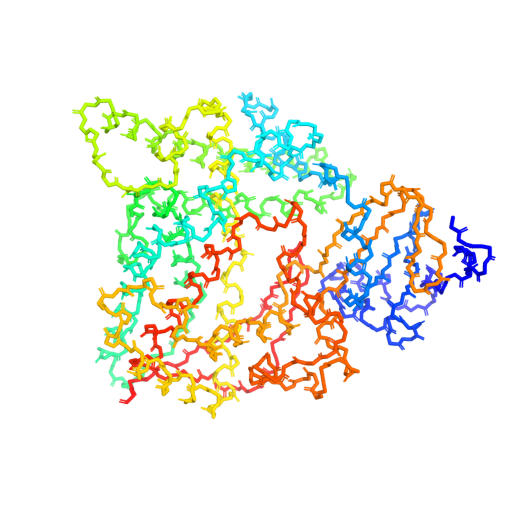N N . VAL A 1 380 ? 5.148 -11.209 -19.898 1.00 17.88 403 VAL A N 1
ATOM 3037 C CA . VAL A 1 380 ? 3.985 -11.863 -19.254 1.00 17.49 403 VAL A CA 1
ATOM 3038 C C . VAL A 1 380 ? 3.632 -11.094 -17.991 1.00 17.84 403 VAL A C 1
ATOM 3039 O O . VAL A 1 380 ? 4.522 -10.856 -17.157 1.00 17.92 403 VAL A O 1
ATOM 3043 N N . ARG A 1 381 ? 2.360 -10.748 -17.842 1.00 17.59 404 ARG A N 1
ATOM 3044 C CA . ARG A 1 381 ? 1.869 -10.035 -16.650 1.00 17.26 404 ARG A CA 1
ATOM 3045 C C . ARG A 1 381 ? 0.700 -10.800 -16.043 1.00 17.19 404 ARG A C 1
ATOM 3046 O O . ARG A 1 381 ? -0.262 -11.120 -16.757 1.00 19.05 404 ARG A O 1
ATOM 3054 N N . VAL A 1 382 ? 0.824 -11.085 -14.756 1.00 17.01 405 VAL A N 1
ATOM 3055 C CA . VAL A 1 382 ? -0.228 -11.727 -13.939 1.00 16.90 405 VAL A CA 1
ATOM 3056 C C . VAL A 1 382 ? -1.043 -10.607 -13.297 1.00 17.60 405 VAL A C 1
ATOM 3057 O O . VAL A 1 382 ? -0.515 -9.909 -12.433 1.00 18.01 405 VAL A O 1
ATOM 3061 N N . PHE A 1 383 ? -2.303 -10.446 -13.696 1.00 18.31 406 PHE A N 1
ATOM 3062 C CA . PHE A 1 383 ? -3.158 -9.348 -13.194 1.00 18.17 406 PHE A CA 1
ATOM 3063 C C . PHE A 1 383 ? -3.840 -9.791 -11.900 1.00 18.55 406 PHE A C 1
ATOM 3064 O O . PHE A 1 383 ? -4.753 -10.630 -11.912 1.00 19.32 406 PHE A O 1
ATOM 3072 N N . LEU A 1 384 ? -3.349 -9.263 -10.792 1.00 17.83 407 LEU A N 1
ATOM 3073 C CA . LEU A 1 384 ? -3.766 -9.691 -9.437 1.00 18.64 407 LEU A CA 1
ATOM 3074 C C . LEU A 1 384 ? -5.225 -9.316 -9.169 1.00 18.30 407 LEU A C 1
ATOM 3075 O O . LEU A 1 384 ? -5.897 -10.061 -8.437 1.00 19.32 407 LEU A O 1
ATOM 3080 N N . TYR A 1 385 ? -5.681 -8.187 -9.698 1.00 18.02 408 TYR A N 1
ATOM 3081 C CA . TYR A 1 385 ? -7.084 -7.761 -9.505 1.00 19.32 408 TYR A CA 1
ATOM 3082 C C . TYR A 1 385 ? -7.983 -8.874 -10.039 1.00 19.23 408 TYR A C 1
ATOM 3083 O O . TYR A 1 385 ? -8.923 -9.301 -9.351 1.00 20.32 408 TYR A O 1
ATOM 3092 N N . SER A 1 386 ? -7.700 -9.374 -11.235 1.00 19.01 409 SER A N 1
ATOM 3093 C CA . SER A 1 386 ? -8.547 -10.413 -11.878 1.00 19.87 409 SER A CA 1
ATOM 3094 C C . SER A 1 386 ? -8.309 -11.781 -11.235 1.00 20.02 409 SER A C 1
ATOM 3095 O O . SER A 1 386 ? -9.261 -12.539 -11.069 1.00 21.59 409 SER A O 1
ATOM 3098 N N . LEU A 1 387 ? -7.071 -12.111 -10.863 1.00 19.54 410 LEU A N 1
ATOM 3099 C CA . LEU A 1 387 ? -6.796 -13.427 -10.234 1.00 19.38 410 LEU A CA 1
ATOM 3100 C C . LEU A 1 387 ? -7.684 -13.574 -8.992 1.00 19.97 410 LEU A C 1
ATOM 3101 O O . LEU A 1 387 ? -8.259 -14.650 -8.778 1.00 21.09 410 LEU A O 1
ATOM 3106 N N . GLY A 1 388 ? -7.773 -12.524 -8.182 1.00 20.03 411 GLY A N 1
ATOM 3107 C CA . GLY A 1 388 ? -8.478 -12.576 -6.887 1.00 20.69 411 GLY A CA 1
ATOM 3108 C C . GLY A 1 388 ? -9.992 -12.580 -7.027 1.00 22.64 411 GLY A C 1
ATOM 3109 O O . GLY A 1 388 ? -10.669 -12.950 -6.031 1.00 24.12 411 GLY A O 1
ATOM 3110 N N . ARG A 1 389 ? -10.523 -12.227 -8.204 1.00 21.83 412 ARG A N 1
ATOM 3111 C CA . ARG A 1 389 ? -11.994 -12.048 -8.374 1.00 24.65 412 ARG A CA 1
ATOM 3112 C C . ARG A 1 389 ? -12.568 -13.163 -9.248 1.00 26.85 412 ARG A C 1
ATOM 3113 O O . ARG A 1 389 ? -13.734 -13.067 -9.665 1.00 30.87 412 ARG A O 1
ATOM 3121 N N . ASN A 1 390 ? -11.788 -14.216 -9.457 1.00 25.12 413 ASN A N 1
ATOM 3122 C CA . ASN A 1 390 ? -12.183 -15.415 -10.234 1.00 27.14 413 ASN A CA 1
ATOM 3123 C C . ASN A 1 390 ? -13.161 -16.244 -9.398 1.00 26.74 413 ASN A C 1
ATOM 3124 O O . ASN A 1 390 ? -12.767 -16.874 -8.414 1.00 26.27 413 ASN A O 1
ATOM 3129 N N . PRO A 1 391 ? -14.457 -16.321 -9.781 1.00 29.99 414 PRO A N 1
ATOM 3130 C CA . PRO A 1 391 ? -15.450 -17.009 -8.950 1.00 32.14 414 PRO A CA 1
ATOM 3131 C C . PRO A 1 391 ? -15.251 -18.535 -8.913 1.00 34.83 414 PRO A C 1
ATOM 3132 O O . PRO A 1 391 ? -15.747 -19.184 -7.985 1.00 34.67 414 PRO A O 1
ATOM 3136 N N . ALA A 1 392 ? -14.521 -19.074 -9.898 1.00 33.93 415 ALA A N 1
ATOM 3137 C CA . ALA A 1 392 ? -14.192 -20.513 -9.999 1.00 35.56 415 ALA A CA 1
ATOM 3138 C C . ALA A 1 392 ? -13.317 -20.901 -8.808 1.00 36.38 415 ALA A C 1
ATOM 3139 O O . ALA A 1 392 ? -13.452 -22.021 -8.328 1.00 42.40 415 ALA A O 1
ATOM 3141 N N . LEU A 1 393 ? -12.421 -20.002 -8.362 1.00 31.71 416 LEU A N 1
ATOM 3142 C CA . LEU A 1 393 ? -11.467 -20.301 -7.260 1.00 32.81 416 LEU A CA 1
ATOM 3143 C C . LEU A 1 393 ? -11.921 -19.640 -5.951 1.00 29.78 416 LEU A C 1
ATOM 3144 O O . LEU A 1 393 ? -11.566 -20.151 -4.863 1.00 33.04 416 LEU A O 1
ATOM 3149 N N . PHE A 1 394 ? -12.631 -18.517 -6.048 1.00 28.94 417 PHE A N 1
ATOM 3150 C CA . PHE A 1 394 ? -13.092 -17.716 -4.887 1.00 28.62 417 PHE A CA 1
ATOM 3151 C C . PHE A 1 394 ? -14.599 -17.511 -4.990 1.00 28.41 417 PHE A C 1
ATOM 3152 O O . PHE A 1 394 ? -15.075 -16.444 -5.377 1.00 29.67 417 PHE A O 1
ATOM 3160 N N . PRO A 1 395 ? -15.397 -18.551 -4.677 1.00 32.33 418 PRO A N 1
ATOM 3161 C CA . PRO A 1 395 ? -16.850 -18.434 -4.746 1.00 34.49 418 PRO A CA 1
ATOM 3162 C C . PRO A 1 395 ? -17.360 -17.214 -3.967 1.00 32.70 418 PRO A C 1
ATOM 3163 O O . PRO A 1 395 ? -16.831 -16.919 -2.895 1.00 36.24 418 PRO A O 1
ATOM 3167 N N . ARG A 1 396 ? -18.357 -16.533 -4.531 1.00 32.85 419 ARG A N 1
ATOM 3168 C CA . ARG A 1 396 ? -18.883 -15.245 -4.018 1.00 33.39 419 ARG A CA 1
ATOM 3169 C C . ARG A 1 396 ? -17.681 -14.332 -3.829 1.00 31.70 419 ARG A C 1
ATOM 3170 O O . ARG A 1 396 ? -17.329 -13.952 -2.710 1.00 32.01 419 ARG A O 1
ATOM 3178 N N . PRO A 1 397 ? -16.951 -14.043 -4.930 1.00 30.56 420 PRO A N 1
ATOM 3179 C CA . PRO A 1 397 ? -15.675 -13.342 -4.838 1.00 28.03 420 PRO A CA 1
ATOM 3180 C C . PRO A 1 397 ? -15.797 -11.911 -4.302 1.00 29.36 420 PRO A C 1
ATOM 3181 O O . PRO A 1 397 ? -14.826 -11.405 -3.819 1.00 27.62 420 PRO A O 1
ATOM 3185 N N . GLU A 1 398 ? -16.978 -11.302 -4.412 1.00 29.36 421 GLU A N 1
ATOM 3186 C CA . GLU A 1 398 ? -17.283 -9.951 -3.870 1.00 33.96 421 GLU A CA 1
ATOM 3187 C C . GLU A 1 398 ? -17.370 -9.988 -2.330 1.00 30.40 421 GLU A C 1
ATOM 3188 O O . GLU A 1 398 ? -17.291 -8.905 -1.708 1.00 33.59 421 GLU A O 1
ATOM 3194 N N . ARG A 1 399 ? -17.552 -11.168 -1.722 1.00 29.45 422 ARG A N 1
ATOM 3195 C CA . ARG A 1 399 ? -17.717 -11.320 -0.249 1.00 30.14 422 ARG A CA 1
ATOM 3196 C C . ARG A 1 399 ? -16.354 -11.247 0.458 1.00 27.73 422 ARG A C 1
ATOM 3197 O O . ARG A 1 399 ? -15.417 -11.960 0.052 1.00 26.99 422 ARG A O 1
ATOM 3205 N N . TYR A 1 400 ? -16.265 -10.446 1.514 1.00 25.98 423 TYR A N 1
ATOM 3206 C CA . TYR A 1 400 ? -15.086 -10.380 2.409 1.00 24.47 423 TYR A CA 1
ATOM 3207 C C . TYR A 1 400 ? -15.244 -11.484 3.445 1.00 24.91 423 TYR A C 1
ATOM 3208 O O . TYR A 1 400 ? -16.018 -11.318 4.398 1.00 27.73 423 TYR A O 1
ATOM 3217 N N . ASN A 1 401 ? -14.537 -12.586 3.239 1.00 23.67 424 ASN A N 1
ATOM 3218 C CA . ASN A 1 401 ? -14.704 -13.829 4.017 1.00 25.47 424 ASN A CA 1
ATOM 3219 C C . ASN A 1 401 ? -13.341 -14.421 4.350 1.00 23.86 424 ASN A C 1
ATOM 3220 O O . ASN A 1 401 ? -12.898 -15.362 3.694 1.00 24.53 424 ASN A O 1
ATOM 3225 N N . PRO A 1 402 ? -12.645 -13.916 5.389 1.00 24.09 425 PRO A N 1
ATOM 3226 C CA . PRO A 1 402 ? -11.353 -14.480 5.775 1.00 23.10 425 PRO A CA 1
ATOM 3227 C C . PRO A 1 402 ? -11.342 -16.003 5.992 1.00 23.38 425 PRO A C 1
ATOM 3228 O O . PRO A 1 402 ? -10.343 -16.651 5.729 1.00 25.55 425 PRO A O 1
ATOM 3232 N N . GLN A 1 403 ? -12.456 -16.575 6.462 1.00 23.61 426 GLN A N 1
ATOM 3233 C CA . GLN A 1 403 ? -12.597 -18.044 6.660 1.00 25.29 426 GLN A CA 1
ATOM 3234 C C . GLN A 1 403 ? -12.215 -18.811 5.386 1.00 25.12 426 GLN A C 1
ATOM 3235 O O . GLN A 1 403 ? -11.727 -19.954 5.510 1.00 24.91 426 GLN A O 1
ATOM 3241 N N . ARG A 1 404 ? -12.395 -18.218 4.201 1.00 24.95 427 ARG A N 1
ATOM 3242 C CA . ARG A 1 404 ? -12.106 -18.941 2.934 1.00 25.83 427 ARG A CA 1
ATOM 3243 C C . ARG A 1 404 ? -10.647 -19.414 2.961 1.00 24.95 427 ARG A C 1
ATOM 3244 O O . ARG A 1 404 ? -10.377 -20.477 2.409 1.00 28.20 427 ARG A O 1
ATOM 3252 N N . TRP A 1 405 ? -9.730 -18.655 3.569 1.00 24.66 428 TRP A N 1
ATOM 3253 C CA . TRP A 1 405 ? -8.288 -19.016 3.573 1.00 25.01 428 TRP A CA 1
ATOM 3254 C C . TRP A 1 405 ? -8.020 -20.171 4.534 1.00 27.34 428 TRP A C 1
ATOM 3255 O O . TRP A 1 405 ? -7.138 -20.979 4.235 1.00 34.31 428 TRP A O 1
ATOM 3266 N N . LEU A 1 406 ? -8.788 -20.287 5.616 1.00 26.16 429 LEU A N 1
ATOM 3267 C CA . LEU A 1 406 ? -8.636 -21.425 6.552 1.00 29.70 429 LEU A CA 1
ATOM 3268 C C . LEU A 1 406 ? -9.216 -22.681 5.881 1.00 28.02 429 LEU A C 1
ATOM 3269 O O . LEU A 1 406 ? -8.672 -23.777 6.098 1.00 35.48 429 LEU A O 1
ATOM 3274 N N . ASP A 1 407 ? -10.214 -22.509 5.010 1.00 26.96 430 ASP A N 1
ATOM 3275 C CA . ASP A 1 407 ? -10.869 -23.631 4.288 1.00 31.35 430 ASP A CA 1
ATOM 3276 C C . ASP A 1 407 ? -10.072 -24.074 3.053 1.00 40.54 430 ASP A C 1
ATOM 3277 O O . ASP A 1 407 ? -10.263 -25.228 2.653 1.00 47.45 430 ASP A O 1
ATOM 3282 N N . ILE A 1 408 ? -9.200 -23.213 2.511 1.00 39.87 431 ILE A N 1
ATOM 3283 C CA . ILE A 1 408 ? -8.876 -23.163 1.046 1.00 49.63 431 ILE A CA 1
ATOM 3284 C C . ILE A 1 408 ? -8.329 -24.496 0.532 1.00 59.77 431 ILE A C 1
ATOM 3285 O O . ILE A 1 408 ? -7.351 -25.038 1.128 1.00 65.74 431 ILE A O 1
ATOM 3290 N N . ARG A 1 409 ? -8.896 -24.896 -0.619 1.00 66.80 432 ARG A N 1
ATOM 3291 C CA . ARG A 1 409 ? -8.698 -26.173 -1.353 1.00 64.42 432 ARG A CA 1
ATOM 3292 C C . ARG A 1 409 ? -8.169 -25.868 -2.759 1.00 65.32 432 ARG A C 1
ATOM 3293 O O . ARG A 1 409 ? -8.026 -24.672 -3.104 1.00 75.43 432 ARG A O 1
ATOM 3301 N N . GLY A 1 410 ? -7.904 -26.915 -3.542 1.00 60.92 433 GLY A N 1
ATOM 3302 C CA . GLY A 1 410 ? -7.485 -26.798 -4.951 1.00 63.88 433 GLY A CA 1
ATOM 3303 C C . GLY A 1 410 ? -6.012 -27.105 -5.119 1.00 73.31 433 GLY A C 1
ATOM 3304 O O . GLY A 1 410 ? -5.221 -26.722 -4.225 1.00 75.05 433 GLY A O 1
ATOM 3305 N N . SER A 1 411 ? -5.673 -27.772 -6.227 1.00 73.83 434 SER A N 1
ATOM 3306 C CA . SER A 1 411 ? -4.309 -28.234 -6.601 1.00 78.15 434 SER A CA 1
ATOM 3307 C C . SER A 1 411 ? -3.265 -27.149 -6.291 1.00 77.78 434 SER A C 1
ATOM 3308 O O . SER A 1 411 ? -2.385 -27.399 -5.437 1.00 80.11 434 SER A O 1
ATOM 3311 N N . GLY A 1 412 ? -3.380 -25.978 -6.927 1.00 74.32 435 GLY A N 1
ATOM 3312 C CA . GLY A 1 412 ? -2.328 -24.939 -6.947 1.00 69.86 435 GLY A CA 1
ATOM 3313 C C . GLY A 1 412 ? -2.496 -23.891 -5.857 1.00 63.37 435 GLY A C 1
ATOM 3314 O O . GLY A 1 412 ? -2.137 -22.690 -6.133 1.00 46.47 435 GLY A O 1
ATOM 3315 N N . ARG A 1 413 ? -2.976 -24.316 -4.670 1.00 57.36 436 ARG A N 1
ATOM 3316 C CA . ARG A 1 413 ? -3.465 -23.422 -3.580 1.00 44.21 436 ARG A CA 1
ATOM 3317 C C . ARG A 1 413 ? -2.291 -22.582 -3.055 1.00 38.51 436 ARG A C 1
ATOM 3318 O O . ARG A 1 413 ? -2.557 -21.464 -2.592 1.00 31.40 436 ARG A O 1
ATOM 3326 N N . ASN A 1 414 ? -1.044 -23.062 -3.184 1.00 44.71 437 ASN A N 1
ATOM 3327 C CA . ASN A 1 414 ? 0.192 -22.300 -2.838 1.00 46.59 437 ASN A CA 1
ATOM 3328 C C . ASN A 1 414 ? 0.260 -21.009 -3.673 1.00 32.85 437 ASN A C 1
ATOM 3329 O O . ASN A 1 414 ? 0.877 -20.018 -3.196 1.00 47.22 437 ASN A O 1
ATOM 3334 N N . PHE A 1 415 ? -0.339 -20.997 -4.872 1.00 26.01 438 PHE A N 1
ATOM 3335 C CA . PHE A 1 415 ? -0.301 -19.810 -5.766 1.00 22.15 438 PHE A CA 1
ATOM 3336 C C . PHE A 1 415 ? -1.631 -19.049 -5.790 1.00 20.80 438 PHE A C 1
ATOM 3337 O O . PHE A 1 415 ? -1.829 -18.210 -6.681 1.00 22.17 438 PHE A O 1
ATOM 3345 N N . TYR A 1 416 ? -2.507 -19.267 -4.812 1.00 21.61 439 TYR A N 1
ATOM 3346 C CA . TYR A 1 416 ? -3.766 -18.491 -4.735 1.00 22.05 439 TYR A CA 1
ATOM 3347 C C . TYR A 1 416 ? -3.511 -17.122 -4.105 1.00 20.90 439 TYR A C 1
ATOM 3348 O O . TYR A 1 416 ? -4.262 -16.199 -4.370 1.00 23.58 439 TYR A O 1
ATOM 3357 N N . HIS A 1 417 ? -2.485 -17.021 -3.260 1.00 21.46 440 HIS A N 1
ATOM 3358 C CA . HIS A 1 417 ? -2.107 -15.778 -2.556 1.00 19.95 440 HIS A CA 1
ATOM 3359 C C . HIS A 1 417 ? -0.726 -15.364 -3.054 1.00 18.89 440 HIS A C 1
ATOM 3360 O O . HIS A 1 417 ? 0.273 -15.889 -2.553 1.00 20.76 440 HIS A O 1
ATOM 3367 N N . VAL A 1 418 ? -0.683 -14.470 -4.031 1.00 18.99 441 VAL A N 1
ATOM 3368 C CA . VAL A 1 418 ? 0.603 -14.047 -4.639 1.00 17.95 441 VAL A CA 1
ATOM 3369 C C . VAL A 1 418 ? 0.717 -12.537 -4.756 1.00 17.15 441 VAL A C 1
ATOM 3370 O O . VAL A 1 418 ? 1.395 -12.049 -5.674 1.00 18.00 441 VAL A O 1
ATOM 3374 N N . PRO A 1 419 ? 0.145 -11.714 -3.851 1.00 16.90 442 PRO A N 1
ATOM 3375 C CA . PRO A 1 419 ? 0.241 -10.258 -4.018 1.00 17.35 442 PRO A CA 1
ATOM 3376 C C . PRO A 1 419 ? 1.654 -9.712 -3.763 1.00 16.37 442 PRO A C 1
ATOM 3377 O O . PRO A 1 419 ? 1.908 -8.571 -4.124 1.00 17.39 442 PRO A O 1
ATOM 3381 N N . PHE A 1 420 ? 2.506 -10.526 -3.139 1.00 16.68 443 PHE A N 1
ATOM 3382 C CA . PHE A 1 420 ? 3.939 -10.219 -2.897 1.00 16.60 443 PHE A CA 1
ATOM 3383 C C . PHE A 1 420 ? 4.820 -10.930 -3.932 1.00 17.04 443 PHE A C 1
ATOM 3384 O O . PHE A 1 420 ? 6.042 -10.931 -3.776 1.00 17.61 443 PHE A O 1
ATOM 3392 N N . GLY A 1 421 ? 4.230 -11.485 -4.990 1.00 16.72 444 GLY A N 1
ATOM 3393 C CA . GLY A 1 421 ? 5.026 -12.170 -6.008 1.00 16.28 444 GLY A CA 1
ATOM 3394 C C . GLY A 1 421 ? 5.410 -13.565 -5.577 1.00 17.38 444 GLY A C 1
ATOM 3395 O O . GLY A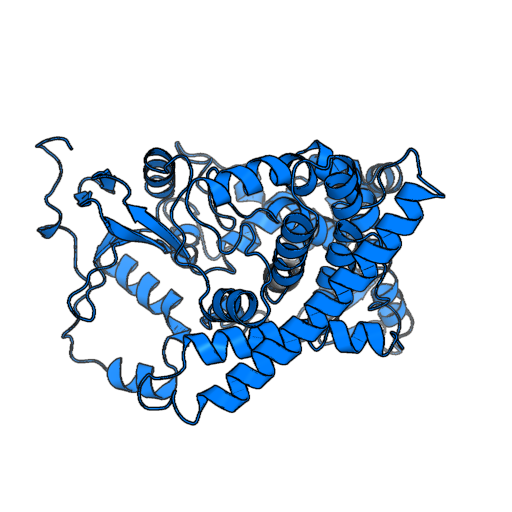 1 421 ? 4.714 -14.200 -4.757 1.00 19.21 444 GLY A O 1
ATOM 3396 N N . PHE A 1 422 ? 6.469 -14.080 -6.175 1.00 16.88 445 PHE A N 1
ATOM 3397 C CA . PHE A 1 422 ? 6.803 -15.510 -6.050 1.00 18.01 445 PHE A CA 1
ATOM 3398 C C . PHE A 1 422 ? 8.292 -15.716 -6.301 1.00 17.04 445 PHE A C 1
ATOM 3399 O O . PHE A 1 422 ? 8.917 -14.870 -6.925 1.00 17.69 445 PHE A O 1
ATOM 3407 N N . GLY A 1 423 ? 8.794 -16.845 -5.824 1.00 18.84 446 GLY A N 1
ATOM 3408 C CA . GLY A 1 423 ? 10.147 -17.281 -6.153 1.00 18.95 446 GLY A CA 1
ATOM 3409 C C . GLY A 1 423 ? 11.223 -16.399 -5.568 1.00 18.72 446 GLY A C 1
ATOM 3410 O O . GLY A 1 423 ? 10.981 -15.674 -4.596 1.00 19.17 446 GLY A O 1
ATOM 3411 N N . MET A 1 424 ? 12.412 -16.480 -6.152 1.00 19.50 447 MET A N 1
ATOM 3412 C CA A MET A 1 424 ? 13.568 -15.843 -5.483 0.70 21.46 447 MET A CA 1
ATOM 3413 C CA B MET A 1 424 ? 13.656 -15.829 -5.653 0.30 21.58 447 MET A CA 1
ATOM 3414 C C . MET A 1 424 ? 13.461 -14.311 -5.553 1.00 18.93 447 MET A C 1
ATOM 3415 O O . MET A 1 424 ? 14.067 -13.668 -4.680 1.00 21.06 447 MET A O 1
ATOM 3424 N N . ARG A 1 425 ? 12.679 -13.746 -6.481 1.00 17.49 448 ARG A N 1
ATOM 3425 C CA . ARG A 1 425 ? 12.563 -12.280 -6.597 1.00 17.02 448 ARG A CA 1
ATOM 3426 C C . ARG A 1 425 ? 11.234 -11.780 -6.028 1.00 16.58 448 ARG A C 1
ATOM 3427 O O . ARG A 1 425 ? 10.833 -10.646 -6.338 1.00 18.80 448 ARG A O 1
ATOM 3435 N N . GLN A 1 426 ? 10.605 -12.557 -5.169 1.00 16.18 449 GLN A N 1
ATOM 3436 C CA . GLN A 1 426 ? 9.409 -12.087 -4.439 1.00 16.71 449 GLN A CA 1
ATOM 3437 C C . GLN A 1 426 ? 9.759 -10.858 -3.585 1.00 17.28 449 GLN A C 1
ATOM 3438 O O . GLN A 1 426 ? 10.929 -10.558 -3.320 1.00 18.05 449 GLN A O 1
ATOM 3444 N N . CYS A 1 427 ? 8.747 -10.163 -3.114 1.00 16.11 450 CYS A N 1
ATOM 3445 C CA . CYS A 1 427 ? 8.920 -8.978 -2.256 1.00 15.31 450 CYS A CA 1
ATOM 3446 C C . CYS A 1 427 ? 9.850 -9.292 -1.084 1.00 16.22 450 CYS A C 1
ATOM 3447 O O . CYS A 1 427 ? 9.556 -10.172 -0.281 1.00 18.29 450 CYS A O 1
ATOM 3450 N N . LEU A 1 428 ? 10.912 -8.515 -0.954 1.00 16.05 451 LEU A N 1
ATOM 3451 C CA . LEU A 1 428 ? 11.874 -8.696 0.157 1.00 16.86 451 LEU A CA 1
ATOM 3452 C C . LEU A 1 428 ? 11.260 -8.203 1.468 1.00 16.95 451 LEU A C 1
ATOM 3453 O O . LEU A 1 428 ? 11.667 -8.705 2.528 1.00 18.45 451 LEU A O 1
ATOM 3458 N N . GLY A 1 429 ? 10.339 -7.243 1.388 1.00 16.85 452 GLY A N 1
ATOM 3459 C CA . GLY A 1 429 ? 9.736 -6.620 2.580 1.00 17.28 452 GLY A CA 1
ATOM 3460 C C . GLY A 1 429 ? 8.484 -7.319 3.064 1.00 17.35 452 GLY A C 1
ATOM 3461 O O . GLY A 1 429 ? 7.871 -6.821 4.019 1.00 18.02 452 GLY A O 1
ATOM 3462 N N . ARG A 1 430 ? 8.095 -8.438 2.474 1.00 17.51 453 ARG A N 1
ATOM 3463 C CA . ARG A 1 430 ? 6.736 -8.970 2.686 1.00 19.00 453 ARG A CA 1
ATOM 3464 C C . ARG A 1 430 ? 6.485 -9.299 4.154 1.00 19.29 453 ARG A C 1
ATOM 3465 O O . ARG A 1 430 ? 5.371 -9.060 4.619 1.00 20.24 453 ARG A O 1
ATOM 3473 N N . ARG A 1 431 ? 7.449 -9.879 4.855 1.00 18.72 454 ARG A N 1
ATOM 3474 C CA . ARG A 1 431 ? 7.188 -10.298 6.257 1.00 18.88 454 ARG A CA 1
ATOM 3475 C C . ARG A 1 431 ? 7.172 -9.073 7.176 1.00 19.47 454 ARG A C 1
ATOM 3476 O O . ARG A 1 431 ? 6.431 -9.093 8.168 1.00 20.62 454 ARG A O 1
ATOM 3484 N N . LEU A 1 432 ? 7.937 -8.033 6.869 1.00 19.09 455 LEU A N 1
ATOM 3485 C CA . LEU A 1 432 ? 7.890 -6.773 7.631 1.00 19.95 455 LEU A CA 1
ATOM 3486 C C . LEU A 1 432 ? 6.526 -6.113 7.385 1.00 19.58 455 LEU A C 1
ATOM 3487 O O . LEU A 1 432 ? 5.863 -5.694 8.359 1.00 20.50 455 LEU A O 1
ATOM 3492 N N . ALA A 1 433 ? 6.059 -6.065 6.141 1.00 18.51 456 ALA A N 1
ATOM 3493 C CA . ALA A 1 433 ? 4.733 -5.492 5.823 1.00 18.94 456 ALA A CA 1
ATOM 3494 C C . ALA A 1 433 ? 3.644 -6.282 6.566 1.00 19.21 456 ALA A C 1
ATOM 3495 O O . ALA A 1 433 ? 2.742 -5.670 7.209 1.00 20.23 456 ALA A O 1
ATOM 3497 N N . GLU A 1 434 ? 3.691 -7.609 6.475 1.00 18.74 457 GLU A N 1
ATOM 3498 C CA . GLU A 1 434 ? 2.654 -8.479 7.080 1.00 20.42 457 GLU A CA 1
ATOM 3499 C C . GLU A 1 434 ? 2.647 -8.241 8.601 1.00 20.56 457 GLU A C 1
ATOM 3500 O O . GLU A 1 434 ? 1.561 -8.095 9.217 1.00 21.63 457 GLU A O 1
ATOM 3506 N N . ALA A 1 435 ? 3.819 -8.183 9.236 1.00 18.88 458 ALA A N 1
ATOM 3507 C CA . ALA A 1 435 ? 3.911 -8.017 10.705 1.00 20.32 458 ALA A CA 1
ATOM 3508 C C . ALA A 1 435 ? 3.312 -6.654 11.072 1.00 20.13 458 ALA A C 1
ATOM 3509 O O . ALA A 1 435 ? 2.580 -6.540 12.085 1.00 20.75 458 ALA A O 1
ATOM 3511 N N . GLU A 1 436 ? 3.625 -5.617 10.308 1.00 19.35 459 GLU A N 1
ATOM 3512 C CA . GLU A 1 436 ? 3.092 -4.260 10.614 1.00 19.75 459 GLU A CA 1
ATOM 3513 C C . GLU A 1 436 ? 1.563 -4.290 10.580 1.00 19.78 459 GLU A C 1
ATOM 3514 O O . GLU A 1 436 ? 0.922 -3.667 11.441 1.00 21.44 459 GLU A O 1
ATOM 3520 N N . MET A 1 437 ? 0.985 -4.927 9.568 1.00 20.19 460 MET A N 1
ATOM 3521 C CA . MET A 1 437 ? -0.478 -4.920 9.419 1.00 21.19 460 MET A CA 1
ATOM 3522 C C . MET A 1 437 ? -1.090 -5.731 10.556 1.00 20.27 460 MET A C 1
ATOM 3523 O O . MET A 1 437 ? -2.045 -5.256 11.185 1.00 22.23 460 MET A O 1
ATOM 3528 N N . LEU A 1 438 ? -0.541 -6.911 10.816 1.00 20.20 461 LEU A N 1
ATOM 3529 C CA . LEU A 1 438 ? -1.078 -7.849 11.825 1.00 21.64 461 LEU A CA 1
ATOM 3530 C C . LEU A 1 438 ? -1.095 -7.162 13.187 1.00 22.32 461 LEU A C 1
ATOM 3531 O O . LEU A 1 438 ? -2.127 -7.217 13.888 1.00 23.66 461 LEU A O 1
ATOM 3536 N N . LEU A 1 439 ? 0.026 -6.555 13.577 1.00 22.00 462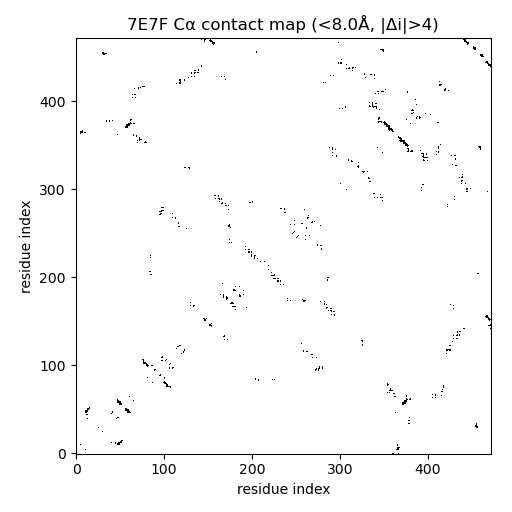 LEU A N 1
ATOM 3537 C CA . LEU A 1 439 ? 0.149 -6.055 14.968 1.00 22.44 462 LEU A CA 1
ATOM 3538 C C . LEU A 1 439 ? -0.659 -4.769 15.145 1.00 23.66 462 LEU A C 1
ATOM 3539 O O . LEU A 1 439 ? -1.233 -4.608 16.237 1.00 24.86 462 LEU A O 1
ATOM 3544 N N . LEU A 1 440 ? -0.753 -3.896 14.145 1.00 22.40 463 LEU A N 1
ATOM 3545 C CA . LEU A 1 440 ? -1.592 -2.679 14.323 1.00 23.37 463 LEU A CA 1
ATOM 3546 C C . LEU A 1 440 ? -3.039 -3.143 14.488 1.00 23.99 463 LEU A C 1
ATOM 3547 O O . LEU A 1 440 ? -3.721 -2.645 15.394 1.00 25.25 463 LEU A O 1
ATOM 3552 N N . LEU A 1 441 ? -3.509 -4.055 13.644 1.00 22.65 464 LEU A N 1
ATOM 3553 C CA . LEU A 1 441 ? -4.920 -4.491 13.719 1.00 22.33 464 LEU A CA 1
ATOM 3554 C C . LEU A 1 441 ? -5.175 -5.233 15.037 1.00 25.37 464 LEU A C 1
ATOM 3555 O O . LEU A 1 441 ? -6.225 -4.977 15.677 1.00 25.69 464 LEU A O 1
ATOM 3560 N N . HIS A 1 442 ? -4.256 -6.087 15.467 1.00 22.62 465 HIS A N 1
ATOM 3561 C CA . HIS A 1 442 ? -4.364 -6.816 16.754 1.00 24.77 465 HIS A CA 1
ATOM 3562 C C . HIS A 1 442 ? -4.600 -5.819 17.892 1.00 26.96 465 HIS A C 1
ATOM 3563 O O . HIS A 1 442 ? -5.556 -6.011 18.689 1.00 29.58 465 HIS A O 1
ATOM 3570 N N . HIS A 1 443 ? -3.760 -4.791 17.992 1.00 26.29 466 HIS A N 1
ATOM 3571 C CA . HIS A 1 443 ? -3.809 -3.834 19.127 1.00 26.96 466 HIS A CA 1
ATOM 3572 C C . HIS A 1 443 ? -5.042 -2.938 19.019 1.00 27.03 466 HIS A C 1
ATOM 3573 O O . HIS A 1 443 ? -5.662 -2.680 20.067 1.00 33.76 466 HIS A O 1
ATOM 3580 N N . VAL A 1 444 ? -5.430 -2.519 17.820 1.00 27.43 467 VAL A N 1
ATOM 3581 C CA . VAL A 1 444 ? -6.628 -1.646 17.654 1.00 27.95 467 VAL A CA 1
ATOM 3582 C C . VAL A 1 444 ? -7.881 -2.444 18.029 1.00 28.70 467 VAL A C 1
ATOM 3583 O O . VAL A 1 444 ? -8.705 -1.895 18.778 1.00 30.15 467 VAL A O 1
ATOM 3587 N N . LEU A 1 445 ? -8.003 -3.690 17.565 1.00 28.52 468 LEU A N 1
ATOM 3588 C CA . LEU A 1 445 ? -9.244 -4.492 17.717 1.00 31.74 468 LEU A CA 1
ATOM 3589 C C . LEU A 1 445 ? -9.482 -4.832 19.189 1.00 33.32 468 LEU A C 1
ATOM 3590 O O . LEU A 1 445 ? -10.652 -5.041 19.562 1.00 36.34 468 LEU A O 1
ATOM 3595 N N . LYS A 1 446 ? -8.433 -4.920 20.005 1.00 33.56 469 LYS A N 1
ATOM 3596 C CA . LYS A 1 446 ? -8.616 -5.262 21.443 1.00 37.43 469 LYS A CA 1
ATOM 3597 C C . LYS A 1 446 ? -9.385 -4.155 22.173 1.00 39.97 469 LYS A C 1
ATOM 3598 O O . LYS A 1 446 ? -10.042 -4.471 23.176 1.00 49.57 469 LYS A O 1
ATOM 3604 N N . HIS A 1 447 ? -9.287 -2.909 21.699 1.00 38.72 470 HIS A N 1
ATOM 3605 C CA . HIS A 1 447 ? -9.692 -1.696 22.458 1.00 41.24 470 HIS A CA 1
ATOM 3606 C C . HIS A 1 447 ? -10.861 -0.959 21.785 1.00 39.32 470 HIS A C 1
ATOM 3607 O O . HIS A 1 447 ? -11.586 -0.253 22.519 1.00 42.65 470 HIS A O 1
ATOM 3614 N N . LEU A 1 448 ? -11.013 -1.064 20.457 1.00 34.18 471 LEU A N 1
ATOM 3615 C CA . LEU A 1 448 ? -11.851 -0.152 19.630 1.00 33.86 471 LEU A CA 1
ATOM 3616 C C . LEU A 1 448 ? -12.639 -0.926 18.572 1.00 30.26 471 LEU A C 1
ATOM 3617 O O . LEU A 1 448 ? -12.155 -1.990 18.130 1.00 33.00 471 LEU A O 1
ATOM 3622 N N . GLN A 1 449 ? -13.814 -0.388 18.212 1.00 32.97 472 GLN A N 1
ATOM 3623 C CA . GLN A 1 449 ? -14.673 -0.828 17.083 1.00 36.21 472 GLN A CA 1
ATOM 3624 C C . GLN A 1 449 ? -14.623 0.252 16.008 1.00 34.30 472 GLN A C 1
ATOM 3625 O O . GLN A 1 449 ? -14.551 1.439 16.377 1.00 34.95 472 GLN A O 1
ATOM 3631 N N . VAL A 1 450 ? -14.700 -0.135 14.736 1.00 30.84 473 VAL A N 1
ATOM 3632 C CA . VAL A 1 450 ? -14.637 0.840 13.622 1.00 30.09 473 VAL A CA 1
ATOM 3633 C C . VAL A 1 450 ? -15.913 0.734 12.787 1.00 30.81 473 VAL A C 1
ATOM 3634 O O . VAL A 1 450 ? -16.385 -0.408 12.569 1.00 30.33 473 VAL A O 1
ATOM 3638 N N . GLU A 1 451 ? -16.450 1.886 12.373 1.00 30.33 474 GLU A N 1
ATOM 3639 C CA . GLU A 1 451 ? -17.553 1.989 11.386 1.00 32.53 474 GLU A CA 1
ATOM 3640 C C . GLU A 1 451 ? -17.210 3.045 10.341 1.00 31.29 474 GLU A C 1
ATOM 3641 O O . GLU A 1 451 ? -16.236 3.793 10.539 1.00 31.64 474 GLU A O 1
ATOM 3647 N N . THR A 1 452 ? -18.016 3.101 9.283 1.00 34.55 475 THR A N 1
ATOM 3648 C CA . THR A 1 452 ? -17.928 4.098 8.191 1.00 37.49 475 THR A CA 1
ATOM 3649 C C . THR A 1 452 ? -19.368 4.516 7.887 1.00 39.97 475 THR A C 1
ATOM 3650 O O . THR A 1 452 ? -20.255 3.689 8.164 1.00 38.26 475 THR A O 1
ATOM 3654 N N . LEU A 1 453 ? -19.595 5.734 7.380 1.00 39.78 476 LEU A N 1
ATOM 3655 C CA . LEU A 1 453 ? -20.954 6.327 7.246 1.00 43.80 476 LEU A CA 1
ATOM 3656 C C . LEU A 1 453 ? -21.779 5.504 6.252 1.00 42.93 476 LEU A C 1
ATOM 3657 O O . LEU A 1 453 ? -22.938 5.177 6.578 1.00 50.84 476 LEU A O 1
ATOM 3662 N N . THR A 1 454 ? -21.217 5.208 5.078 1.00 48.62 477 THR A N 1
ATOM 3663 C CA . THR A 1 454 ? -21.896 4.449 3.995 1.00 51.98 477 THR A CA 1
ATOM 3664 C C . THR A 1 454 ? -21.090 3.187 3.684 1.00 48.72 477 THR A C 1
ATOM 3665 O O . THR A 1 454 ? -19.880 3.180 3.941 1.00 48.43 477 THR A O 1
ATOM 3669 N N . GLN A 1 455 ? -21.774 2.170 3.156 1.00 47.34 478 GLN A N 1
ATOM 3670 C CA . GLN A 1 455 ? -21.229 0.820 2.878 1.00 46.82 478 GLN A CA 1
ATOM 3671 C C . GLN A 1 455 ? -20.887 0.733 1.386 1.00 38.51 478 GLN A C 1
ATOM 3672 O O . GLN A 1 455 ? -20.692 -0.397 0.905 1.00 38.61 478 GLN A O 1
ATOM 3678 N N . GLU A 1 456 ? -20.816 1.877 0.687 1.00 40.51 479 GLU A N 1
ATOM 3679 C CA . GLU A 1 456 ? -20.526 1.940 -0.771 1.00 42.06 479 GLU A CA 1
ATOM 3680 C C . GLU A 1 456 ? -19.104 1.408 -1.016 1.00 36.28 479 GLU A C 1
ATOM 3681 O O . GLU A 1 456 ? -18.213 1.684 -0.214 1.00 33.92 479 GLU A O 1
ATOM 3687 N N . ASP A 1 457 ? -18.913 0.652 -2.092 1.00 34.66 480 ASP A N 1
ATOM 3688 C CA . ASP A 1 457 ? -17.572 0.216 -2.543 1.00 32.36 480 ASP A CA 1
ATOM 3689 C C . ASP A 1 457 ? -16.677 1.444 -2.734 1.00 32.23 480 ASP A C 1
ATOM 3690 O O . ASP A 1 457 ? -17.168 2.520 -3.160 1.00 35.20 480 ASP A O 1
ATOM 3695 N N . ILE A 1 458 ? -15.396 1.284 -2.427 1.00 31.41 481 ILE A N 1
ATOM 3696 C CA . ILE A 1 458 ? -14.364 2.316 -2.708 1.00 31.81 481 ILE A CA 1
ATOM 3697 C C . ILE A 1 458 ? -13.928 2.139 -4.165 1.00 32.28 481 ILE A C 1
ATOM 3698 O O . ILE A 1 458 ? -13.837 0.997 -4.639 1.00 38.30 481 ILE A O 1
ATOM 3703 N N . LYS A 1 459 ? -13.757 3.245 -4.869 1.00 32.08 482 LYS A N 1
ATOM 3704 C CA A LYS A 1 459 ? -13.183 3.240 -6.237 0.50 32.12 482 LYS A CA 1
ATOM 3705 C CA B LYS A 1 459 ? -13.182 3.274 -6.236 0.50 32.78 482 LYS A CA 1
ATOM 3706 C C . LYS A 1 459 ? -11.658 3.220 -6.109 1.00 29.19 482 LYS A C 1
ATOM 3707 O O . LYS A 1 459 ? -11.112 4.076 -5.402 1.00 30.83 482 LYS A O 1
ATOM 3718 N N . MET A 1 460 ? -11.023 2.246 -6.754 1.00 25.93 483 MET A N 1
ATOM 3719 C CA . MET A 1 460 ? -9.551 2.200 -6.859 1.00 24.40 483 MET A CA 1
ATOM 3720 C C . MET A 1 460 ? -9.142 2.869 -8.164 1.00 24.10 483 MET A C 1
ATOM 3721 O O . MET A 1 460 ? -9.837 2.678 -9.184 1.00 25.42 483 MET A O 1
ATOM 3726 N N . VAL A 1 461 ? -8.029 3.599 -8.119 1.00 24.10 484 VAL A N 1
ATOM 3727 C CA . VAL A 1 461 ? -7.424 4.236 -9.316 1.00 23.76 484 VAL A CA 1
ATOM 3728 C C . VAL A 1 461 ? -6.019 3.667 -9.500 1.00 23.18 484 VAL A C 1
ATOM 3729 O O . VAL A 1 461 ? -5.285 3.466 -8.508 1.00 25.38 484 VAL A O 1
ATOM 3733 N N . TYR A 1 462 ? -5.696 3.354 -10.736 1.00 22.47 485 TYR A N 1
ATOM 3734 C CA . TYR A 1 462 ? -4.362 2.843 -11.101 1.00 23.57 485 TYR A CA 1
ATOM 3735 C C . TYR A 1 462 ? -3.471 4.017 -11.492 1.00 23.59 485 TYR A C 1
ATOM 3736 O O . TYR A 1 462 ? -3.753 4.702 -12.491 1.00 25.79 485 TYR A O 1
ATOM 3745 N N . SER A 1 463 ? -2.421 4.206 -10.697 1.00 25.73 486 SER A N 1
ATOM 3746 C CA . SER A 1 463 ? -1.387 5.257 -10.809 1.00 30.58 486 SER A CA 1
ATOM 3747 C C . SER A 1 463 ? -0.072 4.719 -10.225 1.00 31.00 486 SER A C 1
ATOM 3748 O O . SER A 1 463 ? 0.279 5.024 -9.011 1.00 32.05 486 SER A O 1
ATOM 3751 N N . PHE A 1 464 ? 0.580 3.915 -11.075 1.00 25.98 487 PHE A N 1
ATOM 3752 C CA . PHE A 1 464 ? 1.709 2.986 -10.802 1.00 24.49 487 PHE A CA 1
ATOM 3753 C C . PHE A 1 464 ? 1.257 1.859 -9.870 1.00 22.70 487 PHE A C 1
ATOM 3754 O O . PHE A 1 464 ? 1.567 0.683 -10.139 1.00 25.52 487 PHE A O 1
ATOM 3762 N N . ILE A 1 465 ? 0.577 2.215 -8.779 1.00 21.73 488 ILE A N 1
ATOM 3763 C CA . ILE A 1 465 ? -0.085 1.266 -7.853 1.00 21.83 488 ILE A CA 1
ATOM 3764 C C . ILE A 1 465 ? -1.591 1.517 -7.903 1.00 21.66 488 ILE A C 1
ATOM 3765 O O . ILE A 1 465 ? -2.031 2.548 -8.451 1.00 22.33 488 ILE A O 1
ATOM 3770 N N . LEU A 1 466 ? -2.336 0.576 -7.353 1.00 22.11 489 LEU A N 1
ATOM 3771 C CA . LEU A 1 466 ? -3.788 0.720 -7.121 1.00 21.70 489 LEU A CA 1
ATOM 3772 C C . LEU A 1 466 ? -3.990 1.375 -5.760 1.00 23.05 489 LEU A C 1
ATOM 3773 O O . LEU A 1 466 ? -3.463 0.885 -4.757 1.00 24.94 489 LEU A O 1
ATOM 3778 N N . ARG A 1 467 ? -4.725 2.470 -5.738 1.00 23.00 490 ARG A N 1
ATOM 3779 C CA . ARG A 1 467 ? -4.932 3.247 -4.509 1.00 25.05 490 ARG A CA 1
ATOM 3780 C C . ARG A 1 467 ? -6.382 3.682 -4.452 1.00 24.55 490 ARG A C 1
ATOM 3781 O O . ARG A 1 467 ? -7.044 3.883 -5.469 1.00 24.91 490 ARG A O 1
ATOM 3789 N N . PRO A 1 468 ? -6.933 3.813 -3.239 1.00 26.95 491 PRO A N 1
ATOM 3790 C CA . PRO A 1 468 ? -8.311 4.267 -3.116 1.00 29.27 491 PRO A CA 1
ATOM 3791 C C . PRO A 1 468 ? -8.414 5.746 -3.535 1.00 34.49 491 PRO A C 1
ATOM 3792 O O . PRO A 1 468 ? -7.526 6.512 -3.209 1.00 37.62 491 PRO A O 1
ATOM 3796 N N . SER A 1 469 ? -9.455 6.084 -4.306 1.00 35.54 492 SER A N 1
ATOM 3797 C CA . SER A 1 469 ? -9.723 7.441 -4.870 1.00 43.20 492 SER A CA 1
ATOM 3798 C C . SER A 1 469 ? -10.094 8.444 -3.775 1.00 49.08 492 SER A C 1
ATOM 3799 O O . SER A 1 469 ? -9.560 9.587 -3.830 1.00 55.40 492 SER A O 1
ATOM 3802 N N . MET A 1 470 ? -11.006 8.055 -2.871 1.00 44.12 493 MET A N 1
ATOM 3803 C CA . MET A 1 470 ? -11.692 8.950 -1.894 1.00 43.05 493 MET A CA 1
ATOM 3804 C C . MET A 1 470 ? -11.968 8.150 -0.615 1.00 40.89 493 MET A C 1
ATOM 3805 O O . MET A 1 470 ? -13.152 7.955 -0.262 1.00 41.86 493 MET A O 1
ATOM 3810 N N . PHE A 1 471 ? -10.920 7.704 0.066 1.00 34.48 494 PHE A N 1
ATOM 3811 C CA . PHE A 1 471 ? -11.052 6.790 1.230 1.00 31.20 494 PHE A CA 1
ATOM 3812 C C . PHE A 1 471 ? -11.858 7.506 2.307 1.00 32.46 494 PHE A C 1
ATOM 3813 O O . PHE A 1 471 ? -11.573 8.652 2.661 1.00 34.55 494 PHE A O 1
ATOM 3821 N N . PRO A 1 472 ? -12.911 6.862 2.846 1.00 31.50 495 PRO A N 1
ATOM 3822 C CA . PRO A 1 472 ? -13.845 7.559 3.719 1.00 31.81 495 PRO A CA 1
ATOM 3823 C C . PRO A 1 472 ? -13.292 7.801 5.127 1.00 31.12 495 PRO A C 1
ATOM 3824 O O . PRO A 1 472 ? -12.396 7.089 5.573 1.00 30.46 495 PRO A O 1
ATOM 3828 N N . LEU A 1 473 ? -13.841 8.800 5.809 1.00 35.09 496 LEU A N 1
ATOM 3829 C CA . LEU A 1 473 ? -13.597 8.980 7.259 1.00 34.47 496 LEU A CA 1
ATOM 3830 C C . LEU A 1 473 ? -14.035 7.696 7.961 1.00 30.71 496 LEU A C 1
ATOM 3831 O O . LEU A 1 473 ? -15.059 7.098 7.561 1.00 33.46 496 LEU A O 1
ATOM 3836 N N . LEU A 1 474 ? -13.305 7.300 8.992 1.00 30.20 497 LEU A N 1
ATOM 3837 C CA . LEU A 1 474 ? -13.689 6.151 9.839 1.00 31.40 497 LEU A CA 1
ATOM 3838 C C . LEU A 1 474 ? -14.051 6.656 11.222 1.00 31.97 497 LEU A C 1
ATOM 3839 O O . LEU A 1 474 ? -13.460 7.645 11.701 1.00 32.36 497 LEU A O 1
ATOM 3844 N N . THR A 1 475 ? -14.984 5.967 11.854 1.00 32.09 498 THR A N 1
ATOM 3845 C CA . THR A 1 475 ? -15.417 6.328 13.220 1.00 33.44 498 THR A CA 1
ATOM 3846 C C . THR A 1 475 ? -14.993 5.206 14.160 1.00 31.39 498 THR A C 1
ATOM 3847 O O . THR A 1 475 ? -15.343 4.036 13.894 1.00 32.80 498 THR A O 1
ATOM 3851 N N . PHE A 1 476 ? -14.287 5.565 15.225 1.00 31.41 499 PHE A N 1
ATOM 3852 C CA . PHE A 1 476 ? -13.846 4.631 16.285 1.00 31.77 499 PHE A CA 1
ATOM 3853 C C . PHE A 1 476 ? -14.633 4.901 17.563 1.00 33.18 499 PHE A C 1
ATOM 3854 O O . PHE A 1 476 ? -14.861 6.084 17.869 1.00 35.57 499 PHE A O 1
ATOM 3862 N N . ARG A 1 477 ? -14.975 3.825 18.273 1.00 34.53 500 ARG A N 1
ATOM 3863 C CA . ARG A 1 477 ? -15.634 3.831 19.606 1.00 34.90 500 ARG A CA 1
ATOM 3864 C C . ARG A 1 477 ? -14.951 2.775 20.478 1.00 35.69 500 ARG A C 1
ATOM 3865 O O . ARG A 1 477 ? -14.474 1.774 19.916 1.00 39.27 500 ARG A O 1
ATOM 3873 N N . ALA A 1 478 ? -14.903 2.977 21.797 1.00 42.66 501 ALA A N 1
ATOM 3874 C CA . ALA A 1 478 ? -14.439 1.961 22.775 1.00 45.53 501 ALA A CA 1
ATOM 3875 C C . ALA A 1 478 ? -15.378 0.745 22.718 1.00 50.30 501 ALA A C 1
ATOM 3876 O O . ALA A 1 478 ? -16.543 0.915 22.304 1.00 56.48 501 ALA A O 1
ATOM 3878 N N . ILE A 1 479 ? -14.893 -0.438 23.111 1.00 55.05 502 ILE A N 1
ATOM 3879 C CA . ILE A 1 479 ? -15.677 -1.715 23.093 1.00 53.20 502 ILE A CA 1
ATOM 3880 C C . ILE A 1 479 ? -16.449 -1.853 24.412 1.00 61.05 502 ILE A C 1
ATOM 3881 O O . ILE A 1 479 ? -16.144 -1.171 25.390 1.00 67.86 502 ILE A O 1
#

Solvent-accessible surface area: 21981 Å² total; per-residue (Å²): 94,85,240,116,22,76,83,35,125,50,4,38,114,28,55,65,137,130,235,81,169,43,89,50,69,55,183,150,55,22,105,62,29,20,4,66,37,1,38,99,14,6,106,111,56,24,48,8,0,54,17,36,133,87,86,63,18,26,0,0,0,14,26,5,80,0,0,68,58,1,71,126,35,37,46,119,58,5,90,62,114,38,23,124,3,10,31,25,1,2,137,124,110,69,51,84,27,0,13,90,7,17,51,16,102,73,1,67,94,6,8,74,71,0,28,66,16,0,30,27,112,82,1,14,72,68,0,0,45,46,0,7,40,4,0,79,56,21,3,97,38,8,55,142,72,3,117,124,52,107,208,54,22,26,77,37,67,2,55,66,40,1,17,46,7,0,5,3,0,5,6,18,0,1,4,34,45,93,9,28,15,68,40,161,106,28,62,86,74,10,80,89,3,10,112,6,0,72,17,0,16,90,0,0,21,79,15,67,97,37,72,233,106,63,41,211,118,80,6,66,169,24,67,126,64,0,29,87,6,0,43,36,0,9,118,36,0,51,86,8,6,94,99,8,83,120,72,17,68,175,81,148,59,180,153,40,58,1,1,0,3,29,4,23,70,61,76,98,10,59,74,86,9,2,35,0,0,0,0,6,24,8,4,36,11,2,23,42,9,5,16,5,0,1,1,0,8,1,4,0,7,49,38,91,131,30,8,71,42,0,11,101,30,1,79,94,10,19,84,32,0,59,129,94,19,51,82,0,50,109,65,0,68,28,0,77,3,0,11,49,0,0,11,13,4,19,3,22,29,3,46,20,23,18,46,4,72,49,74,11,26,0,45,78,28,42,0,42,56,51,16,51,0,55,0,2,10,25,0,6,1,54,17,86,79,45,0,83,139,24,122,103,8,28,3,83,22,29,92,98,40,195,30,122,18,136,121,20,24,34,6,29,31,10,8,13,77,17,39,52,14,19,28,78,13,15,24,6,1,2,6,0,2,1,0,2,7,2,22,46,2,72,4,87,10,171,74,94,123,116,24,87,16,29,28,43,62,11,3,69,14,53,168,17,38,101,0,20,2,93,45,106

Secondary structure (DSSP, 8-state):
--TTSBPGGGS-EE-SS--SSHHHHHHHHTTTTHHHHHHHHHHHH-SEEEEEETTEEEEEE--HHHHHHHHHT--SS------HHHHHHHHHHTPPP-TTT--HHHHHHHHHHHHHHHTSHHHHHHHHHHHHHHHHHHHHHHHHHHHHSTTSSEEE--HHHHHHHHHHHHHHHHHS----TTSSS--HHHHHHHHHHHHHHHHHHHHHT--GGGHHHHHHHHHHHHHHHHHHHHHHHHHHHHHHHHHHHHS--SS---HHHHHHHHT-S-HHHHHHHHHHHHHTTTTSTHHHHHHHHHHHHH-HHHHHHHHHHHHHHHHHHHH-GGGHHHH-HHHHHHHHHHHHHS-SSSEEEEE-SS-EEETTEEE-TT-EEEEEHHHHHT-TTTSSSTTS--THHHHH--STTGGGS--TT--GGGS-TTHHHHHHHHHHHHHHHHHHEEEE-S--PPPPEEEESEEEESSPPPEEEEE-

Radius of gyration: 22.84 Å; Cα contacts (8 Å, |Δi|>4): 693; chains: 1; bounding box: 55×52×61 Å

Organism: Homo sapiens (NCBI:txid9606)

Foldseek 3Di:
DDPQFAAQVPFAEDDPDDDDCVVVVCVVFNCFCVLVVVLVVCVVRNQWHWYDDPNATAIEGQALVQLVQLLVQADLWFDDPALVLLVVLCVVVVFDAALSGDTDPVNNLRLVLQLVCAPDLVNLLQLLVLLLVLLLLLLVLVLVVQCPDPVLKDWFDCLVVLLLSLLQSLCCQAQVDGQCSSDPDGDPLSVLLVVLLQLLVVLSLCVVPPDPVCCVPVPPVSSVSNSVSVVSLLVVLVVSVVVLVVCCPPPNDPGDRHSLNVSVVVCSDPPSRSSNNSSVSSSVSRQALSFLLLQLLLVCQLVVVLLVVQLVQLQVCVVVCVVRVSCLVPSRLLLLLLSLLSCLQFFWAQWDWGQRCAFGADPSYTDHGRHIYIHGSNNNSQPCVQVPVSVDSDSVCLVVHDDDSNVSSRASQRDHSSGNSNVSVSSSSSSSSSSSNSNFKGKHFPDSDDFRWTDRSTTHTPQRGTMMIHTD

B-factor: mean 31.51, std 12.94, range [15.31, 91.91]

Sequence (472 aa):
VPRTVLPFEAMPRRPGNRRNRRLNQIRREQGYEDLHLEVHQTFQELGPIFRYDLGGAGMMVCVMLPEEDVEKLQQVDSLHPHRRMSLEPWVAYRQHRGHKCGVFLLNGPEWRFNRLRLNPEVLSPNAVQRFLPMVDAVARDFFSSQALKKKVLQNARGSLTLDVQPSIFHYTIEASNLALFGERLGLVGHSPSSASLNFLHHALEVMFKSTVQLMFMPRSNSRNTSPKVWKEHFEAWDCIFQYGDNCIQKIYQELAFSRRPQQYTSIVAELLLNAELSPDAIKANSSMELTAGSVDTTVFPLLMTLFELARNPNVQQALRQESLAAAASISEHPQKATTELPLLRAALKETLRLYPVGLFLERVASSDLVLQQNYHIPAGTLVRVFLYSLGRNPALFPRPERYNPQRWLDIRGSGRNFYHVPFGFGMMRQCLGRRLAEAEMLLLLHHVLKHLQVETLTQEDIKKMVYSFILRPSMFPLLTFRAI

Nearest PDB structures (foldseek):
  7e7f-assembly1_A  TM=1.002E+00  e=6.523E-76  Homo sapiens
  4zgx-assembly4_D  TM=9.273E-01  e=4.957E-60  Homo sapiens
  6xz8-assembly1_B  TM=9.234E-01  e=5.186E-60  Homo sapiens
  7m8i-assembly1_C-2  TM=9.256E-01  e=4.928E-59  Homo sapiens
  7m8i-assembly1_A-2  TM=9.200E-01  e=1.047E-56  Homo sapiens

InterPro domains:
  IPR001128 Cytochrome P450 [PF00067] (42-489)
  IPR001128 Cytochrome P450 [PR00385] (314-331)
  IPR001128 Cytochrome P450 [PR00385] (367-378)
  IPR001128 Cytochrome P450 [PR00385] (441-450)
  IPR001128 Cytochrome P450 [PR00385] (450-461)
  IPR002399 Cytochrome P450, mitochondrial [PR00408] (40-53)
  IPR002399 Cytochrome P450, mitochondrial [PR00408] (65-75)
  IPR002399 Cytochrome P450, mitochondrial [PR00408] (116-131)
  IPR002399 Cytochrome P450, mitochondrial [PR00408] (147-161)
  IPR017972 Cytochrome P450, conserved site [PS00086] (443-452)
  IPR036396 Cytochrome P450 superfamily [G3DSA:1.10.630.10] (26-503)
  IPR036396 Cytochrome P450 superfamily [SSF48264] (43-492)
  IPR050479 Cytochrome P450, families 11 and 27 [PTHR24279] (20-502)

CATH classification: 1.10.630.10